Protein AF-A0A953US31-F1 (afdb_monomer_lite)

Foldseek 3Di:
DDCVLLVLCVVPDDPLQSVLLVLLVVLLVVLLVQLVVLLVVLQVVLLVPPDPDRPVVSLVVSLVSLLVSLVVSLVCLQVCVPVVSCVVPNPVNDPDDCSSVSNSLSSLLSSLLSSLSSLQSSVVSHDVDCSVVLVVVLVVVLSVQCVVFPPDSVRNSVSSSVSSNVSSCVSCVQVVCCVVLCVPPQPPDQDPDFFAFPFWDDPLVVLLLVCLQVCPDPLNVVPCVPCVCCNPPNDPPDPLSSLLSVLVCCLPCVLLVVLADPPWTKTWTDDDPSLQQLEFEFCDDLQVQQCVSPRRLLSSLVCLVVVVCVPSHDPVLNVLLVVLLVCLLVPDLNTEWEWEDAGRRHGIYGSDDSSNSSSQSVNDPCSSVSYTYMYTHHNCCCLRCRGPNDPNNVVVSVVVCVVCVPPNSVVVSVVSVVVVD

pLDDT: mean 83.08, std 13.4, range [34.81, 97.62]

Sequence (421 aa):
INNFDIVLVKHFFAPAEAGLYAAVALVGRVIYVLSWSVVSGMFPIAAGTRSQKRDHGVLATSLLLVLGIGSAITMGLWLAPAWIWTTLFGVRFGMAGDLPYLLTLYAATTSVYSLSIVFIAYEMSHKIANTAWVQLAFSGVLIGSIYRYHSSLEQVIRVQLAMMMVLLVVVAVPFVFNLLAGSEAMPGTLGSGELKTIRRVSEHEVMAEFLKTDFHKPEFSKYQQSLGGIVTTPNLGDVVENAVRRALLFVRHGALWRELPSGTQWFEVEIERADLERIRVFPRAQWRRLARGNFGLTEVAQRIASGECTGFADEAFLLKIQQLRTRLEQGWQAGAILLIGLDQRGSFTLLDGNHRMVAALLASPEALTRFRFFCALSPRMSECCWYETNVTTLARYGTNMVRYLVHDPKEELERLLQGFD

Structure (mmCIF, N/CA/C/O backbone):
data_AF-A0A953US31-F1
#
_entry.id   AF-A0A953US31-F1
#
loop_
_atom_site.group_PDB
_atom_site.id
_atom_site.type_symbol
_atom_site.label_atom_id
_atom_site.label_alt_id
_atom_site.label_comp_id
_atom_site.label_asym_id
_atom_site.label_entity_id
_atom_site.label_seq_id
_atom_site.pdbx_PDB_ins_code
_atom_site.Cartn_x
_atom_site.Cartn_y
_atom_site.Cartn_z
_atom_site.occupancy
_atom_site.B_iso_or_equiv
_atom_site.auth_seq_id
_atom_site.auth_comp_id
_atom_site.auth_asym_id
_atom_site.auth_atom_id
_atom_site.pdbx_PDB_model_num
ATOM 1 N N . ILE A 1 1 ? 6.824 -0.434 -26.147 1.00 49.28 1 ILE A N 1
ATOM 2 C CA . ILE A 1 1 ? 7.861 0.380 -26.827 1.00 49.28 1 ILE A CA 1
ATOM 3 C C . ILE A 1 1 ? 7.216 1.648 -27.332 1.00 49.28 1 ILE A C 1
ATOM 5 O O . ILE A 1 1 ? 6.158 1.569 -27.943 1.00 49.28 1 ILE A O 1
ATOM 9 N N . ASN A 1 2 ? 7.831 2.789 -27.055 1.00 61.81 2 ASN A N 1
ATOM 10 C CA . ASN A 1 2 ? 7.419 4.043 -27.650 1.00 61.81 2 ASN A CA 1
ATOM 11 C C . ASN A 1 2 ? 8.386 4.375 -28.790 1.00 61.81 2 ASN A C 1
ATOM 13 O O . ASN A 1 2 ? 9.584 4.325 -28.561 1.00 61.81 2 ASN A O 1
ATOM 17 N N . ASN A 1 3 ? 7.885 4.662 -29.994 1.00 80.75 3 ASN A N 1
ATOM 18 C CA . ASN A 1 3 ? 8.725 4.953 -31.168 1.00 80.75 3 ASN A CA 1
ATOM 19 C C . ASN A 1 3 ? 9.061 6.451 -31.296 1.00 80.75 3 ASN A C 1
ATOM 21 O O . ASN A 1 3 ? 9.572 6.885 -32.330 1.00 80.75 3 ASN A O 1
ATOM 25 N N . PHE A 1 4 ? 8.724 7.264 -30.288 1.00 83.44 4 PHE A N 1
ATOM 26 C CA . PHE A 1 4 ? 8.988 8.702 -30.330 1.00 83.44 4 PHE A CA 1
ATOM 27 C C . PHE A 1 4 ? 10.478 9.031 -30.385 1.00 83.44 4 PHE A C 1
ATOM 29 O O . PHE A 1 4 ? 10.834 10.037 -30.981 1.00 83.44 4 PHE A O 1
ATOM 36 N N . ASP A 1 5 ? 11.348 8.190 -29.833 1.00 84.75 5 ASP A N 1
ATOM 37 C CA . ASP A 1 5 ? 12.796 8.351 -29.953 1.00 84.75 5 ASP A CA 1
ATOM 38 C C . ASP A 1 5 ? 13.261 8.362 -31.417 1.00 84.75 5 ASP A C 1
ATOM 40 O O . ASP A 1 5 ? 13.952 9.285 -31.838 1.00 84.75 5 ASP A O 1
ATOM 44 N N . ILE A 1 6 ? 12.800 7.405 -32.224 1.00 88.00 6 ILE A N 1
ATOM 45 C CA . ILE A 1 6 ? 13.109 7.321 -33.657 1.00 88.00 6 ILE A CA 1
ATOM 46 C C . ILE A 1 6 ? 12.538 8.526 -34.412 1.00 88.00 6 ILE A C 1
ATOM 48 O O . ILE A 1 6 ? 13.194 9.065 -35.305 1.00 88.00 6 ILE A O 1
ATOM 52 N N . VAL A 1 7 ? 11.326 8.967 -34.060 1.00 89.62 7 VAL A N 1
ATOM 53 C CA . VAL A 1 7 ? 10.696 10.145 -34.679 1.00 89.62 7 VAL A CA 1
ATOM 54 C C . VAL A 1 7 ? 11.495 11.416 -34.379 1.00 89.62 7 VAL A C 1
ATOM 56 O O . VAL A 1 7 ? 11.753 12.195 -35.294 1.00 89.62 7 VAL A O 1
ATOM 59 N N . LEU A 1 8 ? 11.924 11.606 -33.129 1.00 89.25 8 LEU A N 1
ATOM 60 C CA . LEU A 1 8 ? 12.726 12.758 -32.713 1.00 89.25 8 LEU A CA 1
ATOM 61 C C . LEU A 1 8 ? 14.109 12.735 -33.367 1.00 89.25 8 LEU A C 1
ATOM 63 O O . LEU A 1 8 ? 14.547 13.754 -33.894 1.00 89.25 8 LEU A O 1
ATOM 67 N N . VAL A 1 9 ? 14.773 11.577 -33.419 1.00 91.25 9 VAL A N 1
ATOM 68 C CA . VAL A 1 9 ? 16.078 11.461 -34.083 1.00 91.25 9 VAL A CA 1
ATOM 69 C C . VAL A 1 9 ? 15.964 11.765 -35.578 1.00 91.25 9 VAL A C 1
ATOM 71 O O . VAL A 1 9 ? 16.776 12.512 -36.113 1.00 91.25 9 VAL A O 1
ATOM 74 N N . LYS A 1 10 ? 14.919 11.271 -36.253 1.00 92.50 10 LYS A N 1
ATOM 75 C CA . LYS A 1 10 ? 14.659 11.603 -37.663 1.00 92.50 10 LYS A CA 1
ATOM 76 C C . LYS A 1 10 ? 14.408 13.100 -37.886 1.00 92.50 10 LYS A C 1
ATOM 78 O O . LYS A 1 10 ? 14.677 13.596 -38.975 1.00 92.50 10 LYS A O 1
ATOM 83 N N . HIS A 1 11 ? 13.850 13.797 -36.898 1.00 92.12 11 HIS A N 1
ATOM 84 C CA . HIS A 1 11 ? 13.580 15.229 -36.989 1.00 92.12 11 HIS A CA 1
ATOM 85 C C . HIS A 1 11 ? 14.839 16.084 -36.779 1.00 92.12 11 HIS A C 1
ATOM 87 O O . HIS A 1 11 ? 15.011 17.072 -37.487 1.00 92.12 11 HIS A O 1
ATOM 93 N N . PHE A 1 12 ? 15.707 15.711 -35.832 1.00 91.25 12 PHE A N 1
ATOM 94 C CA . PHE A 1 12 ? 16.862 16.526 -35.433 1.00 91.25 12 PHE A CA 1
ATOM 95 C C . PHE A 1 12 ? 18.178 16.182 -36.144 1.00 91.25 12 PHE A C 1
ATOM 97 O O . PHE A 1 12 ? 19.046 17.047 -36.233 1.00 91.25 12 PHE A O 1
ATOM 104 N N . PHE A 1 13 ? 18.348 14.953 -36.639 1.00 92.62 13 PHE A N 1
ATOM 105 C CA . PHE A 1 13 ? 19.617 14.472 -37.196 1.00 92.62 13 PHE A CA 1
ATOM 106 C C . PHE A 1 13 ? 19.548 14.239 -38.707 1.00 92.62 13 PHE A C 1
ATOM 108 O O . PHE A 1 13 ? 18.475 14.083 -39.295 1.00 92.62 13 PHE A O 1
ATOM 115 N N . ALA A 1 14 ? 20.719 14.181 -39.348 1.00 92.19 14 ALA A N 1
ATOM 116 C CA . ALA A 1 14 ? 20.811 13.905 -40.776 1.00 92.19 14 ALA A CA 1
ATOM 117 C C . ALA A 1 14 ? 20.272 12.495 -41.112 1.00 92.19 14 ALA A C 1
ATOM 119 O O . ALA A 1 14 ? 20.397 11.573 -40.300 1.00 92.19 14 ALA A O 1
ATOM 120 N N . PRO A 1 15 ? 19.736 12.258 -42.329 1.00 89.12 15 PRO A N 1
ATOM 121 C CA . PRO A 1 15 ? 19.147 10.966 -42.698 1.00 89.12 15 PRO A CA 1
ATOM 122 C C . PRO A 1 15 ? 20.070 9.755 -42.496 1.00 89.12 15 PRO A C 1
ATOM 124 O O . PRO A 1 15 ? 19.601 8.682 -42.121 1.00 89.12 15 PRO A O 1
ATOM 127 N N . ALA A 1 16 ? 21.379 9.924 -42.710 1.00 86.19 16 ALA A N 1
ATOM 128 C CA . ALA A 1 16 ? 22.369 8.869 -42.498 1.00 86.19 16 ALA A CA 1
ATOM 129 C C . ALA A 1 16 ? 22.507 8.485 -41.010 1.00 86.19 16 ALA A C 1
ATOM 131 O O . ALA A 1 16 ? 22.512 7.302 -40.674 1.00 86.19 16 ALA A O 1
ATOM 132 N N . GLU A 1 17 ? 22.548 9.472 -40.112 1.00 87.56 17 GLU A N 1
ATOM 133 C CA . GLU A 1 17 ? 22.635 9.268 -38.660 1.00 87.56 17 GLU A CA 1
ATOM 134 C C . GLU A 1 17 ? 21.337 8.687 -38.095 1.00 87.56 17 GLU A C 1
ATOM 136 O O . GLU A 1 17 ? 21.364 7.773 -37.272 1.00 87.56 17 GLU A O 1
ATOM 141 N N . ALA A 1 18 ? 20.186 9.148 -38.592 1.00 88.81 18 ALA A N 1
ATOM 142 C CA . ALA A 1 18 ? 18.892 8.579 -38.235 1.00 88.81 18 ALA A CA 1
ATOM 143 C C . ALA A 1 18 ? 18.761 7.113 -38.688 1.00 88.81 18 ALA A C 1
ATOM 145 O O . ALA A 1 18 ? 18.204 6.288 -37.961 1.00 88.81 18 ALA A O 1
ATOM 146 N N . GLY A 1 19 ? 19.313 6.768 -39.858 1.00 87.88 19 GLY A N 1
ATOM 147 C CA . GLY A 1 19 ? 19.407 5.386 -40.336 1.00 87.88 19 GLY A CA 1
ATOM 148 C C . GLY A 1 19 ? 20.291 4.512 -39.442 1.00 87.88 19 GLY A C 1
ATOM 149 O O . GLY A 1 19 ? 19.899 3.399 -39.090 1.00 87.88 19 GLY A O 1
ATOM 150 N N . LEU A 1 20 ? 21.443 5.038 -39.012 1.00 87.56 20 LEU A N 1
ATOM 151 C CA . LEU A 1 20 ? 22.337 4.366 -38.065 1.00 87.56 20 LEU A CA 1
ATOM 152 C C . LEU A 1 20 ? 21.642 4.113 -36.721 1.00 87.56 20 LEU A C 1
ATOM 154 O O . LEU A 1 20 ? 21.658 2.994 -36.209 1.00 87.56 20 LEU A O 1
ATOM 158 N N . TYR A 1 21 ? 20.973 5.132 -36.180 1.00 90.06 21 TYR A N 1
ATOM 159 C CA . TYR A 1 21 ? 20.210 5.023 -34.942 1.00 90.06 21 TYR A CA 1
ATOM 160 C C . TYR A 1 21 ? 19.086 3.989 -35.047 1.00 90.06 21 TYR A C 1
ATOM 162 O O . TYR A 1 21 ? 18.906 3.184 -34.137 1.00 90.06 21 TYR A O 1
ATOM 170 N N . ALA A 1 22 ? 18.355 3.954 -36.165 1.00 88.81 22 ALA A N 1
ATOM 171 C CA . ALA A 1 22 ? 17.303 2.966 -36.387 1.00 88.81 22 ALA A CA 1
ATOM 172 C C . ALA A 1 22 ? 17.844 1.523 -36.391 1.00 88.81 22 ALA A C 1
ATOM 174 O O . ALA A 1 22 ? 17.194 0.624 -35.851 1.00 88.81 22 ALA A O 1
ATOM 175 N N . ALA A 1 23 ? 19.037 1.303 -36.952 1.00 87.31 23 ALA A N 1
ATOM 176 C CA . ALA A 1 23 ? 19.709 0.006 -36.921 1.00 87.31 23 ALA A CA 1
ATOM 177 C C . ALA A 1 23 ? 20.152 -0.380 -35.496 1.00 87.31 23 ALA A C 1
ATOM 179 O O . ALA A 1 23 ? 19.904 -1.504 -35.060 1.00 87.31 23 ALA A O 1
ATOM 180 N N . VAL A 1 24 ? 20.709 0.560 -34.724 1.00 89.38 24 VAL A N 1
ATOM 181 C CA . VAL A 1 24 ? 21.026 0.352 -33.297 1.00 89.38 24 VAL A CA 1
ATOM 182 C C . VAL A 1 24 ? 19.760 0.036 -32.487 1.00 89.38 24 VAL A C 1
ATOM 184 O O . VAL A 1 24 ? 19.739 -0.913 -31.700 1.00 89.38 24 VAL A O 1
ATOM 187 N N . ALA A 1 25 ? 18.668 0.764 -32.728 1.00 89.94 25 ALA A N 1
ATOM 188 C CA . ALA A 1 25 ? 17.393 0.558 -32.049 1.00 89.94 25 ALA A CA 1
ATOM 189 C C . ALA A 1 25 ? 16.783 -0.825 -32.334 1.00 89.94 25 ALA A C 1
ATOM 191 O O . ALA A 1 25 ? 16.137 -1.416 -31.464 1.00 89.94 25 ALA A O 1
ATOM 192 N N . LEU A 1 26 ? 17.017 -1.383 -33.528 1.00 88.50 26 LEU A N 1
ATOM 193 C CA . LEU A 1 26 ? 16.578 -2.734 -33.879 1.00 88.50 26 LEU A CA 1
ATOM 194 C C . LEU A 1 26 ? 17.194 -3.793 -32.954 1.00 88.50 26 LEU A C 1
ATOM 196 O O . LEU A 1 26 ? 16.495 -4.716 -32.540 1.00 88.50 26 LEU A O 1
ATOM 200 N N . VAL A 1 27 ? 18.465 -3.636 -32.575 1.00 85.62 27 VAL A N 1
ATOM 201 C CA . VAL A 1 27 ? 19.146 -4.555 -31.650 1.00 85.62 27 VAL A CA 1
ATOM 202 C C . VAL A 1 27 ? 18.494 -4.518 -30.267 1.00 85.62 27 VAL A C 1
ATOM 204 O O . VAL A 1 27 ? 18.201 -5.567 -29.692 1.00 85.62 27 VAL A O 1
ATOM 207 N N . GLY A 1 28 ? 18.166 -3.327 -29.758 1.00 88.06 28 GLY A N 1
ATOM 208 C CA . GLY A 1 28 ? 17.416 -3.202 -28.504 1.00 88.06 28 GLY A CA 1
ATOM 209 C C . GLY A 1 28 ? 16.042 -3.877 -28.569 1.00 88.06 28 GLY A C 1
ATOM 210 O O . GLY A 1 28 ? 15.637 -4.557 -27.625 1.00 88.06 28 GLY A O 1
ATOM 211 N N . ARG A 1 29 ? 15.339 -3.797 -29.708 1.00 89.75 29 ARG A N 1
ATOM 212 C CA . ARG A 1 29 ? 14.045 -4.483 -29.883 1.00 89.75 29 ARG A CA 1
ATOM 213 C C . ARG A 1 29 ? 14.150 -5.996 -29.711 1.00 89.75 29 ARG A C 1
ATOM 215 O O . ARG A 1 29 ? 13.217 -6.584 -29.175 1.00 89.75 29 ARG A O 1
ATOM 222 N N . VAL A 1 30 ? 15.264 -6.619 -30.100 1.00 89.75 30 VAL A N 1
ATOM 223 C CA . VAL A 1 30 ? 15.482 -8.058 -29.872 1.00 89.75 30 VAL A CA 1
ATOM 224 C C . VAL A 1 30 ? 15.493 -8.373 -28.373 1.00 89.75 30 VAL A C 1
ATOM 226 O O . VAL A 1 30 ? 14.763 -9.260 -27.933 1.00 89.75 30 VAL A O 1
ATOM 229 N N . ILE A 1 31 ? 16.236 -7.600 -27.572 1.00 91.94 31 ILE A N 1
ATOM 230 C CA . ILE A 1 31 ? 16.281 -7.750 -26.103 1.00 91.94 31 ILE A CA 1
ATOM 231 C C . ILE A 1 31 ? 14.882 -7.597 -25.506 1.00 91.94 31 ILE A C 1
ATOM 233 O O . ILE A 1 31 ? 14.462 -8.402 -24.672 1.00 91.94 31 ILE A O 1
ATOM 237 N N . TYR A 1 32 ? 14.144 -6.581 -25.955 1.00 91.12 32 TYR A N 1
ATOM 238 C CA . TYR A 1 32 ? 12.784 -6.333 -25.495 1.00 91.12 32 TYR A CA 1
ATOM 239 C C . TYR A 1 32 ? 11.840 -7.492 -25.829 1.00 91.12 32 TYR A C 1
ATOM 241 O O . TYR A 1 32 ? 11.087 -7.918 -24.962 1.00 91.12 32 TYR A O 1
ATOM 249 N N . VAL A 1 33 ? 11.867 -8.020 -27.057 1.00 91.12 33 VAL A N 1
ATOM 250 C CA . VAL A 1 33 ? 10.987 -9.123 -27.488 1.00 91.12 33 VAL A CA 1
ATOM 251 C C . VAL A 1 33 ? 11.261 -10.398 -26.687 1.00 91.12 33 VAL A C 1
ATOM 253 O O . VAL A 1 33 ? 10.325 -11.068 -26.240 1.00 91.12 33 VAL A O 1
ATOM 256 N N . LEU A 1 34 ? 12.535 -10.711 -26.440 1.00 90.69 34 LEU A N 1
ATOM 257 C CA . LEU A 1 34 ? 12.918 -11.848 -25.600 1.00 90.69 34 LEU A CA 1
ATOM 258 C C . LEU A 1 34 ? 12.448 -11.656 -24.154 1.00 90.69 34 LEU A C 1
ATOM 260 O O . LEU A 1 34 ? 11.856 -12.557 -23.562 1.00 90.69 34 LEU A O 1
ATOM 264 N N . SER A 1 35 ? 12.627 -10.454 -23.611 1.00 91.88 35 SER A N 1
ATOM 265 C CA . SER A 1 35 ? 12.178 -10.116 -22.258 1.00 91.88 35 SER A CA 1
ATOM 266 C C . SER A 1 35 ? 10.650 -10.130 -22.138 1.00 91.88 35 SER A C 1
ATOM 268 O O . SER A 1 35 ? 10.103 -10.603 -21.144 1.00 91.88 35 SER A O 1
ATOM 270 N N . TRP A 1 36 ? 9.939 -9.678 -23.174 1.00 89.25 36 TRP A N 1
ATOM 271 C CA . TRP A 1 36 ? 8.479 -9.711 -23.243 1.00 89.25 36 TRP A CA 1
ATOM 272 C C . TRP A 1 36 ? 7.932 -11.138 -23.214 1.00 89.25 36 TRP A C 1
ATOM 274 O O . TRP A 1 36 ? 6.890 -11.375 -22.612 1.00 89.25 36 TRP A O 1
ATOM 284 N N . SER A 1 37 ? 8.653 -12.103 -23.789 1.00 83.50 37 SER A N 1
ATOM 285 C CA . SER A 1 37 ? 8.272 -13.519 -23.719 1.00 83.50 37 SER A CA 1
ATOM 286 C C . SER A 1 37 ? 8.228 -14.005 -22.265 1.00 83.50 37 SER A C 1
ATOM 288 O O . SER A 1 37 ? 7.231 -14.595 -21.846 1.00 83.50 37 SER A O 1
ATOM 290 N N . VAL A 1 38 ? 9.239 -13.652 -21.459 1.00 87.50 38 VAL A N 1
ATOM 291 C CA . VAL A 1 38 ? 9.268 -13.939 -20.011 1.00 87.50 38 VAL A CA 1
ATOM 292 C C . VAL A 1 38 ? 8.100 -13.258 -19.297 1.00 87.50 38 VAL A C 1
ATOM 294 O O . VAL A 1 38 ? 7.370 -13.905 -18.551 1.00 87.50 38 VAL A O 1
ATOM 297 N N . VAL A 1 39 ? 7.874 -11.970 -19.567 1.00 87.88 39 VAL A N 1
ATOM 298 C CA . VAL A 1 39 ? 6.783 -11.190 -18.962 1.00 87.88 39 VAL A CA 1
ATOM 299 C C . VAL A 1 39 ? 5.410 -11.782 -19.293 1.00 87.88 39 VAL A C 1
ATOM 301 O O . VAL A 1 39 ? 4.565 -11.904 -18.409 1.00 87.88 39 VAL A O 1
ATOM 304 N N . SER A 1 40 ? 5.193 -12.185 -20.545 1.00 79.00 40 SER A N 1
ATOM 305 C CA . SER A 1 40 ? 3.930 -12.765 -21.008 1.00 79.00 40 SER A CA 1
ATOM 306 C C . SER A 1 40 ? 3.627 -14.121 -20.369 1.00 79.00 40 SER A C 1
ATOM 308 O O . SER A 1 40 ? 2.462 -14.419 -20.130 1.00 79.00 40 SER A O 1
ATOM 310 N N . GLY A 1 41 ? 4.657 -14.910 -20.038 1.00 75.88 41 GLY A N 1
ATOM 311 C CA . GLY A 1 41 ? 4.512 -16.156 -19.282 1.00 75.88 41 GLY A CA 1
ATOM 312 C C . GLY A 1 41 ? 4.316 -15.914 -17.784 1.00 75.88 41 GLY A C 1
ATOM 313 O O . GLY A 1 41 ? 3.454 -16.531 -17.162 1.00 75.88 41 GLY A O 1
ATOM 314 N N . MET A 1 42 ? 5.063 -14.966 -17.212 1.00 85.12 42 MET A N 1
ATOM 315 C CA . MET A 1 42 ? 4.934 -14.559 -15.811 1.00 85.12 42 MET A CA 1
ATOM 316 C C . MET A 1 42 ? 3.525 -14.044 -15.500 1.00 85.12 42 MET A C 1
ATOM 318 O O . MET A 1 42 ? 2.971 -14.370 -14.455 1.00 85.12 42 MET A O 1
ATOM 322 N N . PHE A 1 43 ? 2.944 -13.236 -16.389 1.00 79.31 43 PHE A N 1
ATOM 323 C CA . PHE A 1 43 ? 1.689 -12.528 -16.145 1.00 79.31 43 PHE A CA 1
ATOM 324 C C . PHE A 1 43 ? 0.511 -13.440 -15.735 1.00 79.31 43 PHE A C 1
ATOM 326 O O . PHE A 1 43 ? -0.033 -13.221 -14.651 1.00 79.31 43 PHE A O 1
ATOM 333 N N . PRO A 1 44 ? 0.109 -14.468 -16.514 1.00 73.69 44 PRO A N 1
ATOM 334 C CA . PRO A 1 44 ? -0.987 -15.362 -16.139 1.00 73.69 44 PRO A CA 1
ATOM 335 C C . PRO A 1 44 ? -0.663 -16.228 -14.916 1.00 73.69 44 PRO A C 1
ATOM 337 O O . PRO A 1 44 ? -1.565 -16.506 -14.131 1.00 73.69 44 PRO A O 1
ATOM 340 N N . ILE A 1 45 ? 0.601 -16.624 -14.718 1.00 73.31 45 ILE A N 1
ATOM 341 C CA . ILE A 1 45 ? 1.026 -17.391 -13.535 1.00 73.31 45 ILE A CA 1
ATOM 342 C C . ILE A 1 45 ? 0.841 -16.545 -12.274 1.00 73.31 45 ILE A C 1
ATOM 344 O O . ILE A 1 45 ? 0.182 -16.972 -11.331 1.00 73.31 45 ILE A O 1
ATOM 348 N N . ALA A 1 46 ? 1.357 -15.316 -12.299 1.00 74.94 46 ALA A N 1
ATOM 349 C CA . ALA A 1 46 ? 1.246 -14.363 -11.205 1.00 74.94 46 ALA A CA 1
ATOM 350 C C . ALA A 1 46 ? -0.214 -13.946 -10.932 1.00 74.94 46 ALA A C 1
ATOM 352 O O . ALA A 1 46 ? -0.583 -13.736 -9.781 1.00 74.94 46 ALA A O 1
ATOM 353 N N . ALA A 1 47 ? -1.060 -13.864 -11.967 1.00 72.81 47 ALA A N 1
ATOM 354 C CA . ALA A 1 47 ? -2.492 -13.587 -11.819 1.00 72.81 47 ALA A CA 1
ATOM 355 C C . ALA A 1 47 ? -3.305 -14.801 -11.316 1.00 72.81 47 ALA A C 1
ATOM 357 O O . ALA A 1 47 ? -4.354 -14.628 -10.696 1.00 72.81 47 ALA A O 1
ATOM 358 N N . GLY A 1 48 ? -2.853 -16.028 -11.602 1.00 61.41 48 GLY A N 1
ATOM 359 C CA . GLY A 1 48 ? -3.544 -17.281 -11.276 1.00 61.41 48 GLY A CA 1
ATOM 360 C C . GLY A 1 48 ? -3.269 -17.823 -9.869 1.00 61.41 48 GLY A C 1
ATOM 361 O O . GLY A 1 48 ? -4.034 -18.655 -9.371 1.00 61.41 48 GLY A O 1
ATOM 362 N N . THR A 1 49 ? -2.212 -17.360 -9.198 1.00 58.09 49 THR A N 1
ATOM 363 C CA . THR A 1 49 ? -1.914 -17.702 -7.800 1.00 58.09 49 THR A CA 1
ATOM 364 C C . THR A 1 49 ? -2.993 -17.155 -6.860 1.00 58.09 49 THR A C 1
ATOM 366 O O . THR A 1 49 ? -3.022 -15.982 -6.511 1.00 58.09 49 THR A O 1
ATOM 369 N N . ARG A 1 50 ? -3.905 -18.038 -6.433 1.00 44.16 50 ARG A N 1
ATOM 370 C CA . ARG A 1 50 ? -5.041 -17.756 -5.531 1.00 44.16 50 ARG A CA 1
ATOM 371 C C . ARG A 1 50 ? -4.643 -17.563 -4.058 1.00 44.16 50 ARG A C 1
ATOM 373 O O . ARG A 1 50 ? -5.519 -17.403 -3.210 1.00 44.16 50 ARG A O 1
ATOM 380 N N . SER A 1 51 ? -3.353 -17.649 -3.731 1.00 39.12 51 SER A N 1
ATOM 381 C CA . SER A 1 51 ? -2.848 -17.547 -2.364 1.00 39.12 51 SER A CA 1
ATOM 382 C C . SER A 1 51 ? -2.740 -16.083 -1.932 1.00 39.12 51 SER A C 1
ATOM 384 O O . SER A 1 51 ? -2.241 -15.222 -2.646 1.00 39.12 51 SER A O 1
ATOM 386 N N . GLN A 1 52 ? -3.172 -15.808 -0.702 1.00 44.41 52 GLN A N 1
ATOM 387 C CA . GLN A 1 52 ? -3.166 -14.501 -0.028 1.00 44.41 52 GLN A CA 1
ATOM 388 C C . GLN A 1 52 ? -1.756 -13.880 0.142 1.00 44.41 52 GLN A C 1
ATOM 390 O O . GLN A 1 52 ? -1.619 -12.802 0.710 1.00 44.41 52 GLN A O 1
ATOM 395 N N . LYS A 1 53 ? -0.697 -14.539 -0.350 1.00 52.16 53 LYS A N 1
ATOM 396 C CA . LYS A 1 53 ? 0.694 -14.080 -0.301 1.00 52.16 53 LYS A CA 1
ATOM 397 C C . LYS A 1 53 ? 1.207 -13.855 -1.718 1.00 52.16 53 LYS A C 1
ATOM 399 O O . LYS A 1 53 ? 1.185 -14.774 -2.529 1.00 52.16 53 LYS A O 1
ATOM 404 N N . ARG A 1 54 ? 1.712 -12.644 -1.977 1.00 60.22 54 ARG A N 1
ATOM 405 C CA . ARG A 1 54 ? 2.476 -12.311 -3.189 1.00 60.22 54 ARG A CA 1
ATOM 406 C C . ARG A 1 54 ? 3.587 -13.346 -3.372 1.00 60.22 54 ARG A C 1
ATOM 408 O O . ARG A 1 54 ? 4.451 -13.468 -2.504 1.00 60.22 54 ARG A O 1
ATOM 415 N N . ASP A 1 55 ? 3.567 -14.074 -4.484 1.00 65.19 55 ASP A N 1
ATOM 416 C CA . ASP A 1 55 ? 4.625 -15.028 -4.807 1.00 65.19 55 ASP A CA 1
ATOM 417 C C . ASP A 1 55 ? 5.854 -14.280 -5.340 1.00 65.19 55 ASP A C 1
ATOM 419 O O . ASP A 1 55 ? 6.065 -14.099 -6.543 1.00 65.19 55 ASP A O 1
ATOM 423 N N . HIS A 1 56 ? 6.681 -13.817 -4.403 1.00 71.56 56 HIS A N 1
ATOM 424 C CA . HIS A 1 56 ? 7.950 -13.165 -4.707 1.00 71.56 56 HIS A CA 1
ATOM 425 C C . HIS A 1 56 ? 8.918 -14.076 -5.480 1.00 71.56 56 HIS A C 1
ATOM 427 O O . HIS A 1 56 ? 9.822 -13.554 -6.133 1.00 71.56 56 HIS A O 1
ATOM 433 N N . GLY A 1 57 ? 8.718 -15.401 -5.461 1.00 74.88 57 GLY A N 1
ATOM 434 C CA . GLY A 1 57 ? 9.496 -16.356 -6.246 1.00 74.88 57 GLY A CA 1
ATOM 435 C C . GLY A 1 57 ? 9.288 -16.158 -7.745 1.00 74.88 57 GLY A C 1
ATOM 436 O O . GLY A 1 57 ? 10.261 -16.017 -8.481 1.00 74.88 57 GLY A O 1
ATOM 437 N N . VAL A 1 58 ? 8.036 -16.024 -8.194 1.00 79.94 58 VAL A N 1
ATOM 438 C CA . VAL A 1 58 ? 7.702 -15.788 -9.613 1.00 79.94 58 VAL A CA 1
ATOM 439 C C . VAL A 1 58 ? 8.301 -14.472 -10.126 1.00 79.94 58 VAL A C 1
ATOM 441 O O . VAL A 1 58 ? 8.858 -14.427 -11.229 1.00 79.94 58 VAL A O 1
ATOM 444 N N . LEU A 1 59 ? 8.246 -13.406 -9.317 1.00 86.12 59 LEU A N 1
ATOM 445 C CA . LEU A 1 59 ? 8.891 -12.128 -9.636 1.00 86.12 59 LEU A CA 1
ATOM 446 C C . LEU A 1 59 ? 10.417 -12.271 -9.716 1.00 86.12 59 LEU A C 1
ATOM 448 O O . LEU A 1 59 ? 11.023 -11.818 -10.686 1.00 86.12 59 LEU A O 1
ATOM 452 N N . ALA A 1 60 ? 11.038 -12.910 -8.720 1.00 86.00 60 ALA A N 1
ATOM 453 C CA . ALA A 1 60 ? 12.486 -13.085 -8.657 1.00 86.00 60 ALA A CA 1
ATOM 454 C C . ALA A 1 60 ? 13.017 -13.912 -9.836 1.00 86.00 60 ALA A C 1
ATOM 456 O O . ALA A 1 60 ? 13.989 -13.508 -10.473 1.00 86.00 60 ALA A O 1
ATOM 457 N N . THR A 1 61 ? 12.353 -15.020 -10.184 1.00 83.00 61 THR A N 1
ATOM 458 C CA . THR A 1 61 ? 12.709 -15.836 -11.352 1.00 83.00 61 THR A CA 1
ATOM 459 C C . THR A 1 61 ? 12.597 -15.030 -12.643 1.00 83.00 61 THR A C 1
ATOM 461 O O . THR A 1 61 ? 13.508 -15.064 -13.467 1.00 83.00 61 THR A O 1
ATOM 464 N N . SER A 1 62 ? 11.528 -14.249 -12.807 1.00 88.44 62 SER A N 1
ATOM 465 C CA . SER A 1 62 ? 11.330 -13.424 -14.006 1.00 88.44 62 SER A CA 1
ATOM 466 C C . SER A 1 62 ? 12.383 -12.320 -14.130 1.00 88.44 62 SER A C 1
ATOM 468 O O . SER A 1 62 ? 12.930 -12.109 -15.212 1.00 88.44 62 SER A O 1
ATOM 470 N N . LEU A 1 63 ? 12.722 -11.653 -13.020 1.00 94.06 63 LEU A N 1
ATOM 471 C CA . LEU A 1 63 ? 13.796 -10.658 -12.971 1.00 94.06 63 LEU A CA 1
ATOM 472 C C . LEU A 1 63 ? 15.157 -11.276 -13.296 1.00 94.06 63 LEU A C 1
ATOM 474 O O . LEU A 1 63 ? 15.905 -10.695 -14.075 1.00 94.06 63 LEU A O 1
ATOM 478 N N . LEU A 1 64 ? 15.467 -12.452 -12.746 1.00 91.81 64 LEU A N 1
ATOM 479 C CA . LEU A 1 64 ? 16.729 -13.148 -13.000 1.00 91.81 64 LEU A CA 1
ATOM 480 C C . LEU A 1 64 ? 16.854 -13.567 -14.468 1.00 91.81 64 LEU A C 1
ATOM 482 O O . LEU A 1 64 ? 17.911 -13.379 -15.067 1.00 91.81 64 LEU A O 1
ATOM 486 N N . LEU A 1 65 ? 15.776 -14.078 -15.068 1.00 89.75 65 LEU A N 1
ATOM 487 C CA . LEU A 1 65 ? 15.750 -14.442 -16.485 1.00 89.75 65 LEU A CA 1
ATOM 488 C C . LEU A 1 65 ? 15.951 -13.221 -17.388 1.00 89.75 65 LEU A C 1
ATOM 490 O O . LEU A 1 65 ? 16.796 -13.256 -18.281 1.00 89.75 65 LEU A O 1
ATOM 494 N N . VAL A 1 66 ? 15.227 -12.125 -17.142 1.00 95.31 66 VAL A N 1
ATOM 495 C CA . VAL A 1 66 ? 15.364 -10.888 -17.931 1.00 95.31 66 VAL A CA 1
ATOM 496 C C . VAL A 1 66 ? 16.742 -10.255 -17.746 1.00 95.31 66 VAL A C 1
ATOM 498 O O . VAL A 1 66 ? 17.357 -9.835 -18.728 1.00 95.31 66 VAL A O 1
ATOM 501 N N . LEU A 1 67 ? 17.268 -10.240 -16.519 1.00 95.75 67 LEU A N 1
ATOM 502 C CA . LEU A 1 67 ? 18.629 -9.789 -16.240 1.00 95.75 67 LEU A CA 1
ATOM 503 C C . LEU A 1 67 ? 19.656 -10.646 -16.988 1.00 95.75 67 LEU A C 1
ATOM 505 O O . LEU A 1 67 ? 20.568 -10.095 -17.599 1.00 95.75 67 LEU A O 1
ATOM 509 N N . GLY A 1 68 ? 19.494 -11.970 -16.987 1.00 93.69 68 GLY A N 1
ATOM 510 C CA . GLY A 1 68 ? 20.352 -12.902 -17.716 1.00 93.69 68 GLY A CA 1
ATOM 511 C C . GLY A 1 68 ? 20.336 -12.662 -19.227 1.00 93.69 68 GLY A C 1
ATOM 512 O O . GLY A 1 68 ? 21.399 -12.533 -19.830 1.00 93.69 68 GLY A O 1
ATOM 513 N N . ILE A 1 69 ? 19.148 -12.520 -19.828 1.00 93.50 69 ILE A N 1
ATOM 514 C CA . ILE A 1 69 ? 18.979 -12.216 -21.260 1.00 93.50 69 ILE A CA 1
ATOM 515 C C . ILE A 1 69 ? 19.667 -10.893 -21.615 1.00 93.50 69 ILE A C 1
ATOM 517 O O . ILE A 1 69 ? 20.492 -10.847 -22.530 1.00 93.50 69 ILE A O 1
ATOM 521 N N . GLY A 1 70 ? 19.355 -9.823 -20.878 1.00 93.69 70 GLY A N 1
ATOM 522 C CA . GLY A 1 70 ? 19.924 -8.498 -21.121 1.00 93.69 70 GLY A CA 1
ATOM 523 C C . GLY A 1 70 ? 21.444 -8.478 -20.965 1.00 93.69 70 GLY A C 1
ATOM 524 O O . GLY A 1 70 ? 22.153 -7.944 -21.820 1.00 93.69 70 GLY A O 1
ATOM 525 N N . SER A 1 71 ? 21.958 -9.127 -19.918 1.00 94.25 71 SER A N 1
ATOM 526 C CA . SER A 1 71 ? 23.396 -9.200 -19.635 1.00 94.25 71 SER A CA 1
ATOM 527 C C . SER A 1 71 ? 24.143 -10.013 -20.689 1.00 94.25 71 SER A C 1
ATOM 529 O O . SER A 1 71 ? 25.175 -9.562 -21.177 1.00 94.25 71 SER A O 1
ATOM 531 N N . ALA A 1 72 ? 23.613 -11.170 -21.098 1.00 94.31 72 ALA A N 1
ATOM 532 C CA . ALA A 1 72 ? 24.226 -12.016 -22.119 1.00 94.31 72 ALA A CA 1
ATOM 533 C C . ALA A 1 72 ? 24.316 -11.304 -23.476 1.00 94.31 72 ALA A C 1
ATOM 535 O O . ALA A 1 72 ? 25.371 -11.315 -24.110 1.00 94.31 72 ALA A O 1
ATOM 536 N N . ILE A 1 73 ? 23.239 -10.635 -23.903 1.00 92.00 73 ILE A N 1
ATOM 537 C CA . ILE A 1 73 ? 23.218 -9.907 -25.180 1.00 92.00 73 ILE A CA 1
ATOM 538 C C . ILE A 1 73 ? 24.139 -8.686 -25.124 1.00 92.00 73 ILE A C 1
ATOM 540 O O . ILE A 1 73 ? 24.925 -8.468 -26.045 1.00 92.00 73 ILE A O 1
ATOM 544 N N . THR A 1 74 ? 24.089 -7.915 -24.035 1.00 92.75 74 THR A N 1
ATOM 545 C CA . THR A 1 74 ? 24.956 -6.740 -23.852 1.00 92.75 74 THR A CA 1
ATOM 546 C C . THR A 1 74 ? 26.433 -7.149 -23.826 1.00 92.75 74 THR A C 1
ATOM 548 O O . THR A 1 74 ? 27.256 -6.518 -24.485 1.00 92.75 74 THR A O 1
ATOM 551 N N . MET A 1 75 ? 26.768 -8.247 -23.141 1.00 92.56 75 MET A N 1
ATOM 552 C CA . MET A 1 75 ? 28.125 -8.794 -23.096 1.00 92.56 75 MET A CA 1
ATOM 553 C C . MET A 1 75 ? 28.582 -9.329 -24.459 1.00 92.56 75 MET A C 1
ATOM 555 O O . MET A 1 75 ? 29.715 -9.076 -24.857 1.00 92.56 75 MET A O 1
ATOM 559 N N . GLY A 1 76 ? 27.713 -10.009 -25.211 1.00 91.31 76 GLY A N 1
ATOM 560 C CA . GLY A 1 76 ? 28.023 -10.462 -26.571 1.00 91.31 76 GLY A CA 1
ATOM 561 C C . GLY A 1 76 ? 28.322 -9.301 -27.524 1.00 91.31 76 GLY A C 1
ATOM 562 O O . GLY A 1 76 ? 29.310 -9.341 -28.258 1.00 91.31 76 GLY A O 1
ATOM 563 N N . LEU A 1 77 ? 27.520 -8.232 -27.457 1.00 90.12 77 LEU A N 1
ATOM 564 C CA . LEU A 1 77 ? 27.748 -6.996 -28.215 1.00 90.12 77 LEU A CA 1
ATOM 565 C C . LEU A 1 77 ? 29.037 -6.285 -27.808 1.00 90.12 77 LEU A C 1
ATOM 567 O O . LEU A 1 77 ? 29.658 -5.644 -28.647 1.00 90.12 77 LEU A O 1
ATOM 571 N N . TRP A 1 78 ? 29.449 -6.406 -26.548 1.00 89.50 78 TRP A N 1
ATOM 572 C CA . TRP A 1 78 ? 30.706 -5.842 -26.070 1.00 89.50 78 TRP A CA 1
ATOM 573 C C . TRP A 1 78 ? 31.927 -6.659 -26.517 1.00 89.50 78 TRP A C 1
ATOM 575 O O . TRP A 1 78 ? 32.924 -6.079 -26.939 1.00 89.50 78 TRP A O 1
ATOM 585 N N . LEU A 1 79 ? 31.842 -7.994 -26.490 1.00 90.44 79 LEU A N 1
ATOM 586 C CA . LEU A 1 79 ? 32.941 -8.891 -26.869 1.00 90.44 79 LEU A CA 1
ATOM 587 C C . LEU A 1 79 ? 33.187 -8.944 -28.381 1.00 90.44 79 LEU A C 1
ATOM 589 O O . LEU A 1 79 ? 34.335 -9.015 -28.815 1.00 90.44 79 LEU A O 1
ATOM 593 N N . ALA A 1 80 ? 32.124 -8.945 -29.189 1.00 87.44 80 ALA A N 1
ATOM 594 C CA . ALA A 1 80 ? 32.225 -9.151 -30.634 1.00 87.44 80 ALA A CA 1
ATOM 595 C C . ALA A 1 80 ? 31.300 -8.222 -31.456 1.00 87.44 80 ALA A C 1
ATOM 597 O O . ALA A 1 80 ? 30.535 -8.705 -32.299 1.00 87.44 80 ALA A O 1
ATOM 598 N N . PRO A 1 81 ? 31.374 -6.885 -31.281 1.00 85.00 81 PRO A N 1
ATOM 599 C CA . PRO A 1 81 ? 30.459 -5.941 -31.930 1.00 85.00 81 PRO A CA 1
ATOM 600 C C . PRO A 1 81 ? 30.526 -6.003 -33.460 1.00 85.00 81 PRO A C 1
ATOM 602 O O . PRO A 1 81 ? 29.493 -6.033 -34.124 1.00 85.00 81 PRO A O 1
ATOM 605 N N . ALA A 1 82 ? 31.736 -6.073 -34.026 1.00 83.75 82 ALA A N 1
ATOM 606 C CA . ALA A 1 82 ? 31.949 -6.089 -35.474 1.00 83.75 82 ALA A CA 1
ATOM 607 C C . ALA A 1 82 ? 31.342 -7.326 -36.144 1.00 83.75 82 ALA A C 1
ATOM 609 O O . ALA A 1 82 ? 30.706 -7.223 -37.194 1.00 83.75 82 ALA A O 1
ATOM 610 N N . TRP A 1 83 ? 31.516 -8.493 -35.522 1.00 84.31 83 TRP A N 1
ATOM 611 C CA . TRP A 1 83 ? 30.992 -9.754 -36.036 1.00 84.31 83 TRP A CA 1
ATOM 612 C C . TRP A 1 83 ? 29.461 -9.774 -35.991 1.00 84.31 83 TRP A C 1
ATOM 614 O O . TRP A 1 83 ? 28.824 -10.079 -36.998 1.00 84.31 83 TRP A O 1
ATOM 624 N N . ILE A 1 84 ? 28.862 -9.362 -34.868 1.00 83.31 84 ILE A N 1
ATOM 625 C CA . ILE A 1 84 ? 27.400 -9.295 -34.731 1.00 83.31 84 ILE A CA 1
ATOM 626 C C . ILE A 1 84 ? 26.814 -8.305 -35.744 1.00 83.31 84 ILE A C 1
ATOM 628 O O . ILE A 1 84 ? 25.863 -8.629 -36.452 1.00 83.31 84 ILE A O 1
ATOM 632 N N . TRP A 1 85 ? 27.408 -7.117 -35.863 1.00 82.56 85 TRP A N 1
ATOM 633 C CA . TRP A 1 85 ? 26.926 -6.072 -36.762 1.00 82.56 85 TRP A CA 1
ATOM 634 C C . TRP A 1 85 ? 26.973 -6.481 -38.235 1.00 82.56 85 TRP A C 1
ATOM 636 O O . TRP A 1 85 ? 25.975 -6.373 -38.948 1.00 82.56 85 TRP A O 1
ATOM 646 N N . THR A 1 86 ? 28.116 -6.997 -38.689 1.00 83.12 86 THR A N 1
ATOM 647 C CA . THR A 1 86 ? 28.292 -7.425 -40.086 1.00 83.12 86 THR A CA 1
ATOM 648 C C . THR A 1 86 ? 27.446 -8.646 -40.436 1.00 83.12 86 THR A C 1
ATOM 650 O O . THR A 1 86 ? 27.021 -8.765 -41.582 1.00 83.12 86 THR A O 1
ATOM 653 N N . THR A 1 87 ? 27.135 -9.508 -39.464 1.00 83.50 87 THR A N 1
ATOM 654 C CA . THR A 1 87 ? 26.220 -10.643 -39.657 1.00 83.50 87 THR A CA 1
ATOM 655 C C . THR A 1 87 ? 24.766 -10.184 -39.795 1.00 83.50 87 THR A C 1
ATOM 657 O O . THR A 1 87 ? 24.044 -10.695 -40.646 1.00 83.50 87 THR A O 1
ATOM 660 N N . LEU A 1 88 ? 24.330 -9.209 -38.989 1.00 81.38 88 LEU A N 1
ATOM 661 C CA . LEU A 1 88 ? 22.942 -8.730 -38.987 1.00 81.38 88 LEU A CA 1
ATOM 662 C C . LEU A 1 88 ? 22.619 -7.780 -40.150 1.00 81.38 88 LEU A C 1
ATOM 664 O O . LEU A 1 88 ? 21.538 -7.871 -40.726 1.00 81.38 88 LEU A O 1
ATOM 668 N N . PHE A 1 89 ? 23.535 -6.867 -40.485 1.00 81.19 89 PHE A N 1
ATOM 669 C CA . PHE A 1 89 ? 23.287 -5.784 -41.450 1.00 81.19 89 PHE A CA 1
ATOM 670 C C . PHE A 1 89 ? 24.154 -5.868 -42.715 1.00 81.19 89 PHE A C 1
ATOM 672 O O . PHE A 1 89 ? 23.927 -5.130 -43.676 1.00 81.19 89 PHE A O 1
ATOM 679 N N . GLY A 1 90 ? 25.119 -6.789 -42.752 1.00 79.38 90 GLY A N 1
ATOM 680 C CA . GLY A 1 90 ? 26.036 -6.972 -43.872 1.00 79.38 90 GLY A CA 1
ATOM 681 C C . GLY A 1 90 ? 27.244 -6.031 -43.838 1.00 79.38 90 GLY A C 1
ATOM 682 O O . GLY A 1 90 ? 27.220 -4.942 -43.271 1.00 79.38 90 GLY A O 1
ATOM 683 N N . VAL A 1 91 ? 28.320 -6.433 -44.521 1.00 73.75 91 VAL A N 1
ATOM 684 C CA . VAL A 1 91 ? 29.614 -5.712 -44.567 1.00 73.75 91 VAL A CA 1
ATOM 685 C C . VAL A 1 91 ? 29.504 -4.312 -45.197 1.00 73.75 91 VAL A C 1
ATOM 687 O O . VAL A 1 91 ? 30.322 -3.437 -44.932 1.00 73.75 91 VAL A O 1
ATOM 690 N N . ARG A 1 92 ? 28.471 -4.075 -46.018 1.00 68.75 92 ARG A N 1
ATOM 691 C CA . ARG A 1 92 ? 28.203 -2.774 -46.660 1.00 68.75 92 ARG A CA 1
ATOM 692 C C . ARG A 1 92 ? 27.614 -1.735 -45.703 1.00 68.75 92 ARG A C 1
ATOM 694 O O . ARG A 1 92 ? 27.653 -0.548 -46.013 1.00 68.75 92 ARG A O 1
ATOM 701 N N . PHE A 1 93 ? 27.085 -2.165 -44.559 1.00 68.38 93 PHE A N 1
ATOM 702 C CA . PHE A 1 93 ? 26.588 -1.283 -43.511 1.00 68.38 93 PHE A CA 1
ATOM 703 C C . PHE A 1 93 ? 27.782 -0.882 -42.632 1.00 68.38 93 PHE A C 1
ATOM 705 O O . PHE A 1 93 ? 28.041 -1.477 -41.588 1.00 68.38 93 PHE A O 1
ATOM 712 N N . GLY A 1 94 ? 28.597 0.048 -43.141 1.00 60.78 94 GLY A N 1
ATOM 713 C CA . GLY A 1 94 ? 29.917 0.368 -42.594 1.00 60.78 94 GLY A CA 1
ATOM 714 C C . GLY A 1 94 ? 29.917 0.602 -41.078 1.00 60.78 94 GLY A C 1
ATOM 715 O O . GLY A 1 94 ? 29.084 1.337 -40.551 1.00 60.78 94 GLY A O 1
ATOM 716 N N . MET A 1 95 ? 30.873 -0.014 -40.378 1.00 61.41 95 MET A N 1
ATOM 717 C CA . MET A 1 95 ? 31.172 0.315 -38.983 1.00 61.41 95 MET A CA 1
ATOM 718 C C . MET A 1 95 ? 31.998 1.598 -38.949 1.00 61.41 95 MET A C 1
ATOM 720 O O . MET A 1 95 ? 33.216 1.560 -39.104 1.00 61.41 95 MET A O 1
ATOM 724 N N . ALA A 1 96 ? 31.328 2.736 -38.798 1.00 56.78 96 ALA A N 1
ATOM 725 C CA . ALA A 1 96 ? 31.975 4.035 -38.655 1.00 56.78 96 ALA A CA 1
ATOM 726 C C . ALA A 1 96 ? 31.955 4.496 -37.188 1.00 56.78 96 ALA A C 1
ATOM 728 O O . ALA A 1 96 ? 30.923 4.396 -36.522 1.00 56.78 96 ALA A O 1
ATOM 729 N N . GLY A 1 97 ? 33.085 5.031 -36.710 1.00 67.62 97 GLY A N 1
ATOM 730 C CA . GLY A 1 97 ? 33.197 5.733 -35.424 1.00 67.62 97 GLY A CA 1
ATOM 731 C C . GLY A 1 97 ? 32.766 4.914 -34.200 1.00 67.62 97 GLY A C 1
ATOM 732 O O . GLY A 1 97 ? 33.097 3.736 -34.073 1.00 67.62 97 GLY A O 1
ATOM 733 N N . ASP A 1 98 ? 31.994 5.546 -33.312 1.00 74.88 98 ASP A N 1
ATOM 734 C CA . ASP A 1 98 ? 31.586 5.029 -31.994 1.00 74.88 98 ASP A CA 1
ATOM 735 C C . ASP A 1 98 ? 30.418 4.021 -32.033 1.00 74.88 98 ASP A C 1
ATOM 737 O O . ASP A 1 98 ? 29.769 3.750 -31.021 1.00 74.88 98 ASP A O 1
ATOM 741 N N . LEU A 1 99 ? 30.116 3.432 -33.192 1.00 80.25 99 LEU A N 1
ATOM 742 C CA . LEU A 1 99 ? 28.983 2.517 -33.366 1.00 80.25 99 LEU A CA 1
ATOM 743 C C . LEU A 1 99 ? 28.982 1.303 -32.407 1.00 80.25 99 LEU A C 1
ATOM 745 O O . LEU A 1 99 ? 27.924 1.015 -31.841 1.00 80.25 99 LEU A O 1
ATOM 749 N N . PRO A 1 100 ? 30.112 0.609 -32.147 1.00 83.50 100 PRO A N 1
ATOM 750 C CA . PRO A 1 100 ? 30.168 -0.454 -31.135 1.00 83.50 100 PRO A CA 1
ATOM 751 C C . PRO A 1 100 ? 29.754 0.019 -29.735 1.00 83.50 100 PRO A C 1
ATOM 753 O O . PRO A 1 100 ? 29.078 -0.694 -28.987 1.00 83.50 100 PRO A O 1
ATOM 756 N N . TYR A 1 101 ? 30.133 1.248 -29.389 1.00 86.75 101 TYR A N 1
ATOM 757 C CA . TYR A 1 101 ? 29.773 1.859 -28.119 1.00 86.75 101 TYR A CA 1
ATOM 758 C C . TYR A 1 101 ? 28.278 2.208 -28.074 1.00 86.75 101 TYR A C 1
ATOM 760 O O . TYR A 1 101 ? 27.596 1.878 -27.107 1.00 86.75 101 TYR A O 1
ATOM 768 N N . LEU A 1 102 ? 27.719 2.770 -29.150 1.00 89.44 102 LEU A N 1
ATOM 769 C CA . LEU A 1 102 ? 26.279 3.048 -29.243 1.00 89.44 102 LEU A CA 1
ATOM 770 C C . LEU A 1 102 ? 25.430 1.770 -29.157 1.00 89.44 102 LEU A C 1
ATOM 772 O O . LEU A 1 102 ? 24.392 1.768 -28.494 1.00 89.44 102 LEU A O 1
ATOM 776 N N . LEU A 1 103 ? 25.884 0.676 -29.776 1.00 90.06 103 LEU A N 1
ATOM 777 C CA . LEU A 1 103 ? 25.237 -0.638 -29.716 1.00 90.06 103 LEU A CA 1
ATOM 778 C C . LEU A 1 103 ? 25.148 -1.173 -28.289 1.00 90.06 103 LEU A C 1
ATOM 780 O O . LEU A 1 103 ? 24.068 -1.537 -27.822 1.00 90.06 103 LEU A O 1
ATOM 784 N N . THR A 1 104 ? 26.284 -1.207 -27.595 1.00 91.31 104 THR A N 1
ATOM 785 C CA . THR A 1 104 ? 26.357 -1.696 -26.213 1.00 91.31 104 THR A CA 1
ATOM 786 C C . THR A 1 104 ? 25.563 -0.803 -25.260 1.00 91.31 104 THR A C 1
ATOM 788 O O . THR A 1 104 ? 24.827 -1.310 -24.413 1.00 91.31 104 THR A O 1
ATOM 791 N N . LEU A 1 105 ? 25.616 0.519 -25.445 1.00 92.62 105 LEU A N 1
ATOM 792 C CA . LEU A 1 105 ? 24.866 1.476 -24.635 1.00 92.62 105 LEU A CA 1
ATOM 793 C C . LEU A 1 105 ? 23.345 1.360 -24.837 1.00 92.62 105 LEU A C 1
ATOM 795 O O . LEU A 1 105 ? 22.584 1.399 -23.864 1.00 92.62 105 LEU A O 1
ATOM 799 N N . TYR A 1 106 ? 22.878 1.173 -26.075 1.00 93.12 106 TYR A N 1
ATOM 800 C CA . TYR A 1 106 ? 21.450 0.983 -26.355 1.00 93.12 106 TYR A CA 1
ATOM 801 C C . TYR A 1 106 ? 20.946 -0.376 -25.848 1.00 93.12 106 TYR A C 1
ATOM 803 O O . TYR A 1 106 ? 19.838 -0.478 -25.307 1.00 93.12 106 TYR A O 1
ATOM 811 N N . ALA A 1 107 ? 21.773 -1.421 -25.956 1.00 93.75 107 ALA A N 1
ATOM 812 C CA . ALA A 1 107 ? 21.485 -2.735 -25.387 1.00 93.75 107 ALA A CA 1
ATOM 813 C C . ALA A 1 107 ? 21.343 -2.681 -23.857 1.00 93.75 107 ALA A C 1
ATOM 815 O O . ALA A 1 107 ? 20.367 -3.201 -23.307 1.00 93.75 107 ALA A O 1
ATOM 816 N N . ALA A 1 108 ? 22.248 -1.972 -23.177 1.00 94.75 108 ALA A N 1
ATOM 817 C CA . ALA A 1 108 ? 22.164 -1.736 -21.739 1.00 94.75 108 ALA A CA 1
ATOM 818 C C . ALA A 1 108 ? 20.893 -0.953 -21.368 1.00 94.75 108 ALA A C 1
ATOM 820 O O . ALA A 1 108 ? 20.141 -1.371 -20.487 1.00 94.75 108 ALA A O 1
ATOM 821 N N . THR A 1 109 ? 20.593 0.124 -22.101 1.00 94.94 109 THR A N 1
ATOM 822 C CA . THR A 1 109 ? 19.365 0.923 -21.927 1.00 94.94 109 THR A CA 1
ATOM 823 C C . THR A 1 109 ? 18.109 0.060 -22.013 1.00 94.94 109 THR A C 1
ATOM 825 O O . THR A 1 109 ? 17.227 0.138 -21.153 1.00 94.94 109 THR A O 1
ATOM 828 N N . THR A 1 110 ? 18.037 -0.812 -23.020 1.00 94.38 110 THR A N 1
ATOM 829 C CA . THR A 1 110 ? 16.871 -1.681 -23.217 1.00 94.38 110 THR A CA 1
ATOM 830 C C . THR A 1 110 ? 16.785 -2.786 -22.165 1.00 94.38 110 THR A C 1
ATOM 832 O O . THR A 1 110 ? 15.685 -3.152 -21.748 1.00 94.38 110 THR A O 1
ATOM 835 N N . SER A 1 111 ? 17.924 -3.288 -21.686 1.00 95.19 111 SER A N 1
ATOM 836 C CA . SER A 1 111 ? 17.979 -4.262 -20.591 1.00 95.19 111 SER A CA 1
ATOM 837 C C . SER A 1 111 ? 17.426 -3.671 -19.291 1.00 95.19 111 SER A C 1
ATOM 839 O O . SER A 1 111 ? 16.558 -4.273 -18.661 1.00 95.19 111 SER A O 1
ATOM 841 N N . VAL A 1 112 ? 17.838 -2.448 -18.936 1.00 95.88 112 VAL A N 1
ATOM 842 C CA . VAL A 1 112 ? 17.309 -1.713 -17.772 1.00 95.88 112 VAL A CA 1
ATOM 843 C C . VAL A 1 112 ? 15.802 -1.492 -17.903 1.00 95.88 112 VAL A C 1
ATOM 845 O O . VAL A 1 112 ? 15.047 -1.783 -16.978 1.00 95.88 112 VAL A O 1
ATOM 848 N N . TYR A 1 113 ? 15.339 -1.029 -19.068 1.00 94.62 113 TYR A N 1
ATOM 849 C CA . TYR A 1 113 ? 13.910 -0.843 -19.322 1.00 94.62 113 TYR A CA 1
ATOM 850 C C . TYR A 1 113 ? 13.114 -2.151 -19.198 1.00 94.62 113 TYR A C 1
ATOM 852 O O . TYR A 1 113 ? 12.013 -2.160 -18.646 1.00 94.62 113 TYR A O 1
ATOM 860 N N . SER A 1 114 ? 13.677 -3.265 -19.668 1.00 95.00 114 SER A N 1
ATOM 861 C CA . SER A 1 114 ? 13.032 -4.578 -19.600 1.00 95.00 114 SER A CA 1
ATOM 862 C C . SER A 1 114 ? 12.825 -5.043 -18.156 1.00 95.00 114 SER A C 1
ATOM 864 O O . SER A 1 114 ? 11.772 -5.600 -17.851 1.00 95.00 114 SER A O 1
ATOM 866 N N . LEU A 1 115 ? 13.753 -4.737 -17.240 1.00 95.75 115 LEU A N 1
ATOM 867 C CA . LEU A 1 115 ? 13.564 -4.983 -15.804 1.00 95.75 115 LEU A CA 1
ATOM 868 C C . LEU A 1 115 ? 12.386 -4.178 -15.240 1.00 95.75 115 LEU A C 1
ATOM 870 O O . LEU A 1 115 ? 11.557 -4.725 -14.512 1.00 95.75 115 LEU A O 1
ATOM 874 N N . SER A 1 116 ? 12.256 -2.905 -15.624 1.00 93.50 116 SER A N 1
ATOM 875 C CA . SER A 1 116 ? 11.123 -2.065 -15.211 1.00 93.50 116 SER A CA 1
ATOM 876 C C . SER A 1 116 ? 9.784 -2.652 -15.659 1.00 93.50 116 SER A C 1
ATOM 878 O O . SER A 1 116 ? 8.809 -2.614 -14.910 1.00 93.50 116 SER A O 1
ATOM 880 N N . ILE A 1 117 ? 9.728 -3.240 -16.857 1.00 91.62 117 ILE A N 1
ATOM 881 C CA . ILE A 1 117 ? 8.512 -3.886 -17.369 1.00 91.62 117 ILE A CA 1
ATOM 882 C C . ILE A 1 117 ? 8.129 -5.103 -16.540 1.00 91.62 117 ILE A C 1
ATOM 884 O O . ILE A 1 117 ? 6.940 -5.294 -16.306 1.00 91.62 117 ILE A O 1
ATOM 888 N N . VAL A 1 118 ? 9.092 -5.901 -16.074 1.00 92.62 118 VAL A N 1
ATOM 889 C CA . VAL A 1 118 ? 8.800 -7.043 -15.194 1.00 92.62 118 VAL A CA 1
ATOM 890 C C . VAL A 1 118 ? 8.083 -6.564 -13.932 1.00 92.62 118 VAL A C 1
ATOM 892 O O . VAL A 1 118 ? 7.020 -7.086 -13.606 1.00 92.62 118 VAL A O 1
ATOM 895 N N . PHE A 1 119 ? 8.593 -5.516 -13.274 1.00 89.69 119 PHE A N 1
ATOM 896 C CA . PHE A 1 119 ? 7.932 -4.926 -12.104 1.00 89.69 119 PHE A CA 1
ATOM 897 C C . PHE A 1 119 ? 6.528 -4.404 -12.426 1.00 89.69 119 PHE A C 1
ATOM 899 O O . PHE A 1 119 ? 5.578 -4.699 -11.701 1.00 89.69 119 PHE A O 1
ATOM 906 N N . ILE A 1 120 ? 6.376 -3.655 -13.522 1.00 88.69 120 ILE A N 1
ATOM 907 C CA . ILE A 1 120 ? 5.085 -3.080 -13.929 1.00 88.69 120 ILE A CA 1
ATOM 908 C C . ILE A 1 120 ? 4.066 -4.183 -14.240 1.00 88.69 120 ILE A C 1
ATOM 910 O O . ILE A 1 120 ? 2.925 -4.109 -13.783 1.00 88.69 120 ILE A O 1
ATOM 914 N N . ALA A 1 121 ? 4.468 -5.208 -14.990 1.00 86.44 121 ALA A N 1
ATOM 915 C CA . ALA A 1 121 ? 3.608 -6.317 -15.379 1.00 86.44 121 ALA A CA 1
ATOM 916 C C . ALA A 1 121 ? 3.245 -7.213 -14.188 1.00 86.44 121 ALA A C 1
ATOM 918 O O . ALA A 1 121 ? 2.116 -7.686 -14.111 1.00 86.44 121 ALA A O 1
ATOM 919 N N . TYR A 1 122 ? 4.165 -7.408 -13.240 1.00 86.38 122 TYR A N 1
ATOM 920 C CA . TYR A 1 122 ? 3.898 -8.143 -12.005 1.00 86.38 122 TYR A CA 1
ATOM 921 C C . TYR A 1 122 ? 2.938 -7.386 -11.074 1.00 86.38 122 TYR A C 1
ATOM 923 O O . TYR A 1 122 ? 2.048 -7.984 -10.471 1.00 86.38 122 TYR A O 1
ATOM 931 N N . GLU A 1 123 ? 3.068 -6.058 -10.971 1.00 81.31 123 GLU A N 1
ATOM 932 C CA . GLU A 1 123 ? 2.058 -5.233 -10.293 1.00 81.31 123 GLU A CA 1
ATOM 933 C C . GLU A 1 123 ? 0.695 -5.356 -10.979 1.00 81.31 123 GLU A C 1
ATOM 935 O O . GLU A 1 123 ? -0.325 -5.479 -10.303 1.00 81.31 123 GLU A O 1
ATOM 940 N N . MET A 1 124 ? 0.679 -5.322 -12.313 1.00 77.25 124 MET A N 1
ATOM 941 C CA . MET A 1 124 ? -0.541 -5.388 -13.113 1.00 77.25 124 MET A CA 1
ATOM 942 C C . MET A 1 124 ? -1.218 -6.764 -13.037 1.00 77.25 124 MET A C 1
ATOM 944 O O . MET A 1 124 ? -2.439 -6.829 -13.073 1.00 77.25 124 MET A O 1
ATOM 948 N N . SER A 1 125 ? -0.474 -7.864 -12.887 1.00 74.00 125 SER A N 1
ATOM 949 C CA . SER A 1 125 ? -1.073 -9.202 -12.768 1.00 74.00 125 SER A CA 1
ATOM 950 C C . SER A 1 125 ? -1.853 -9.397 -11.462 1.00 74.00 125 SER A C 1
ATOM 952 O O . SER A 1 125 ? -2.819 -10.152 -11.434 1.00 74.00 125 SER A O 1
ATOM 954 N N . HIS A 1 126 ? -1.482 -8.682 -10.394 1.00 66.88 126 HIS A N 1
ATOM 955 C CA . HIS A 1 126 ? -2.129 -8.764 -9.079 1.00 66.88 126 HIS A CA 1
ATOM 956 C C . HIS A 1 126 ? -3.177 -7.662 -8.828 1.00 66.88 126 HIS A C 1
ATOM 958 O O . HIS A 1 126 ? -3.853 -7.676 -7.796 1.00 66.88 126 HIS A O 1
ATOM 964 N N . LYS A 1 127 ? -3.304 -6.669 -9.718 1.00 57.84 127 LYS A N 1
ATOM 965 C CA . LYS A 1 127 ? -4.174 -5.494 -9.545 1.00 57.84 127 LYS A CA 1
ATOM 966 C C . LYS A 1 127 ? -5.078 -5.310 -10.758 1.00 57.84 127 LYS A C 1
ATOM 968 O O . LYS A 1 127 ? -4.606 -5.313 -11.882 1.00 57.84 127 LYS A O 1
ATOM 973 N N . ILE A 1 128 ? -6.350 -4.967 -10.552 1.00 43.44 128 ILE A N 1
ATOM 974 C CA . ILE A 1 128 ? -7.251 -4.529 -11.643 1.00 43.44 128 ILE A CA 1
ATOM 975 C C . ILE A 1 128 ? -6.986 -3.039 -12.005 1.00 43.44 128 ILE A C 1
ATOM 977 O O . ILE A 1 128 ? -7.889 -2.297 -12.370 1.00 43.44 128 ILE A O 1
ATOM 981 N N . ALA A 1 129 ? -5.748 -2.541 -11.861 1.00 46.69 129 ALA A N 1
ATOM 982 C CA . ALA A 1 129 ? -5.415 -1.116 -11.992 1.00 46.69 129 ALA A CA 1
ATOM 983 C C . ALA A 1 129 ? -4.134 -0.840 -12.800 1.00 46.69 129 ALA A C 1
ATOM 985 O O . ALA A 1 129 ? -3.201 -1.636 -12.852 1.00 46.69 129 ALA A O 1
ATOM 986 N N . ASN A 1 130 ? -4.112 0.348 -13.406 1.00 57.66 130 ASN A N 1
ATOM 987 C CA . ASN A 1 130 ? -3.320 0.726 -14.573 1.00 57.66 130 ASN A CA 1
ATOM 988 C C . ASN A 1 130 ? -1.957 1.368 -14.198 1.00 57.66 130 ASN A C 1
ATOM 990 O O . ASN A 1 130 ? -1.740 2.557 -14.430 1.00 57.66 130 ASN A O 1
ATOM 994 N N . THR A 1 131 ? -1.012 0.608 -13.621 1.00 64.25 131 THR A N 1
ATOM 995 C CA . THR A 1 131 ? 0.390 1.064 -13.396 1.00 64.25 131 THR A CA 1
ATOM 996 C C . THR A 1 131 ? 1.088 1.523 -14.685 1.00 64.25 131 THR A C 1
ATOM 998 O O . THR A 1 131 ? 2.085 2.244 -14.626 1.00 64.25 131 THR A O 1
ATOM 1001 N N . ALA A 1 132 ? 0.525 1.202 -15.854 1.00 66.38 132 ALA A N 1
ATOM 1002 C CA . ALA A 1 132 ? 0.963 1.694 -17.156 1.00 66.38 132 ALA A CA 1
ATOM 1003 C C . ALA A 1 132 ? 0.957 3.233 -17.285 1.00 66.38 132 ALA A C 1
ATOM 1005 O O . ALA A 1 132 ? 1.724 3.771 -18.086 1.00 66.38 132 ALA A O 1
ATOM 1006 N N . TRP A 1 133 ? 0.177 3.970 -16.478 1.00 77.62 133 TRP A N 1
ATOM 1007 C CA . TRP A 1 133 ? 0.219 5.442 -16.478 1.00 77.62 133 TRP A CA 1
ATOM 1008 C C . TRP A 1 133 ? 1.594 6.002 -16.094 1.00 77.62 133 TRP A C 1
ATOM 1010 O O . TRP A 1 133 ? 1.994 7.035 -16.627 1.00 77.62 133 TRP A O 1
ATOM 1020 N N . VAL A 1 134 ? 2.354 5.307 -15.237 1.00 82.25 134 VAL A N 1
ATOM 1021 C CA . VAL A 1 134 ? 3.731 5.701 -14.885 1.00 82.25 134 VAL A CA 1
ATOM 1022 C C . VAL A 1 134 ? 4.620 5.659 -16.126 1.00 82.25 134 VAL A C 1
ATOM 1024 O O . VAL A 1 134 ? 5.367 6.596 -16.392 1.00 82.25 134 VAL A O 1
ATOM 1027 N N . GLN A 1 135 ? 4.489 4.614 -16.943 1.00 83.19 135 GLN A N 1
ATOM 1028 C CA . GLN A 1 135 ? 5.236 4.484 -18.191 1.00 83.19 135 GLN A CA 1
ATOM 1029 C C . GLN A 1 135 ? 4.831 5.550 -19.222 1.00 83.19 135 GLN A C 1
ATOM 1031 O O . GLN A 1 135 ? 5.687 6.054 -19.958 1.00 83.19 135 GLN A O 1
ATOM 1036 N N . LEU A 1 136 ? 3.547 5.919 -19.277 1.00 85.44 136 LEU A N 1
ATOM 1037 C CA . LEU A 1 136 ? 3.079 7.000 -20.146 1.00 85.44 136 LEU A CA 1
ATOM 1038 C C . LEU A 1 136 ? 3.646 8.358 -19.705 1.00 85.44 136 LEU A C 1
ATOM 1040 O O . LEU A 1 136 ? 4.162 9.101 -20.537 1.00 85.44 136 LEU A O 1
ATOM 1044 N N . ALA A 1 137 ? 3.626 8.653 -18.403 1.00 86.75 137 ALA A N 1
ATOM 1045 C CA . ALA A 1 137 ? 4.216 9.870 -17.852 1.00 86.75 137 ALA A CA 1
ATOM 1046 C C . ALA A 1 137 ? 5.725 9.946 -18.144 1.00 86.75 137 ALA A C 1
ATOM 1048 O O . ALA A 1 137 ? 6.202 10.953 -18.667 1.00 86.75 137 ALA A O 1
ATOM 1049 N N . PHE A 1 138 ? 6.463 8.855 -17.910 1.00 88.56 138 PHE A N 1
ATOM 1050 C CA . PHE A 1 138 ? 7.889 8.771 -18.243 1.00 88.56 138 PHE A CA 1
ATOM 1051 C C . PHE A 1 138 ? 8.159 8.916 -19.740 1.00 88.56 138 PHE A C 1
ATOM 1053 O O . PHE A 1 138 ? 9.170 9.501 -20.116 1.00 88.56 138 PHE A O 1
ATOM 1060 N N . SER A 1 139 ? 7.253 8.448 -20.604 1.00 87.94 139 SER A N 1
ATOM 1061 C CA . SER A 1 139 ? 7.367 8.684 -22.046 1.00 87.94 139 SER A CA 1
ATOM 1062 C C . SER A 1 139 ? 7.295 10.176 -22.382 1.00 87.94 139 SER A C 1
ATOM 1064 O O . SER A 1 139 ? 8.094 10.652 -23.182 1.00 87.94 139 SER A O 1
ATOM 1066 N N . GLY A 1 140 ? 6.386 10.929 -21.752 1.00 90.25 140 GLY A N 1
ATOM 1067 C CA . GLY A 1 140 ? 6.300 12.384 -21.923 1.00 90.25 140 GLY A CA 1
ATOM 1068 C C . GLY A 1 140 ? 7.556 13.114 -21.434 1.00 90.25 140 GLY A C 1
ATOM 1069 O O . GLY A 1 140 ? 8.106 13.953 -22.146 1.00 90.25 140 GLY A O 1
ATOM 1070 N N . VAL A 1 141 ? 8.062 12.739 -20.254 1.00 91.75 141 VAL A N 1
ATOM 1071 C CA . VAL A 1 141 ? 9.313 13.289 -19.698 1.00 91.75 141 VAL A CA 1
ATOM 1072 C C . VAL A 1 141 ? 10.508 12.971 -20.595 1.00 91.75 141 VAL A C 1
ATOM 1074 O O . VAL A 1 141 ? 11.363 13.833 -20.805 1.00 91.75 141 VAL A O 1
ATOM 1077 N N . LEU A 1 142 ? 10.560 11.766 -21.166 1.00 91.81 142 LEU A N 1
ATOM 1078 C CA . LEU A 1 142 ? 11.620 11.366 -22.084 1.00 91.81 142 LEU A CA 1
ATOM 1079 C C . LEU A 1 142 ? 11.616 12.220 -23.357 1.00 91.81 142 LEU A C 1
ATOM 1081 O O . LEU A 1 142 ? 12.673 12.697 -23.760 1.00 91.81 142 LEU A O 1
ATOM 1085 N N . ILE A 1 143 ? 10.443 12.460 -23.954 1.00 92.81 143 ILE A N 1
ATOM 1086 C CA . ILE A 1 143 ? 10.303 13.351 -25.118 1.00 92.81 143 ILE A CA 1
ATOM 1087 C C . ILE A 1 143 ? 10.829 14.749 -24.779 1.00 92.81 143 ILE A C 1
ATOM 1089 O O . ILE A 1 143 ? 11.657 15.281 -25.515 1.00 92.81 143 ILE A O 1
ATOM 1093 N N . GLY A 1 144 ? 10.403 15.320 -23.646 1.00 92.75 144 GLY A N 1
ATOM 1094 C CA . GLY A 1 144 ? 10.869 16.636 -23.196 1.00 92.75 144 GLY A CA 1
ATOM 1095 C C . GLY A 1 144 ? 12.380 16.680 -22.945 1.00 92.75 144 GLY A C 1
ATOM 1096 O O . GLY A 1 144 ? 13.044 17.662 -23.277 1.00 92.75 144 GLY A O 1
ATOM 1097 N N . SER A 1 145 ? 12.938 15.591 -22.415 1.00 91.81 145 SER A N 1
ATOM 1098 C CA . SER A 1 145 ? 14.369 15.465 -22.133 1.00 91.81 145 SER A CA 1
ATOM 1099 C C . SER A 1 145 ? 15.194 15.376 -23.419 1.00 91.81 145 SER A C 1
ATOM 1101 O O . SER A 1 145 ? 16.176 16.097 -23.545 1.00 91.81 145 SER A O 1
ATOM 1103 N N . ILE A 1 146 ? 14.777 14.580 -24.410 1.00 92.81 146 ILE A N 1
ATOM 1104 C CA . ILE A 1 146 ? 15.441 14.518 -25.725 1.00 92.81 146 ILE A CA 1
ATOM 1105 C C . ILE A 1 146 ? 15.308 15.862 -26.454 1.00 92.81 146 ILE A C 1
ATOM 1107 O O . ILE A 1 146 ? 16.281 16.359 -27.014 1.00 92.81 146 ILE A O 1
ATOM 1111 N N . TYR A 1 147 ? 14.144 16.515 -26.384 1.00 92.81 147 TYR A N 1
ATOM 1112 C CA . TYR A 1 147 ? 13.963 17.852 -26.957 1.00 92.81 147 TYR A CA 1
ATOM 1113 C C . TYR A 1 147 ? 14.967 18.866 -26.384 1.00 92.81 147 TYR A C 1
ATOM 1115 O O . TYR A 1 147 ? 15.488 19.707 -27.111 1.00 92.81 147 TYR A O 1
ATOM 1123 N N . ARG A 1 148 ? 15.296 18.767 -25.089 1.00 93.94 148 ARG A N 1
ATOM 1124 C CA . ARG 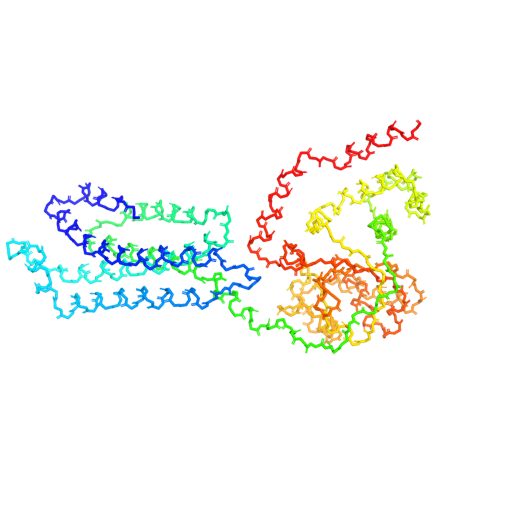A 1 148 ? 16.285 19.633 -24.430 1.00 93.94 148 ARG A CA 1
ATOM 1125 C C . ARG A 1 148 ? 17.740 19.205 -24.682 1.00 93.94 148 ARG A C 1
ATOM 1127 O O . ARG A 1 148 ? 18.608 20.076 -24.708 1.00 93.94 148 ARG A O 1
ATOM 1134 N N . TYR A 1 149 ? 17.993 17.905 -24.844 1.00 92.75 149 TYR A N 1
ATOM 1135 C CA . TYR A 1 149 ? 19.321 17.283 -24.904 1.00 92.75 149 TYR A CA 1
ATOM 1136 C C . TYR A 1 149 ? 19.428 16.307 -26.097 1.00 92.75 149 TYR A C 1
ATOM 1138 O O . TYR A 1 149 ? 19.112 15.123 -25.967 1.00 92.75 149 TYR A O 1
ATOM 1146 N N . HIS A 1 150 ? 19.880 16.798 -27.257 1.00 94.06 150 HIS A N 1
ATOM 1147 C CA . HIS A 1 150 ? 20.043 16.008 -28.492 1.00 94.06 150 HIS A CA 1
ATOM 1148 C C . HIS A 1 150 ? 21.246 16.440 -29.355 1.00 94.06 150 HIS A C 1
ATOM 1150 O O . HIS A 1 150 ? 21.200 16.359 -30.576 1.00 94.06 150 HIS A O 1
ATOM 1156 N N . SER A 1 151 ? 22.344 16.906 -28.758 1.00 91.69 151 SER A N 1
ATOM 1157 C CA . SER A 1 151 ? 23.526 17.357 -29.508 1.00 91.69 151 SER A CA 1
ATOM 1158 C C . SER A 1 151 ? 24.268 16.232 -30.245 1.00 91.69 151 SER A C 1
ATOM 1160 O O . SER A 1 151 ? 25.041 16.512 -31.153 1.00 91.69 151 SER A O 1
ATOM 1162 N N . SER A 1 152 ? 24.083 14.970 -29.844 1.00 93.12 152 SER A N 1
ATOM 1163 C CA . SER A 1 152 ? 24.648 13.785 -30.506 1.00 93.12 152 SER A CA 1
ATOM 1164 C C . SER A 1 152 ? 23.772 12.548 -30.272 1.00 93.12 152 SER A C 1
ATOM 1166 O O . SER A 1 152 ? 23.013 12.501 -29.299 1.00 93.12 152 SER A O 1
ATOM 1168 N N . LEU A 1 153 ? 23.903 11.517 -31.121 1.00 91.06 153 LEU A N 1
ATOM 1169 C CA . LEU A 1 153 ? 23.211 10.231 -30.924 1.00 91.06 153 LEU A CA 1
ATOM 1170 C C . LEU A 1 153 ? 23.553 9.610 -29.567 1.00 91.06 153 LEU A C 1
ATOM 1172 O O . LEU A 1 153 ? 22.681 9.101 -28.869 1.00 91.06 153 LEU A O 1
ATOM 1176 N N . GLU A 1 154 ? 24.817 9.705 -29.163 1.00 92.56 154 GLU A N 1
ATOM 1177 C CA . GLU A 1 154 ? 25.267 9.261 -27.852 1.00 92.56 154 GLU A CA 1
ATOM 1178 C C . GLU A 1 154 ? 24.520 9.975 -26.718 1.00 92.56 154 GLU A C 1
ATOM 1180 O O . GLU A 1 154 ? 24.047 9.320 -25.787 1.00 92.56 154 GLU A O 1
ATOM 1185 N N . GLN A 1 155 ? 24.368 11.304 -26.797 1.00 94.19 155 GLN A N 1
ATOM 1186 C CA . GLN A 1 155 ? 23.642 12.066 -25.781 1.00 94.19 155 GLN A CA 1
ATOM 1187 C C . GLN A 1 155 ? 22.183 11.608 -25.686 1.00 94.19 155 GLN A C 1
ATOM 1189 O O . GLN A 1 155 ? 21.685 11.417 -24.577 1.00 94.19 155 GLN A O 1
ATOM 1194 N N . VAL A 1 156 ? 21.524 11.359 -26.821 1.00 94.19 156 VAL A N 1
ATOM 1195 C CA . VAL A 1 156 ? 20.144 10.850 -26.851 1.00 94.19 156 VAL A CA 1
ATOM 1196 C C . VAL A 1 156 ? 20.035 9.513 -26.111 1.00 94.19 156 VAL A C 1
ATOM 1198 O O . VAL A 1 156 ? 19.151 9.346 -25.269 1.00 94.19 156 VAL A O 1
ATOM 1201 N N . ILE A 1 157 ? 20.952 8.572 -26.359 1.00 94.25 157 ILE A N 1
ATOM 1202 C CA . ILE A 1 157 ? 20.929 7.254 -25.702 1.00 94.25 157 ILE A CA 1
ATOM 1203 C C . ILE A 1 157 ? 21.274 7.373 -24.210 1.00 94.25 157 ILE A C 1
ATOM 1205 O O . ILE A 1 157 ? 20.632 6.729 -23.385 1.00 94.25 157 ILE A O 1
ATOM 1209 N N . ARG A 1 158 ? 22.223 8.235 -23.817 1.00 95.00 158 ARG A N 1
ATOM 1210 C CA . ARG A 1 158 ? 22.536 8.480 -22.394 1.00 95.00 158 ARG A CA 1
ATOM 1211 C C . ARG A 1 158 ? 21.345 9.072 -21.635 1.00 95.00 158 ARG A C 1
ATOM 1213 O O . ARG A 1 158 ? 21.084 8.668 -20.502 1.00 95.00 158 ARG A O 1
ATOM 1220 N N . VAL A 1 159 ? 20.599 9.989 -22.255 1.00 94.94 159 VAL A N 1
ATOM 1221 C CA . VAL A 1 159 ? 19.352 10.538 -21.692 1.00 94.94 159 VAL A CA 1
ATOM 1222 C C . VAL A 1 159 ? 18.314 9.431 -21.521 1.00 94.94 159 VAL A C 1
ATOM 1224 O O . VAL A 1 159 ? 17.701 9.328 -20.460 1.00 94.94 159 VAL A O 1
ATOM 1227 N N . GLN A 1 160 ? 18.154 8.560 -22.521 1.00 94.12 160 GLN A N 1
ATOM 1228 C CA . GLN A 1 160 ? 17.274 7.397 -22.411 1.00 94.12 160 GLN A CA 1
ATOM 1229 C C . GLN A 1 160 ? 17.696 6.474 -21.269 1.00 94.12 160 GLN A C 1
ATOM 1231 O O . GLN A 1 160 ? 16.859 6.144 -20.434 1.00 94.12 160 GLN A O 1
ATOM 1236 N N . LEU A 1 161 ? 18.977 6.113 -21.175 1.00 95.31 161 LEU A N 1
ATOM 1237 C CA . LEU A 1 161 ? 19.505 5.285 -20.093 1.00 95.31 161 LEU A CA 1
ATOM 1238 C C . LEU A 1 161 ? 19.185 5.885 -18.723 1.00 95.31 161 LEU A C 1
ATOM 1240 O O . LEU A 1 161 ? 18.639 5.191 -17.867 1.00 95.31 161 LEU A O 1
ATOM 1244 N N . ALA A 1 162 ? 19.467 7.177 -18.530 1.00 95.75 162 ALA A N 1
ATOM 1245 C CA . ALA A 1 162 ? 19.168 7.873 -17.284 1.00 95.75 162 ALA A CA 1
ATOM 1246 C C . ALA A 1 162 ? 17.671 7.799 -16.942 1.00 95.75 162 ALA A C 1
ATOM 1248 O O . ALA A 1 162 ? 17.314 7.465 -15.814 1.00 95.75 162 ALA A O 1
ATOM 1249 N N . MET A 1 163 ? 16.787 8.027 -17.918 1.00 93.88 163 MET A N 1
ATOM 1250 C CA . MET A 1 163 ? 15.340 7.924 -17.707 1.00 93.88 163 MET A CA 1
ATOM 1251 C C . MET A 1 163 ? 14.890 6.498 -17.376 1.00 93.88 163 MET A C 1
ATOM 1253 O O . MET A 1 163 ? 14.055 6.318 -16.491 1.00 93.88 163 MET A O 1
ATOM 1257 N N . MET A 1 164 ? 15.452 5.478 -18.032 1.00 93.94 164 MET A N 1
ATOM 1258 C CA . MET A 1 164 ? 15.121 4.077 -17.750 1.00 93.94 164 MET A CA 1
ATOM 1259 C C . MET A 1 164 ? 15.626 3.633 -16.374 1.00 93.94 164 MET A C 1
ATOM 1261 O O . MET A 1 164 ? 14.926 2.889 -15.691 1.00 93.94 164 MET A O 1
ATOM 1265 N N . MET A 1 165 ? 16.784 4.131 -15.932 1.00 95.81 165 MET A N 1
ATOM 1266 C CA . MET A 1 165 ? 17.303 3.906 -14.579 1.00 95.81 165 MET A CA 1
ATOM 1267 C C . MET A 1 165 ? 16.407 4.549 -13.519 1.00 95.81 165 MET A C 1
ATOM 1269 O O . MET A 1 165 ? 16.058 3.901 -12.535 1.00 95.81 165 MET A O 1
ATOM 1273 N N . VAL A 1 166 ? 15.983 5.801 -13.726 1.00 94.88 166 VAL A N 1
ATOM 1274 C CA . VAL A 1 166 ? 15.047 6.473 -12.811 1.00 94.88 166 VAL A CA 1
ATOM 1275 C C . VAL A 1 166 ? 13.711 5.730 -12.774 1.00 94.88 166 VAL A C 1
ATOM 1277 O O . VAL A 1 166 ? 13.189 5.488 -11.688 1.00 94.88 166 VAL A O 1
ATOM 1280 N N . LEU A 1 167 ? 13.182 5.308 -13.928 1.00 92.56 167 LEU A N 1
ATOM 1281 C CA . LEU A 1 167 ? 11.971 4.490 -13.989 1.00 92.56 167 LEU A CA 1
ATOM 1282 C C . LEU A 1 167 ? 12.142 3.197 -13.183 1.00 92.56 167 LEU A C 1
ATOM 1284 O O . LEU A 1 167 ? 11.268 2.885 -12.378 1.00 92.56 167 LEU A O 1
ATOM 1288 N N . LEU A 1 168 ? 13.260 2.484 -13.363 1.00 94.19 168 LEU A N 1
ATOM 1289 C CA . LEU A 1 168 ? 13.560 1.247 -12.639 1.00 94.19 168 LEU A CA 1
ATOM 1290 C C . LEU A 1 168 ? 13.559 1.474 -11.127 1.00 94.19 168 LEU A C 1
ATOM 1292 O O . LEU A 1 168 ? 12.912 0.725 -10.401 1.00 94.19 168 LEU A O 1
ATOM 1296 N N . VAL A 1 169 ? 14.225 2.528 -10.652 1.00 92.06 169 VAL A N 1
ATOM 1297 C CA . VAL A 1 169 ? 14.232 2.887 -9.228 1.00 92.06 169 VAL A CA 1
ATOM 1298 C C . VAL A 1 169 ? 12.813 3.178 -8.746 1.00 92.06 169 VAL A C 1
ATOM 1300 O O . VAL A 1 169 ? 12.378 2.595 -7.757 1.00 92.06 169 VAL A O 1
ATOM 1303 N N . VAL A 1 170 ? 12.056 4.016 -9.457 1.00 89.38 170 VAL A N 1
ATOM 1304 C CA . VAL A 1 170 ? 10.683 4.383 -9.075 1.00 89.38 170 VAL A CA 1
ATOM 1305 C C . VAL A 1 170 ? 9.780 3.156 -8.954 1.00 89.38 170 VAL A C 1
ATOM 1307 O O . VAL A 1 170 ? 9.000 3.072 -8.006 1.00 89.38 170 VAL A O 1
ATOM 1310 N N . VAL A 1 171 ? 9.889 2.192 -9.873 1.00 88.44 171 VAL A N 1
ATOM 1311 C CA . VAL A 1 171 ? 9.056 0.981 -9.828 1.00 88.44 171 VAL A CA 1
ATOM 1312 C C . VAL A 1 171 ? 9.580 -0.072 -8.854 1.00 88.44 171 VAL A C 1
ATOM 1314 O O . VAL A 1 171 ? 8.768 -0.800 -8.297 1.00 88.44 171 VAL A O 1
ATOM 1317 N N . ALA A 1 172 ? 10.890 -0.146 -8.598 1.00 86.62 172 ALA A N 1
ATOM 1318 C CA . ALA A 1 172 ? 11.490 -1.127 -7.689 1.00 86.62 172 ALA A CA 1
ATOM 1319 C C . ALA A 1 172 ? 11.420 -0.705 -6.212 1.00 86.62 172 ALA A C 1
ATOM 1321 O O . ALA A 1 172 ? 11.278 -1.551 -5.331 1.00 86.62 172 ALA A O 1
ATOM 1322 N N . VAL A 1 173 ? 11.487 0.595 -5.918 1.00 82.56 173 VAL A N 1
ATOM 1323 C CA . VAL A 1 173 ? 11.510 1.141 -4.552 1.00 82.56 173 VAL A CA 1
ATOM 1324 C C . VAL A 1 173 ? 10.339 0.650 -3.687 1.00 82.56 173 VAL A C 1
ATOM 1326 O O . VAL A 1 173 ? 10.599 0.168 -2.584 1.00 82.56 173 VAL A O 1
ATOM 1329 N N . PRO A 1 174 ? 9.069 0.668 -4.144 1.00 75.88 174 PRO A N 1
ATOM 1330 C CA . PRO A 1 174 ? 7.960 0.117 -3.367 1.00 75.88 174 PRO A CA 1
ATOM 1331 C C . PRO A 1 174 ? 8.142 -1.367 -3.032 1.00 75.88 174 PRO A C 1
ATOM 1333 O O . PRO A 1 174 ? 7.736 -1.810 -1.962 1.00 75.88 174 PRO A O 1
ATOM 1336 N N . PHE A 1 175 ? 8.757 -2.150 -3.920 1.00 74.69 175 PHE A N 1
ATOM 1337 C CA . PHE A 1 175 ? 9.028 -3.565 -3.675 1.00 74.69 175 PHE A CA 1
ATOM 1338 C C . PHE A 1 175 ? 10.123 -3.762 -2.641 1.00 74.69 175 PHE A C 1
ATOM 1340 O O . PHE A 1 175 ? 9.937 -4.553 -1.724 1.00 74.69 175 PHE A O 1
ATOM 1347 N N . VAL A 1 176 ? 11.224 -3.018 -2.752 1.00 72.62 176 VAL A N 1
ATOM 1348 C CA . VAL A 1 176 ? 12.332 -3.073 -1.791 1.00 72.62 176 VAL A CA 1
ATOM 1349 C C . VAL A 1 176 ? 11.869 -2.612 -0.412 1.00 72.62 176 VAL A C 1
ATOM 1351 O O . VAL A 1 176 ? 12.152 -3.285 0.570 1.00 72.62 176 VAL A O 1
ATOM 1354 N N . PHE A 1 177 ? 11.081 -1.535 -0.324 1.00 65.75 177 PHE A N 1
ATOM 1355 C CA . PHE A 1 177 ? 10.490 -1.108 0.945 1.00 65.75 177 PHE A CA 1
ATOM 1356 C C . PHE A 1 177 ? 9.557 -2.160 1.534 1.00 65.75 177 PHE A C 1
ATOM 1358 O O . PHE A 1 177 ? 9.630 -2.398 2.729 1.00 65.75 177 PHE A O 1
ATOM 1365 N N . ASN A 1 178 ? 8.722 -2.821 0.728 1.00 62.19 178 ASN A N 1
ATOM 1366 C CA . ASN A 1 178 ? 7.882 -3.914 1.225 1.00 62.19 178 ASN A CA 1
ATOM 1367 C C . ASN A 1 178 ? 8.705 -5.146 1.638 1.00 62.19 178 ASN A C 1
ATOM 1369 O O . ASN A 1 178 ? 8.311 -5.838 2.568 1.00 62.19 178 ASN A O 1
ATOM 1373 N N . LEU A 1 179 ? 9.840 -5.416 0.987 1.00 63.53 179 LEU A N 1
ATOM 1374 C CA . LEU A 1 179 ? 10.733 -6.524 1.335 1.00 63.53 179 LEU A CA 1
ATOM 1375 C C . LEU A 1 179 ? 11.490 -6.248 2.645 1.00 63.53 179 LEU A C 1
ATOM 1377 O O . LEU A 1 179 ? 11.591 -7.123 3.496 1.00 63.53 179 LEU A O 1
ATOM 1381 N N . LEU A 1 180 ? 11.977 -5.015 2.818 1.00 58.06 180 LEU A N 1
ATOM 1382 C CA . LEU A 1 180 ? 12.668 -4.557 4.026 1.00 58.06 180 LEU A CA 1
ATOM 1383 C C . LEU A 1 180 ? 11.698 -4.385 5.201 1.00 58.06 180 LEU A C 1
ATOM 1385 O O . LEU A 1 180 ? 11.993 -4.825 6.307 1.00 58.06 180 LEU A O 1
ATOM 1389 N N . ALA A 1 181 ? 10.519 -3.802 4.964 1.00 51.50 181 ALA A N 1
ATOM 1390 C CA . ALA A 1 181 ? 9.457 -3.698 5.966 1.00 51.50 181 ALA A CA 1
ATOM 1391 C C . ALA A 1 181 ? 8.841 -5.067 6.295 1.00 51.50 181 ALA A C 1
ATOM 1393 O O . ALA A 1 181 ? 8.405 -5.286 7.417 1.00 51.50 181 ALA A O 1
ATOM 1394 N N . GLY A 1 182 ? 8.860 -6.008 5.345 1.00 42.94 182 GLY A N 1
ATOM 1395 C CA . GLY A 1 182 ? 8.446 -7.399 5.534 1.00 42.94 182 GLY A CA 1
ATOM 1396 C C . GLY A 1 182 ? 9.413 -8.243 6.370 1.00 42.94 182 GLY A C 1
ATOM 1397 O O . GLY A 1 182 ? 9.101 -9.400 6.646 1.00 42.94 182 GLY A O 1
ATOM 1398 N N . SER A 1 183 ? 10.558 -7.682 6.790 1.00 34.81 183 SER A N 1
ATO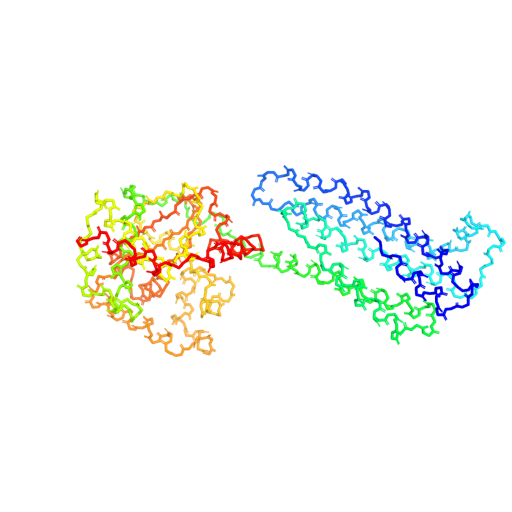M 1399 C CA . SER A 1 183 ? 11.458 -8.303 7.770 1.00 34.81 183 SER A CA 1
ATOM 1400 C C . SER A 1 183 ? 11.071 -8.007 9.224 1.00 34.81 183 SER A C 1
ATOM 1402 O O . SER A 1 183 ? 11.643 -8.622 10.123 1.00 34.81 183 SER A O 1
ATOM 1404 N N . GLU A 1 184 ? 10.068 -7.158 9.477 1.00 40.75 184 GLU A N 1
ATOM 1405 C CA . GLU A 1 184 ? 9.191 -7.398 10.622 1.00 40.75 184 GLU A CA 1
ATOM 1406 C C . GLU A 1 184 ? 8.184 -8.444 10.174 1.00 40.75 184 GLU A C 1
ATOM 1408 O O . GLU A 1 184 ? 7.095 -8.147 9.676 1.00 40.75 184 GLU A O 1
ATOM 1413 N N . ALA A 1 185 ? 8.597 -9.706 10.292 1.00 34.84 185 ALA A N 1
ATOM 1414 C CA . ALA A 1 185 ? 7.657 -10.800 10.258 1.00 34.84 185 ALA A CA 1
ATOM 1415 C C . ALA A 1 185 ? 6.470 -10.406 11.147 1.00 34.84 185 ALA A C 1
ATOM 1417 O 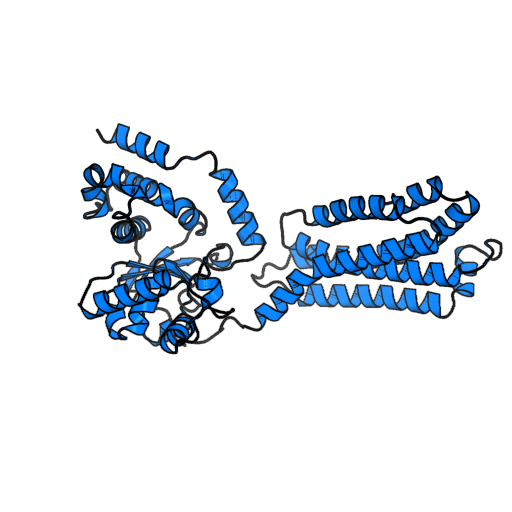O . ALA A 1 185 ? 6.645 -10.103 12.329 1.00 34.84 185 ALA A O 1
ATOM 1418 N N . MET A 1 186 ? 5.256 -10.433 10.579 1.00 41.88 186 MET A N 1
ATOM 1419 C CA . MET A 1 186 ? 4.071 -10.772 11.365 1.00 41.88 186 MET A CA 1
ATOM 1420 C C . MET A 1 186 ? 4.534 -11.864 12.329 1.00 41.88 186 MET A C 1
ATOM 1422 O O . MET A 1 186 ? 5.062 -12.858 11.813 1.00 41.88 186 MET A O 1
ATOM 1426 N N . PRO A 1 187 ? 4.417 -11.711 13.658 1.00 37.34 187 PRO A N 1
ATOM 1427 C CA . PRO A 1 187 ? 4.676 -12.820 14.549 1.00 37.34 187 PRO A CA 1
ATOM 1428 C C . PRO A 1 187 ? 3.618 -13.883 14.246 1.00 37.34 187 PRO A C 1
ATOM 1430 O O . PRO A 1 187 ? 2.535 -13.931 14.820 1.00 37.34 187 PRO A O 1
ATOM 1433 N N . GLY A 1 188 ? 3.900 -14.696 13.232 1.00 41.91 188 GLY A N 1
ATOM 1434 C CA . GLY A 1 188 ? 3.295 -15.984 13.036 1.00 41.91 188 GLY A CA 1
ATOM 1435 C C . GLY A 1 188 ? 3.718 -16.774 14.253 1.00 41.91 188 GLY A C 1
ATOM 1436 O O . GLY A 1 188 ? 4.912 -16.943 14.495 1.00 41.91 188 GLY A O 1
ATOM 1437 N N . THR A 1 189 ? 2.720 -17.190 15.026 1.00 43.44 189 THR A N 1
ATOM 1438 C CA . THR A 1 189 ? 2.842 -17.964 16.265 1.00 43.44 189 THR A CA 1
ATOM 1439 C C . THR A 1 189 ? 3.545 -17.249 17.425 1.00 43.44 189 THR A C 1
ATOM 1441 O O . THR A 1 189 ? 4.575 -17.703 17.904 1.00 43.44 189 THR A O 1
ATOM 1444 N N . LEU A 1 190 ? 2.939 -16.181 17.953 1.00 44.12 190 LEU A N 1
ATOM 1445 C CA . LEU A 1 190 ? 3.110 -15.818 19.367 1.00 44.12 190 LEU A CA 1
ATOM 1446 C C . LEU A 1 190 ? 1.740 -15.887 20.048 1.00 44.12 190 LEU A C 1
ATOM 1448 O O . LEU A 1 190 ? 0.842 -15.115 19.727 1.00 44.12 190 LEU A O 1
ATOM 1452 N N . GLY A 1 191 ? 1.575 -16.897 20.906 1.00 47.97 191 GLY A N 1
ATOM 1453 C CA . GLY A 1 191 ? 0.321 -17.290 21.553 1.00 47.97 191 GLY A CA 1
ATOM 1454 C C . GLY A 1 191 ? -0.223 -18.609 20.995 1.00 47.97 191 GLY A C 1
ATOM 1455 O O . GLY A 1 191 ? -0.776 -18.653 19.902 1.00 47.97 191 GLY A O 1
ATOM 1456 N N . SER A 1 192 ? -0.083 -19.704 21.745 1.00 51.09 192 SER A N 1
ATOM 1457 C CA . SER A 1 192 ? -0.633 -21.029 21.403 1.00 51.09 192 SER A CA 1
ATOM 1458 C C . SER A 1 192 ? -2.155 -21.146 21.613 1.00 51.09 192 SER A C 1
ATOM 1460 O O . SER A 1 192 ? -2.704 -22.239 21.480 1.00 51.09 192 SER A O 1
ATOM 1462 N N . GLY A 1 193 ? -2.836 -20.042 21.945 1.00 70.38 193 GLY A N 1
ATOM 1463 C CA . GLY A 1 193 ? -4.251 -20.003 22.313 1.00 70.38 193 GLY A CA 1
ATOM 1464 C C . GLY A 1 193 ? -5.139 -19.285 21.296 1.00 70.38 193 GLY A C 1
ATOM 1465 O O . GLY A 1 193 ? -4.736 -18.325 20.637 1.00 70.38 193 GLY A O 1
ATOM 1466 N N . GLU A 1 194 ? -6.381 -19.748 21.183 1.00 85.19 194 GLU A N 1
ATOM 1467 C CA . GLU A 1 194 ? -7.455 -19.014 20.514 1.00 85.19 194 GLU A CA 1
ATOM 1468 C C . GLU A 1 194 ? -7.964 -17.892 21.415 1.00 85.19 194 GLU A C 1
ATOM 1470 O O . GLU A 1 194 ? -8.074 -18.060 22.627 1.00 85.19 194 GLU A O 1
ATOM 1475 N N . LEU A 1 195 ? -8.298 -16.749 20.816 1.00 89.19 195 LEU A N 1
ATOM 1476 C CA . LEU A 1 195 ? -8.947 -15.659 21.530 1.00 89.19 195 LEU A CA 1
ATOM 1477 C C . LEU A 1 195 ? -10.282 -16.142 22.110 1.00 89.19 195 LEU A C 1
ATOM 1479 O O . LEU A 1 195 ? -11.184 -16.562 21.373 1.00 89.19 195 LEU A O 1
ATOM 1483 N N . LYS A 1 196 ? -10.414 -16.054 23.433 1.00 92.94 196 LYS A N 1
ATOM 1484 C CA . LYS A 1 196 ? -11.578 -16.564 24.150 1.00 92.94 196 LYS A CA 1
ATOM 1485 C C . LYS A 1 196 ? -12.820 -15.752 23.795 1.00 92.94 196 LYS A C 1
ATOM 1487 O O . LYS A 1 196 ? -12.950 -14.571 24.114 1.00 92.94 196 LYS A O 1
ATOM 1492 N N . THR A 1 197 ? -13.758 -16.409 23.125 1.00 94.06 197 THR A N 1
ATOM 1493 C CA . THR A 1 197 ? -15.039 -15.813 22.745 1.00 94.06 197 THR A CA 1
ATOM 1494 C C . THR A 1 197 ? -16.056 -16.014 23.860 1.00 94.06 197 THR A C 1
ATOM 1496 O O . THR A 1 197 ? -16.302 -17.142 24.275 1.00 94.06 197 THR A O 1
ATOM 1499 N N . ILE A 1 198 ? -16.677 -14.926 24.316 1.00 95.06 198 ILE A N 1
ATOM 1500 C CA . ILE A 1 198 ? -17.761 -14.961 25.304 1.00 95.06 198 ILE A CA 1
ATOM 1501 C C . ILE A 1 198 ? -19.072 -15.302 24.595 1.00 95.06 198 ILE A C 1
ATOM 1503 O O . ILE A 1 198 ? -19.762 -16.251 24.959 1.00 95.06 198 ILE A O 1
ATOM 1507 N N . ARG A 1 199 ? -19.416 -14.533 23.553 1.00 96.31 199 ARG A N 1
ATOM 1508 C CA . ARG A 1 199 ? -20.612 -14.762 22.731 1.00 96.31 199 ARG A CA 1
ATOM 1509 C C . ARG A 1 199 ? -20.514 -14.065 21.381 1.00 96.31 199 ARG A C 1
ATOM 1511 O O . ARG A 1 199 ? -19.765 -13.108 21.200 1.00 96.31 199 ARG A O 1
ATOM 1518 N N . ARG A 1 200 ? -21.342 -14.508 20.438 1.00 96.25 200 ARG A N 1
ATOM 1519 C CA . ARG A 1 200 ? -21.587 -13.779 19.190 1.00 96.25 200 ARG A CA 1
ATOM 1520 C C . ARG A 1 200 ? -22.502 -12.583 19.458 1.00 96.25 200 ARG A C 1
ATOM 1522 O O . ARG A 1 200 ? -23.465 -12.710 20.211 1.00 96.25 200 ARG A O 1
ATOM 1529 N N . VAL A 1 201 ? -22.223 -11.451 18.816 1.00 96.75 201 VAL A N 1
ATOM 1530 C CA . VAL A 1 201 ? -23.020 -10.220 18.937 1.00 96.75 201 VAL A CA 1
ATOM 1531 C C . VAL A 1 201 ? -23.423 -9.687 17.567 1.00 96.75 201 VAL A C 1
ATOM 1533 O O . VAL A 1 201 ? -22.838 -10.047 16.541 1.00 96.75 201 VAL A O 1
ATOM 1536 N N . SER A 1 202 ? -24.462 -8.854 17.531 1.00 95.38 202 SER A N 1
ATOM 1537 C CA . SER A 1 202 ? -24.894 -8.204 16.294 1.00 95.38 202 SER A CA 1
ATOM 1538 C C . SER A 1 202 ? -24.021 -6.986 15.986 1.00 95.38 202 SER A C 1
ATOM 1540 O O . SER A 1 202 ? -23.479 -6.345 16.885 1.00 95.38 202 SER A O 1
ATOM 1542 N N . GLU A 1 203 ? -23.919 -6.620 14.705 1.00 94.38 203 GLU A N 1
ATOM 1543 C CA . GLU A 1 203 ? -23.250 -5.374 14.305 1.00 94.38 203 GLU A CA 1
ATOM 1544 C C . GLU A 1 203 ? -23.904 -4.152 14.978 1.00 94.38 203 GLU A C 1
ATOM 1546 O O . GLU A 1 203 ? -23.213 -3.236 15.415 1.00 94.38 203 GLU A O 1
ATOM 1551 N N . HIS A 1 204 ? -25.231 -4.167 15.125 1.00 94.56 204 HIS A N 1
ATOM 1552 C CA . HIS A 1 204 ? -25.992 -3.094 15.762 1.00 94.56 204 HIS A CA 1
ATOM 1553 C C . HIS A 1 204 ? -25.648 -2.901 17.244 1.00 94.56 204 HIS A C 1
ATOM 1555 O O . HIS A 1 204 ? -25.617 -1.762 17.712 1.00 94.56 204 HIS A O 1
ATOM 1561 N N . GLU A 1 205 ? -25.361 -3.986 17.971 1.00 95.06 205 GLU A N 1
ATOM 1562 C CA . GLU A 1 205 ? -24.888 -3.912 19.357 1.00 95.06 205 GLU A CA 1
ATOM 1563 C C . GLU A 1 205 ? -23.520 -3.223 19.424 1.00 95.06 205 GLU A C 1
ATOM 1565 O O . GLU A 1 205 ? -23.336 -2.276 20.188 1.00 95.06 205 GLU A O 1
ATOM 1570 N N . VAL A 1 206 ? -22.583 -3.631 18.562 1.00 94.81 206 VAL A N 1
ATOM 1571 C CA . VAL A 1 206 ? -21.234 -3.046 18.506 1.00 94.81 206 VAL A CA 1
ATOM 1572 C C . VAL A 1 206 ? -21.286 -1.559 18.147 1.00 94.81 206 VAL A C 1
ATOM 1574 O O . VAL A 1 206 ? -20.600 -0.748 18.770 1.00 94.81 206 VAL A O 1
ATOM 1577 N N . MET A 1 207 ? -22.124 -1.178 17.177 1.00 94.06 207 MET A N 1
ATOM 1578 C CA . MET A 1 207 ? -22.339 0.226 16.809 1.00 94.06 207 MET A CA 1
ATOM 1579 C C . MET A 1 207 ? -22.889 1.048 17.982 1.00 94.06 207 MET A C 1
ATOM 1581 O O . MET A 1 207 ? -22.450 2.179 18.192 1.00 94.06 207 MET A O 1
ATOM 1585 N N . ALA A 1 208 ? -23.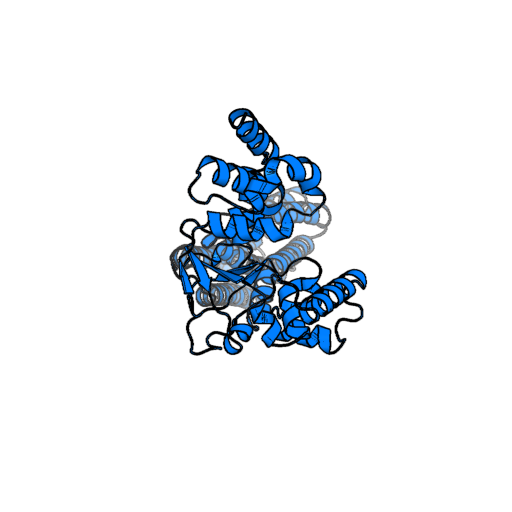821 0.491 18.761 1.00 93.75 208 ALA A N 1
ATOM 1586 C CA . ALA A 1 208 ? -24.381 1.172 19.926 1.00 93.75 208 ALA A CA 1
ATOM 1587 C C . ALA A 1 208 ? -23.320 1.405 21.010 1.00 93.75 208 ALA A C 1
ATOM 1589 O O . ALA A 1 208 ? -23.170 2.520 21.507 1.00 93.75 208 ALA A O 1
ATOM 1590 N N . GLU A 1 209 ? -22.540 0.373 21.335 1.00 93.38 209 GLU A N 1
ATOM 1591 C CA . GLU A 1 209 ? -21.467 0.465 22.327 1.00 93.38 209 GLU A CA 1
ATOM 1592 C C . GLU A 1 209 ? -20.359 1.435 21.903 1.00 93.38 209 GLU A C 1
ATOM 1594 O O . GLU A 1 209 ? -19.835 2.183 22.730 1.00 93.38 209 GLU A O 1
ATOM 1599 N N . PHE A 1 210 ? -20.042 1.489 20.608 1.00 92.06 210 PHE A N 1
ATOM 1600 C CA . PHE A 1 210 ? -19.121 2.485 20.074 1.00 92.06 210 PHE A CA 1
ATOM 1601 C C . PHE A 1 210 ? -19.669 3.906 20.260 1.00 92.06 210 PHE A C 1
ATOM 1603 O O . PHE A 1 210 ? -18.977 4.778 20.797 1.00 92.06 210 PHE A O 1
ATOM 1610 N N . LEU A 1 211 ? -20.922 4.147 19.857 1.00 91.88 211 LEU A N 1
ATOM 1611 C CA . LEU A 1 211 ? -21.549 5.467 19.939 1.00 91.88 211 LEU A CA 1
ATOM 1612 C C . LEU A 1 211 ? -21.608 5.999 21.369 1.00 91.88 211 LEU A C 1
ATOM 1614 O O . LEU A 1 211 ? -21.349 7.184 21.560 1.00 91.88 211 LEU A O 1
ATOM 1618 N N . LYS A 1 212 ? -21.841 5.150 22.379 1.00 91.00 212 LYS A N 1
ATOM 1619 C CA . LYS A 1 212 ? -21.814 5.564 23.796 1.00 91.00 212 LYS A CA 1
ATOM 1620 C C . LYS A 1 212 ? -20.524 6.291 24.182 1.00 91.00 212 LYS A C 1
ATOM 1622 O O . LYS A 1 212 ? -20.550 7.188 25.017 1.00 91.00 212 LYS A O 1
ATOM 1627 N N . THR A 1 213 ? -19.397 5.934 23.568 1.00 84.12 213 THR A N 1
ATOM 1628 C CA . THR A 1 213 ? -18.106 6.582 23.846 1.00 84.12 213 THR A CA 1
ATOM 1629 C C . THR A 1 213 ? -17.873 7.853 23.028 1.00 84.12 213 THR A C 1
ATOM 1631 O O . THR A 1 213 ? -17.163 8.754 23.478 1.00 84.12 213 THR A O 1
ATOM 1634 N N . ASP A 1 214 ? -18.471 7.952 21.838 1.00 87.12 214 ASP A N 1
ATOM 1635 C CA . ASP A 1 214 ? -18.186 9.016 20.871 1.00 87.12 214 ASP A CA 1
ATOM 1636 C C . ASP A 1 214 ? -19.223 10.147 20.878 1.00 87.12 214 ASP A C 1
ATOM 1638 O O . ASP A 1 214 ? -18.909 11.278 20.507 1.00 87.12 214 ASP A O 1
ATOM 1642 N N . PHE A 1 215 ? -20.446 9.867 21.331 1.00 89.00 215 PHE A N 1
ATOM 1643 C CA . PHE A 1 215 ? -21.602 10.754 21.187 1.00 89.00 215 PHE A CA 1
ATOM 1644 C C . PHE A 1 215 ? -21.479 12.079 21.946 1.00 89.00 215 PHE A C 1
ATOM 1646 O O . PHE A 1 215 ? -22.102 13.069 21.574 1.00 89.00 215 PHE A O 1
ATOM 1653 N N . HIS A 1 216 ? -20.621 12.147 22.964 1.00 86.69 216 HIS A N 1
ATOM 1654 C CA . HIS A 1 216 ? -20.353 13.378 23.714 1.00 86.69 216 HIS A CA 1
ATOM 1655 C C . HIS A 1 216 ? -19.509 14.404 22.945 1.00 86.69 216 HIS A C 1
ATOM 1657 O O . HIS A 1 216 ? -19.314 15.523 23.420 1.00 86.69 216 HIS A O 1
ATOM 1663 N N . LYS A 1 217 ? -18.965 14.044 21.779 1.00 86.00 217 LYS A N 1
ATOM 1664 C CA . LYS A 1 217 ? -18.090 14.938 21.025 1.00 86.00 217 LYS A CA 1
ATOM 1665 C C . LYS A 1 217 ? -18.872 16.065 20.323 1.00 86.00 217 LYS A C 1
ATOM 1667 O O . LYS A 1 217 ? -20.045 15.877 19.990 1.00 86.00 217 LYS A O 1
ATOM 1672 N N . PRO A 1 218 ? -18.237 17.228 20.066 1.00 84.25 218 PRO A N 1
ATOM 1673 C CA . PRO A 1 218 ? -18.920 18.419 19.547 1.00 84.25 218 PRO A CA 1
ATOM 1674 C C . PRO A 1 218 ? -19.670 18.198 18.230 1.00 84.25 218 PRO A C 1
ATOM 1676 O O . PRO A 1 218 ? -20.678 18.856 17.976 1.00 84.25 218 PRO A O 1
ATOM 1679 N N . GLU A 1 219 ? -19.212 17.257 17.403 1.00 83.56 219 GLU A N 1
ATOM 1680 C CA . GLU A 1 219 ? -19.813 16.944 16.106 1.00 83.56 219 GLU A CA 1
ATOM 1681 C C . GLU A 1 219 ? -21.246 16.394 16.222 1.00 83.56 219 GLU A C 1
ATOM 1683 O O . GLU A 1 219 ? -22.017 16.518 15.272 1.00 83.56 219 GLU A O 1
ATOM 1688 N N . PHE A 1 220 ? -21.620 15.843 17.382 1.00 87.62 220 PHE A N 1
ATOM 1689 C CA . PHE A 1 220 ? -22.961 15.319 17.653 1.00 87.62 220 PHE A CA 1
ATOM 1690 C C . PHE A 1 220 ? -23.842 16.263 18.475 1.00 87.62 220 PHE A C 1
ATOM 1692 O O . PHE A 1 220 ? -24.985 15.917 18.757 1.00 87.62 220 PHE A O 1
ATOM 1699 N N . SER A 1 221 ? -23.353 17.455 18.835 1.00 87.81 221 SER A N 1
ATOM 1700 C CA . SER A 1 221 ? -24.060 18.420 19.699 1.00 87.81 221 SER A CA 1
ATOM 1701 C C . SER A 1 221 ? -25.516 18.675 19.288 1.00 87.81 221 SER A C 1
ATOM 1703 O O . SER A 1 221 ? -26.395 18.702 20.143 1.00 87.81 221 SER A O 1
ATOM 1705 N N . LYS A 1 222 ? -25.793 18.771 17.980 1.00 88.00 222 LYS A N 1
ATOM 1706 C CA . LYS A 1 222 ? -27.150 18.961 17.435 1.00 88.00 222 LYS A CA 1
ATOM 1707 C C . LYS A 1 222 ? -28.112 17.802 17.720 1.00 88.00 222 LYS A C 1
ATOM 1709 O O . LYS A 1 222 ? -29.314 18.020 17.782 1.00 88.00 222 LYS A O 1
ATOM 1714 N N . TYR A 1 223 ? -27.592 16.587 17.870 1.00 87.81 223 TYR A N 1
ATOM 1715 C CA . TYR A 1 223 ? -28.377 15.361 18.024 1.00 87.81 223 TYR A CA 1
ATOM 1716 C C . TYR A 1 223 ? -28.416 14.860 19.472 1.00 87.81 223 TYR A C 1
ATOM 1718 O O . TYR A 1 223 ? -29.192 13.965 19.787 1.00 87.81 223 TYR A O 1
ATOM 1726 N N . GLN A 1 224 ? -27.586 15.416 20.363 1.00 89.00 224 GLN A N 1
ATOM 1727 C CA . GLN A 1 224 ? -27.443 14.945 21.745 1.00 89.00 224 GLN A CA 1
ATOM 1728 C C . GLN A 1 224 ? -28.749 14.971 22.537 1.00 89.00 224 GLN A C 1
ATOM 1730 O O . GLN A 1 224 ? -29.028 14.032 23.281 1.00 89.00 224 GLN A O 1
ATOM 1735 N N . GLN A 1 225 ? -29.554 16.017 22.351 1.00 87.00 225 GLN A N 1
ATOM 1736 C CA . GLN A 1 225 ? -30.822 16.166 23.056 1.00 87.00 225 GLN A CA 1
ATOM 1737 C C . GLN A 1 225 ? -31.899 15.210 22.526 1.00 87.00 225 GLN A C 1
ATOM 1739 O O . GLN A 1 225 ? -32.593 14.588 23.323 1.00 87.00 225 GLN A O 1
ATOM 1744 N N . SER A 1 226 ? -32.030 15.073 21.203 1.00 87.12 226 SER A N 1
ATOM 1745 C CA . SER A 1 226 ? -33.095 14.276 20.579 1.00 87.12 226 SER A CA 1
ATOM 1746 C C . SER A 1 226 ? -32.782 12.779 20.526 1.00 87.12 226 SER A C 1
ATOM 1748 O O . SER A 1 226 ? -33.669 11.961 20.743 1.00 87.12 226 SER A O 1
ATOM 1750 N N . LEU A 1 227 ? -31.523 12.397 20.284 1.00 89.38 227 LEU A N 1
ATOM 1751 C CA . LEU A 1 227 ? -31.112 10.999 20.069 1.00 89.38 227 LEU A CA 1
ATOM 1752 C C . LEU A 1 227 ? -30.354 10.386 21.251 1.00 89.38 227 LEU A C 1
ATOM 1754 O O . LEU A 1 227 ? -29.851 9.265 21.155 1.00 89.38 227 LEU A O 1
ATOM 1758 N N . GLY A 1 228 ? -30.282 11.086 22.387 1.00 88.25 228 GLY A N 1
ATOM 1759 C CA . GLY A 1 228 ? -29.592 10.604 23.584 1.00 88.25 228 GLY A CA 1
ATOM 1760 C C . GLY A 1 228 ? -30.129 9.271 24.107 1.00 88.25 228 GLY A C 1
ATOM 1761 O O . GLY A 1 228 ? -29.335 8.397 24.461 1.00 88.25 228 GLY A O 1
ATOM 1762 N N . GLY A 1 229 ? -31.452 9.070 24.097 1.00 89.25 229 GLY A N 1
ATOM 1763 C CA . GLY A 1 229 ? -32.075 7.813 24.540 1.00 89.25 229 GLY A CA 1
ATOM 1764 C C . GLY A 1 229 ? -31.679 6.620 23.667 1.00 89.25 229 GLY A C 1
ATOM 1765 O O . GLY A 1 229 ? -31.281 5.579 24.181 1.00 89.25 229 GLY A O 1
ATOM 1766 N N . ILE A 1 230 ? -31.662 6.823 22.349 1.00 90.12 230 ILE A N 1
ATOM 1767 C CA . ILE A 1 230 ? -31.288 5.814 21.351 1.00 90.12 230 ILE A CA 1
ATOM 1768 C C . ILE A 1 230 ? -29.822 5.369 21.503 1.00 90.12 230 ILE A C 1
ATOM 1770 O O . ILE A 1 230 ? -29.482 4.214 21.260 1.00 90.12 230 ILE A O 1
ATOM 1774 N N . VAL A 1 231 ? -28.927 6.271 21.915 1.00 89.81 231 VAL A N 1
ATOM 1775 C CA . VAL A 1 231 ? -27.507 5.940 22.127 1.00 89.81 231 VAL A CA 1
ATOM 1776 C C . VAL A 1 231 ? -27.262 5.316 23.504 1.00 89.81 231 VAL A C 1
ATOM 1778 O O . VAL A 1 231 ? -26.508 4.349 23.626 1.00 89.81 231 VAL A O 1
ATOM 1781 N N . THR A 1 232 ? -27.866 5.869 24.556 1.00 88.25 232 THR A N 1
ATOM 1782 C CA . THR A 1 232 ? -27.586 5.458 25.942 1.00 88.25 232 THR A CA 1
ATOM 1783 C C . THR A 1 232 ? -28.300 4.163 26.330 1.00 88.25 232 THR A C 1
ATOM 1785 O O . THR A 1 232 ? -27.678 3.291 26.942 1.00 88.25 232 THR A O 1
ATOM 1788 N N . THR A 1 233 ? -29.553 3.994 25.907 1.00 90.75 233 THR A N 1
ATOM 1789 C CA . THR A 1 233 ? -30.408 2.829 26.182 1.00 90.75 233 THR A CA 1
ATOM 1790 C C . THR A 1 233 ? -30.992 2.273 24.876 1.00 90.75 233 THR A C 1
ATOM 1792 O O . THR A 1 233 ? -32.180 2.450 24.615 1.00 90.75 233 THR A O 1
ATOM 1795 N N . PRO A 1 234 ? -30.166 1.625 24.034 1.00 91.56 234 PRO A N 1
ATOM 1796 C CA . PRO A 1 234 ? -30.569 1.220 22.689 1.00 91.56 234 PRO A CA 1
ATOM 1797 C C . PRO A 1 234 ? -31.565 0.051 22.694 1.00 91.56 234 PRO A C 1
ATOM 1799 O O . PRO A 1 234 ? -31.298 -0.982 23.316 1.00 91.56 234 PRO A O 1
ATOM 1802 N N . ASN A 1 235 ? -32.648 0.143 21.916 1.00 91.81 235 ASN A N 1
ATOM 1803 C CA . ASN A 1 235 ? -33.468 -1.015 21.569 1.00 91.81 235 ASN A CA 1
ATOM 1804 C C . ASN A 1 235 ? -32.884 -1.719 20.336 1.00 91.81 235 ASN A C 1
ATOM 1806 O O . ASN A 1 235 ? -33.115 -1.342 19.188 1.00 91.81 235 ASN A O 1
ATOM 1810 N N . LEU A 1 236 ? -32.119 -2.788 20.565 1.00 92.44 236 LEU A N 1
ATOM 1811 C CA . LEU A 1 236 ? -31.483 -3.554 19.486 1.00 92.44 236 LEU A CA 1
ATOM 1812 C C . LEU A 1 236 ? -32.482 -4.311 18.594 1.00 92.44 236 LEU A C 1
ATOM 1814 O O . LEU A 1 236 ? -32.099 -4.725 17.500 1.00 92.44 236 LEU A O 1
ATOM 1818 N N . GLY A 1 237 ? -33.728 -4.497 19.039 1.00 92.25 237 GLY A N 1
ATOM 1819 C CA . GLY A 1 237 ? -34.792 -5.121 18.249 1.00 92.25 237 GLY A CA 1
ATOM 1820 C C . GLY A 1 237 ? -35.501 -4.157 17.295 1.00 92.25 237 GLY A C 1
ATOM 1821 O O . GLY A 1 237 ? -36.176 -4.611 16.373 1.00 92.25 237 GLY A O 1
ATOM 1822 N N . ASP A 1 238 ? -35.336 -2.847 17.483 1.00 92.44 238 ASP A N 1
ATOM 1823 C CA . ASP A 1 238 ? -35.975 -1.831 16.651 1.00 92.44 238 ASP A CA 1
ATOM 1824 C C . ASP A 1 238 ? -35.128 -1.533 15.406 1.00 92.44 238 ASP A C 1
ATOM 1826 O O . ASP A 1 238 ? -33.998 -1.040 15.474 1.00 92.44 238 ASP A O 1
ATOM 1830 N N . VAL A 1 239 ? -35.678 -1.859 14.236 1.00 91.06 239 VAL A N 1
ATOM 1831 C CA . VAL A 1 239 ? -35.007 -1.684 12.941 1.00 91.06 239 VAL A CA 1
ATOM 1832 C C . VAL A 1 239 ? -34.769 -0.207 12.623 1.00 91.06 239 VAL A C 1
ATOM 1834 O O . VAL A 1 239 ? -33.714 0.130 12.080 1.00 91.06 239 VAL A O 1
ATOM 1837 N N . VAL A 1 240 ? -35.711 0.670 12.974 1.00 90.25 240 VAL A N 1
ATOM 1838 C CA . VAL A 1 240 ? -35.617 2.110 12.707 1.00 90.25 240 VAL A CA 1
ATOM 1839 C C . VAL A 1 240 ? -34.572 2.725 13.629 1.00 90.25 240 VAL A C 1
ATOM 1841 O O . VAL A 1 240 ? -33.679 3.434 13.166 1.00 90.25 240 VAL A O 1
ATOM 1844 N N . GLU A 1 241 ? -34.601 2.374 14.913 1.00 92.38 241 GLU A N 1
ATOM 1845 C CA . GLU A 1 241 ? -33.618 2.854 15.883 1.00 92.38 241 GLU A CA 1
ATOM 1846 C C . GLU A 1 241 ? -32.185 2.435 15.500 1.00 92.38 241 GLU A C 1
ATOM 1848 O O . GLU A 1 241 ? -31.240 3.230 15.527 1.00 92.38 241 GLU A O 1
ATOM 1853 N N . ASN A 1 242 ? -32.027 1.184 15.063 1.00 93.06 242 ASN A N 1
ATOM 1854 C CA . ASN A 1 242 ? -30.765 0.660 14.552 1.00 93.06 242 ASN A CA 1
ATOM 1855 C C . ASN A 1 242 ? -30.286 1.405 13.290 1.00 93.06 242 ASN A C 1
ATOM 1857 O O . ASN A 1 242 ? -29.081 1.635 13.140 1.00 93.06 242 ASN A O 1
ATOM 1861 N N . ALA A 1 243 ? -31.200 1.785 12.389 1.00 91.31 243 ALA A N 1
ATOM 1862 C CA . ALA A 1 243 ? -30.879 2.563 11.194 1.00 91.31 243 ALA A CA 1
ATOM 1863 C C . ALA A 1 243 ? -30.415 3.983 11.554 1.00 91.31 243 ALA A C 1
ATOM 1865 O O . ALA A 1 243 ? -29.373 4.423 11.064 1.00 91.31 243 ALA A O 1
ATOM 1866 N N . VAL A 1 244 ? -31.111 4.653 12.479 1.00 91.62 244 VAL A N 1
ATOM 1867 C CA . VAL A 1 244 ? -30.730 5.975 13.002 1.00 91.62 244 VAL A CA 1
ATOM 1868 C C . VAL A 1 244 ? -29.346 5.923 13.651 1.00 91.62 244 VAL A C 1
ATOM 1870 O O . VAL A 1 244 ? -28.489 6.748 13.334 1.00 91.62 244 VAL A O 1
ATOM 1873 N N . ARG A 1 245 ? -29.064 4.917 14.494 1.00 93.25 245 ARG A N 1
ATOM 1874 C CA . ARG A 1 245 ? -27.726 4.730 15.087 1.00 93.25 245 ARG A CA 1
ATOM 1875 C C . ARG A 1 245 ? -26.648 4.524 14.030 1.00 93.25 245 ARG A C 1
ATOM 1877 O O . ARG A 1 245 ? -25.580 5.125 14.122 1.00 93.25 245 ARG A O 1
ATOM 1884 N N . ARG A 1 246 ? -26.909 3.702 13.011 1.00 92.38 246 ARG A N 1
ATOM 1885 C CA . ARG A 1 246 ? -25.958 3.492 11.912 1.00 92.38 246 ARG A CA 1
ATOM 1886 C C . ARG A 1 246 ? -25.675 4.800 11.167 1.00 92.38 246 ARG A C 1
ATOM 1888 O O . ARG A 1 246 ? -24.506 5.124 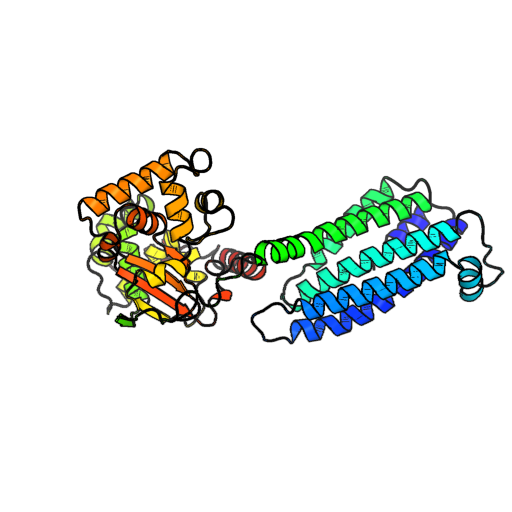10.968 1.00 92.38 246 ARG A O 1
ATOM 1895 N N . ALA A 1 247 ? -26.710 5.555 10.802 1.00 90.62 247 ALA A N 1
ATOM 1896 C CA . ALA A 1 247 ? -26.561 6.840 10.121 1.00 90.62 247 ALA A CA 1
ATOM 1897 C C . ALA A 1 247 ? -25.765 7.836 10.982 1.00 90.62 247 ALA A C 1
ATOM 1899 O O . ALA A 1 247 ? -24.784 8.417 10.515 1.00 90.62 247 ALA A O 1
ATOM 1900 N N . LEU A 1 248 ? -26.097 7.936 12.274 1.00 91.25 248 LEU A N 1
ATOM 1901 C CA . LEU A 1 248 ? -25.392 8.772 13.246 1.00 91.25 248 LEU A CA 1
ATOM 1902 C C . LEU A 1 248 ? -23.903 8.409 13.345 1.00 91.25 248 LEU A C 1
ATOM 1904 O O . LEU A 1 248 ? -23.042 9.283 13.277 1.00 91.25 248 LEU A O 1
ATOM 1908 N N . LEU A 1 249 ? -23.576 7.119 13.440 1.00 91.12 249 LEU A N 1
ATOM 1909 C CA . LEU A 1 249 ? -22.192 6.644 13.426 1.00 91.12 249 LEU A CA 1
ATOM 1910 C C . LEU A 1 249 ? -21.478 7.031 12.123 1.00 91.12 249 LEU A C 1
ATOM 1912 O O . LEU A 1 249 ? -20.306 7.424 12.137 1.00 91.12 249 LEU A O 1
ATOM 1916 N N . PHE A 1 250 ? -22.180 6.943 10.993 1.00 90.19 250 PHE A N 1
ATOM 1917 C CA . PHE A 1 250 ? -21.613 7.163 9.667 1.00 90.19 250 PHE A CA 1
ATOM 1918 C C . PHE A 1 250 ? -21.281 8.626 9.379 1.00 90.19 250 PHE A C 1
ATOM 1920 O O . PHE A 1 250 ? -20.352 8.860 8.601 1.00 90.19 250 PHE A O 1
ATOM 1927 N N . VAL A 1 251 ? -21.917 9.581 10.073 1.00 86.56 251 VAL A N 1
ATOM 1928 C CA . VAL A 1 251 ? -21.571 11.017 10.030 1.00 86.56 251 VAL A CA 1
ATOM 1929 C C . VAL A 1 251 ? -20.070 11.245 10.229 1.00 86.56 251 VAL A C 1
ATOM 1931 O O . VAL A 1 251 ? -19.491 12.134 9.607 1.00 86.56 251 VAL A O 1
ATOM 1934 N N . ARG A 1 252 ? -19.418 10.428 11.065 1.00 84.00 252 ARG A N 1
ATOM 1935 C CA . ARG A 1 252 ? -17.980 10.545 11.346 1.00 84.00 252 ARG A CA 1
ATOM 1936 C C . ARG A 1 252 ? -17.173 9.313 10.966 1.00 84.00 252 ARG A C 1
ATOM 1938 O O . ARG A 1 252 ? -16.059 9.438 10.457 1.00 84.00 252 ARG A O 1
ATOM 1945 N N . HIS A 1 253 ? -17.706 8.128 11.236 1.00 88.00 253 HIS A N 1
ATOM 1946 C CA . HIS A 1 253 ? -16.961 6.869 11.161 1.00 88.00 253 HIS A CA 1
ATOM 1947 C C . HIS A 1 253 ? -17.395 5.989 9.994 1.00 88.00 253 HIS A C 1
ATOM 1949 O O . HIS A 1 253 ? -16.960 4.845 9.894 1.00 88.00 253 HIS A O 1
ATOM 1955 N N . GLY A 1 254 ? -18.196 6.513 9.061 1.00 85.00 254 GLY A N 1
ATOM 1956 C CA . GLY A 1 254 ? -18.680 5.739 7.917 1.00 85.00 254 GLY A CA 1
ATOM 1957 C C . GLY A 1 254 ? -17.542 5.179 7.062 1.00 85.00 254 GLY A C 1
ATOM 1958 O O . GLY A 1 254 ? -17.595 4.034 6.628 1.00 85.00 254 GLY A O 1
ATOM 1959 N N . ALA A 1 255 ? -16.461 5.942 6.874 1.00 82.06 255 ALA A N 1
ATOM 1960 C CA . ALA A 1 255 ? -15.267 5.461 6.173 1.00 82.06 255 ALA A CA 1
ATOM 1961 C C . ALA A 1 255 ? -14.597 4.269 6.881 1.00 82.06 255 ALA A C 1
ATOM 1963 O O . ALA A 1 255 ? -14.027 3.405 6.225 1.00 82.06 255 ALA A O 1
ATOM 1964 N N . LEU A 1 256 ? -14.683 4.208 8.211 1.00 85.12 256 LEU A N 1
ATOM 1965 C CA . LEU A 1 256 ? -14.102 3.125 8.991 1.00 85.12 256 LEU A CA 1
ATOM 1966 C C . LEU A 1 256 ? -14.928 1.838 8.841 1.00 85.12 256 LEU A C 1
ATOM 1968 O O . LEU A 1 256 ? -14.366 0.793 8.521 1.00 85.12 256 LEU A O 1
ATOM 1972 N N . TRP A 1 257 ? -16.255 1.934 8.960 1.00 88.81 257 TRP A N 1
ATOM 1973 C CA . TRP A 1 257 ? -17.159 0.785 8.819 1.00 88.81 257 TRP A CA 1
ATOM 1974 C C . TRP A 1 257 ? -17.255 0.238 7.393 1.00 88.81 257 TRP A C 1
ATOM 1976 O O . TRP A 1 257 ? -17.285 -0.975 7.209 1.00 88.81 257 TRP A O 1
ATOM 1986 N N . ARG A 1 258 ? -17.267 1.103 6.371 1.00 85.25 258 ARG A N 1
ATOM 1987 C CA . ARG A 1 258 ? -17.446 0.689 4.964 1.00 85.25 258 ARG A CA 1
ATOM 1988 C C . ARG A 1 258 ? -16.299 -0.148 4.395 1.00 85.25 258 ARG A C 1
ATOM 1990 O O . ARG A 1 258 ? -16.474 -0.800 3.370 1.00 85.25 258 ARG A O 1
ATOM 1997 N N . GLU A 1 259 ? -15.141 -0.140 5.045 1.00 85.62 259 GLU A N 1
ATOM 1998 C CA . GLU A 1 259 ? -13.999 -0.969 4.649 1.00 85.62 259 GLU A CA 1
ATOM 1999 C C . GLU A 1 259 ? -14.027 -2.374 5.256 1.00 85.62 259 GLU A C 1
ATOM 2001 O O . GLU A 1 259 ? -13.263 -3.243 4.822 1.00 85.62 259 GLU A O 1
ATOM 2006 N N . LEU A 1 260 ? -14.897 -2.633 6.235 1.00 88.88 260 LEU A N 1
ATOM 2007 C CA . LEU A 1 260 ? -15.046 -3.978 6.775 1.00 88.88 260 LEU A CA 1
ATOM 2008 C C . LEU A 1 260 ? -15.619 -4.908 5.690 1.00 88.88 260 LEU A C 1
ATOM 2010 O O . LEU A 1 260 ? -16.595 -4.547 5.027 1.00 88.88 260 LEU A O 1
ATOM 2014 N N . PRO A 1 261 ? -15.034 -6.101 5.467 1.00 87.31 261 PRO A N 1
ATOM 2015 C CA . PRO A 1 261 ? -15.511 -7.007 4.430 1.00 87.31 261 PRO A CA 1
ATOM 2016 C C . PRO A 1 261 ? -16.961 -7.444 4.656 1.00 87.31 261 PRO A C 1
ATOM 2018 O O . PRO A 1 261 ? -17.401 -7.666 5.788 1.00 87.31 261 PRO A O 1
ATOM 2021 N N . SER A 1 262 ? -17.688 -7.676 3.562 1.00 86.06 262 SER A N 1
ATOM 2022 C CA . SER A 1 262 ? -19.002 -8.322 3.614 1.00 86.06 262 SER A CA 1
ATOM 2023 C C . SER A 1 262 ? -18.897 -9.693 4.292 1.00 86.06 262 SER A C 1
ATOM 2025 O O . SER A 1 262 ? -18.018 -10.482 3.939 1.00 86.06 262 SER A O 1
ATOM 2027 N N . GLY A 1 263 ? -19.802 -9.990 5.225 1.00 87.44 263 GLY A N 1
ATOM 2028 C CA . GLY A 1 263 ? -19.792 -11.248 5.981 1.00 87.44 263 GLY A CA 1
ATOM 2029 C C . GLY A 1 263 ? -18.897 -11.240 7.225 1.00 87.44 263 GLY A C 1
ATOM 2030 O O . GLY A 1 263 ? -18.691 -12.298 7.814 1.00 87.44 263 GLY A O 1
ATOM 2031 N N . THR A 1 264 ? -18.379 -10.076 7.636 1.00 94.56 264 THR A N 1
ATOM 2032 C CA . THR A 1 264 ? -17.697 -9.914 8.931 1.00 94.56 264 THR A CA 1
ATOM 2033 C C . THR A 1 264 ? -18.614 -10.341 10.079 1.00 94.56 264 THR A C 1
ATOM 2035 O O . THR A 1 264 ? -19.777 -9.939 10.145 1.00 94.56 264 THR A O 1
ATOM 2038 N N . GLN A 1 265 ? -18.086 -11.163 10.983 1.00 96.56 265 GLN A N 1
ATOM 2039 C CA . GLN A 1 265 ? -18.790 -11.640 12.169 1.00 96.56 265 GLN A CA 1
ATOM 2040 C C . GLN A 1 265 ? -18.254 -10.934 13.412 1.00 96.56 265 GLN A C 1
ATOM 2042 O O . GLN A 1 265 ? -17.047 -10.749 13.542 1.00 96.56 265 GLN A O 1
ATOM 2047 N N . TRP A 1 266 ? -19.149 -10.559 14.324 1.00 97.31 266 TRP A N 1
ATOM 2048 C CA . TRP A 1 266 ? -18.799 -9.851 15.550 1.00 97.31 266 TRP A CA 1
ATOM 2049 C C . TRP A 1 266 ? -18.947 -10.746 16.776 1.00 97.31 266 TRP A C 1
ATOM 2051 O O . TRP A 1 266 ? -19.937 -11.469 16.928 1.00 97.31 266 TRP A O 1
ATOM 2061 N N . PHE A 1 267 ? -17.968 -10.653 17.667 1.00 97.62 267 PHE A N 1
ATOM 2062 C CA . PHE A 1 267 ? -17.902 -11.419 18.903 1.00 97.62 267 PHE A CA 1
ATOM 2063 C C . PHE A 1 267 ? -17.544 -10.506 20.069 1.00 97.62 267 PHE A C 1
ATOM 2065 O O . PHE A 1 267 ? -16.696 -9.627 19.929 1.00 97.62 267 PHE A O 1
ATOM 2072 N N . GLU A 1 268 ? -18.176 -10.729 21.214 1.00 97.38 268 GLU A N 1
ATOM 2073 C CA . GLU A 1 268 ? -17.683 -10.236 22.496 1.00 97.38 268 GLU A CA 1
ATOM 2074 C C . GLU A 1 268 ? -16.620 -11.222 22.986 1.00 97.38 268 GLU A C 1
ATOM 2076 O O . GLU A 1 268 ? -16.848 -12.437 22.992 1.00 97.38 268 GLU A O 1
ATOM 2081 N N . VAL A 1 269 ? -15.442 -10.707 23.325 1.00 96.00 269 VAL A N 1
ATOM 2082 C CA . VAL A 1 269 ? -14.244 -11.505 23.613 1.00 96.00 269 VAL A CA 1
ATOM 2083 C C . VAL A 1 269 ? -13.645 -11.112 24.955 1.00 96.00 269 VAL A C 1
ATOM 2085 O O . VAL A 1 269 ? -13.809 -9.985 25.420 1.00 96.00 269 VAL A O 1
ATOM 2088 N N . GLU A 1 270 ? -12.940 -12.049 25.572 1.00 93.81 270 GLU A N 1
ATOM 2089 C CA . GLU A 1 270 ? -12.102 -11.794 26.738 1.00 93.81 270 GLU A CA 1
ATOM 2090 C C . GLU A 1 270 ? -10.651 -11.638 26.271 1.00 93.81 270 GLU A C 1
ATOM 2092 O O . GLU A 1 270 ? -10.201 -12.387 25.406 1.00 93.81 270 GLU A O 1
ATOM 2097 N N . ILE A 1 271 ? -9.947 -10.635 26.800 1.00 92.25 271 ILE A N 1
ATOM 2098 C CA . ILE A 1 271 ? -8.544 -10.364 26.465 1.00 92.25 271 ILE A CA 1
ATOM 2099 C C . ILE A 1 271 ? -7.690 -10.729 27.669 1.00 92.25 271 ILE A C 1
ATOM 2101 O O . ILE A 1 271 ? -7.753 -10.069 28.709 1.00 92.25 271 ILE A O 1
ATOM 2105 N N . GLU A 1 272 ? -6.875 -11.763 27.514 1.00 88.69 272 GLU A N 1
ATOM 2106 C CA . GLU A 1 272 ? -5.907 -12.186 28.516 1.00 88.69 272 GLU A CA 1
ATOM 2107 C C . GLU A 1 272 ? -4.540 -11.532 28.273 1.00 88.69 272 GLU A C 1
ATOM 2109 O O . GLU A 1 272 ? -4.261 -10.954 27.220 1.00 88.69 272 GLU A O 1
ATOM 2114 N N . ARG A 1 273 ? -3.631 -11.637 29.252 1.00 85.31 273 ARG A N 1
ATOM 2115 C CA . ARG A 1 273 ? -2.276 -11.066 29.125 1.00 85.31 273 ARG A CA 1
ATOM 2116 C C . ARG A 1 273 ? -1.514 -11.635 27.924 1.00 85.31 273 ARG A C 1
ATOM 2118 O O . ARG A 1 273 ? -0.803 -10.883 27.266 1.00 85.31 273 ARG A O 1
ATOM 2125 N N . ALA A 1 274 ? -1.692 -12.923 27.627 1.00 85.75 274 ALA A N 1
ATOM 2126 C CA . ALA A 1 274 ? -1.061 -13.582 26.484 1.00 85.75 274 ALA A CA 1
ATOM 2127 C C . ALA A 1 274 ? -1.567 -13.047 25.131 1.00 85.75 274 ALA A C 1
ATOM 2129 O O . ALA A 1 274 ? -0.850 -13.099 24.135 1.00 85.75 274 ALA A O 1
ATOM 2130 N N . ASP A 1 275 ? -2.778 -12.486 25.084 1.00 89.75 275 ASP A N 1
ATOM 2131 C CA . ASP A 1 275 ? -3.350 -11.940 23.852 1.00 89.75 275 ASP A CA 1
ATOM 2132 C C . ASP A 1 275 ? -2.763 -10.575 23.494 1.00 89.75 275 ASP A C 1
ATOM 2134 O O . ASP A 1 275 ? -2.772 -10.191 22.325 1.00 89.75 275 ASP A O 1
ATOM 2138 N N . LEU A 1 276 ? -2.221 -9.844 24.475 1.00 90.56 276 LEU A N 1
ATOM 2139 C CA . LEU A 1 276 ? -1.693 -8.491 24.283 1.00 90.56 276 LEU A CA 1
ATOM 2140 C C . LEU A 1 276 ? -0.547 -8.441 23.266 1.00 90.56 276 LEU A C 1
ATOM 2142 O O . LEU A 1 276 ? -0.422 -7.451 22.548 1.00 90.56 276 LEU A O 1
ATOM 2146 N N . GLU A 1 277 ? 0.242 -9.512 23.161 1.00 88.31 277 GLU A N 1
ATOM 2147 C CA . GLU A 1 277 ? 1.327 -9.644 22.178 1.00 88.31 277 GLU A CA 1
ATOM 2148 C C . GLU A 1 277 ? 0.805 -9.734 20.736 1.00 88.31 277 GLU A C 1
ATOM 2150 O O . GLU A 1 277 ? 1.495 -9.358 19.789 1.00 88.31 277 GLU A O 1
ATOM 2155 N N . ARG A 1 278 ? -0.443 -10.186 20.558 1.00 88.38 278 ARG A N 1
ATOM 2156 C CA . ARG A 1 278 ? -1.103 -10.310 19.252 1.00 88.38 278 ARG A CA 1
ATOM 2157 C C . ARG A 1 278 ? -1.842 -9.039 18.840 1.00 88.38 278 ARG A C 1
ATOM 2159 O O . ARG A 1 278 ? -2.269 -8.937 17.688 1.00 88.38 278 ARG A O 1
ATOM 2166 N N . ILE A 1 279 ? -2.017 -8.078 19.748 1.00 92.12 279 ILE A N 1
ATOM 2167 C CA . ILE A 1 279 ? -2.776 -6.848 19.504 1.00 92.12 279 ILE A CA 1
ATOM 2168 C C . ILE A 1 279 ? -1.846 -5.738 19.017 1.00 92.12 279 ILE A C 1
ATOM 2170 O O . ILE A 1 279 ? -0.791 -5.466 19.589 1.00 92.12 279 ILE A O 1
ATOM 2174 N N . ARG A 1 280 ? -2.280 -5.040 17.968 1.00 90.31 280 ARG A N 1
ATOM 2175 C CA . ARG A 1 280 ? -1.559 -3.926 17.356 1.00 90.31 280 ARG A CA 1
ATOM 2176 C C . ARG A 1 280 ? -2.350 -2.633 17.442 1.00 90.31 280 ARG A C 1
ATOM 2178 O O . ARG A 1 280 ? -3.566 -2.603 17.246 1.00 90.31 280 ARG A O 1
ATOM 2185 N N . VAL A 1 281 ? -1.633 -1.543 17.679 1.00 87.00 281 VAL A N 1
ATOM 2186 C CA . VAL A 1 281 ? -2.156 -0.182 17.602 1.00 87.00 281 VAL A CA 1
ATOM 2187 C C . VAL A 1 281 ? -2.423 0.169 16.146 1.00 87.00 281 VAL A C 1
ATOM 2189 O O . VAL A 1 281 ? -1.562 0.003 15.284 1.00 87.00 281 VAL A O 1
ATOM 2192 N N . PHE A 1 282 ? -3.602 0.716 15.861 1.00 83.50 282 PHE A N 1
ATOM 2193 C CA . PHE A 1 282 ? -3.920 1.129 14.502 1.00 83.50 282 PHE A CA 1
ATOM 2194 C C . PHE A 1 282 ? -3.034 2.305 14.029 1.00 83.50 282 PHE A C 1
ATOM 2196 O O . PHE A 1 282 ? -3.003 3.352 14.695 1.00 83.50 282 PHE A O 1
ATOM 2203 N N . PRO A 1 283 ? -2.318 2.168 12.890 1.00 71.69 283 PRO A N 1
ATOM 2204 C CA . PRO A 1 283 ? -1.242 3.066 12.461 1.00 71.69 283 PRO A CA 1
ATOM 2205 C C . PRO A 1 283 ? -1.754 4.397 11.876 1.00 71.69 283 PRO A C 1
ATOM 2207 O O . PRO A 1 283 ? -1.556 4.703 10.699 1.00 71.69 283 PRO A O 1
ATOM 2210 N N . ARG A 1 284 ? -2.387 5.248 12.694 1.00 70.06 284 ARG A N 1
ATOM 2211 C CA . ARG A 1 284 ? -2.921 6.556 12.265 1.00 70.06 284 ARG A CA 1
ATOM 2212 C C . ARG A 1 284 ? -2.282 7.734 12.993 1.00 70.06 284 ARG A C 1
ATOM 2214 O O . ARG A 1 284 ? -2.027 7.683 14.191 1.00 70.06 284 ARG A O 1
ATOM 2221 N N . ALA A 1 285 ? -2.101 8.835 12.257 1.00 73.50 285 ALA A N 1
ATOM 2222 C CA . ALA A 1 285 ? -1.664 10.127 12.791 1.00 73.50 285 ALA A CA 1
ATOM 2223 C C . ALA A 1 285 ? -0.398 10.004 13.666 1.00 73.50 285 ALA A C 1
ATOM 2225 O O . ALA A 1 285 ? 0.624 9.542 13.154 1.00 73.50 285 ALA A O 1
ATOM 2226 N N . GLN A 1 286 ? -0.463 10.397 14.942 1.00 76.94 286 GLN A N 1
ATOM 2227 C CA . GLN A 1 286 ? 0.659 10.388 15.886 1.00 76.94 286 GLN A CA 1
ATOM 2228 C C . GLN A 1 286 ? 1.215 8.975 16.133 1.00 76.94 286 GLN A C 1
ATOM 2230 O O . GLN A 1 286 ? 2.427 8.817 16.275 1.00 76.94 286 GLN A O 1
ATOM 2235 N N . TRP A 1 287 ? 0.370 7.935 16.082 1.00 78.00 287 TRP A N 1
ATOM 2236 C CA . TRP A 1 287 ? 0.791 6.546 16.310 1.00 78.00 287 TRP A CA 1
ATOM 2237 C C . TRP A 1 287 ? 1.836 6.066 15.300 1.00 78.00 287 TRP A C 1
ATOM 2239 O O . TRP A 1 287 ? 2.698 5.274 15.656 1.00 78.00 287 TRP A O 1
ATOM 2249 N N . ARG A 1 288 ? 1.827 6.589 14.063 1.00 72.62 288 ARG A N 1
ATOM 2250 C CA . ARG A 1 288 ? 2.833 6.238 13.040 1.00 72.62 288 ARG A CA 1
ATOM 2251 C C . ARG A 1 288 ? 4.247 6.662 13.424 1.00 72.62 288 ARG A C 1
ATOM 2253 O O . ARG A 1 288 ? 5.195 5.957 13.107 1.00 72.62 288 ARG A O 1
ATOM 2260 N N . ARG A 1 289 ? 4.385 7.808 14.096 1.00 71.06 289 ARG A N 1
ATOM 2261 C CA . ARG A 1 289 ? 5.686 8.309 14.564 1.00 71.06 289 ARG A CA 1
ATOM 2262 C C . ARG A 1 289 ? 6.129 7.575 15.826 1.00 71.06 289 ARG A C 1
ATOM 2264 O O . ARG A 1 289 ? 7.291 7.207 15.941 1.00 71.06 289 ARG A O 1
ATOM 2271 N N . LEU A 1 290 ? 5.181 7.321 16.726 1.00 72.44 290 LEU A N 1
ATOM 2272 C CA . LEU A 1 290 ? 5.414 6.664 18.012 1.00 72.44 290 LEU A CA 1
ATOM 2273 C C . LEU A 1 290 ? 5.828 5.191 17.870 1.00 72.44 290 LEU A C 1
ATOM 2275 O O . LEU A 1 290 ? 6.695 4.705 18.589 1.00 72.44 290 LEU A O 1
ATOM 2279 N N . ALA A 1 291 ? 5.217 4.483 16.921 1.00 66.69 291 ALA A N 1
ATOM 2280 C CA . ALA A 1 291 ? 5.438 3.058 16.712 1.00 66.69 291 ALA A CA 1
ATOM 2281 C C . ALA A 1 291 ? 6.768 2.727 16.013 1.00 66.69 291 ALA A C 1
ATOM 2283 O O . ALA A 1 291 ? 7.214 1.592 16.091 1.00 66.69 291 ALA A O 1
ATOM 2284 N N . ARG A 1 292 ? 7.422 3.679 15.328 1.00 69.19 292 ARG A N 1
ATOM 2285 C CA . ARG A 1 292 ? 8.713 3.462 14.631 1.00 69.19 292 ARG A CA 1
ATOM 2286 C C . ARG A 1 292 ? 8.771 2.185 13.764 1.00 69.19 292 ARG A C 1
ATOM 2288 O O . ARG A 1 292 ? 9.808 1.545 13.676 1.00 69.19 292 ARG A O 1
ATOM 2295 N N . GLY A 1 293 ? 7.658 1.820 13.127 1.00 65.12 293 GLY A N 1
ATOM 2296 C CA . GLY A 1 293 ? 7.539 0.598 12.318 1.00 65.12 293 GLY A CA 1
ATOM 2297 C C . GLY A 1 293 ? 6.912 -0.585 13.059 1.00 65.12 293 GLY A C 1
ATOM 2298 O O . GLY A 1 293 ? 6.123 -1.299 12.450 1.00 65.12 293 GLY A O 1
ATOM 2299 N N . ASN A 1 294 ? 7.122 -0.696 14.372 1.00 75.00 294 ASN A N 1
ATOM 2300 C CA . ASN A 1 294 ? 6.540 -1.744 15.206 1.00 75.00 294 ASN A CA 1
ATOM 2301 C C . ASN A 1 294 ? 5.310 -1.233 15.973 1.00 75.00 294 ASN A C 1
ATOM 2303 O O . ASN A 1 294 ? 5.411 -0.483 16.951 1.00 75.00 294 ASN A O 1
ATOM 2307 N N . PHE A 1 295 ? 4.140 -1.678 15.519 1.00 81.38 295 PHE A N 1
ATOM 2308 C CA . PHE A 1 295 ? 2.829 -1.292 16.042 1.00 81.38 295 PHE A CA 1
ATOM 2309 C C . PHE A 1 295 ? 2.291 -2.221 17.140 1.00 81.38 295 PHE A C 1
ATOM 2311 O O . PHE A 1 295 ? 1.115 -2.107 17.490 1.00 81.38 295 PHE A O 1
ATOM 2318 N N . GLY A 1 296 ? 3.102 -3.135 17.682 1.00 86.62 296 GLY A N 1
ATOM 2319 C CA . GLY A 1 296 ? 2.713 -3.982 18.811 1.00 86.62 296 GLY A CA 1
ATOM 2320 C C . GLY A 1 296 ? 2.240 -3.144 20.000 1.00 86.62 296 GLY A C 1
ATOM 2321 O O . GLY A 1 296 ? 2.860 -2.143 20.357 1.00 86.62 296 GLY A O 1
ATOM 2322 N N . LEU A 1 297 ? 1.110 -3.515 20.601 1.00 89.56 297 LEU A N 1
ATOM 2323 C CA . LEU A 1 297 ? 0.502 -2.740 21.682 1.00 89.56 297 LEU A CA 1
ATOM 2324 C C . LEU A 1 297 ? 1.427 -2.618 22.902 1.00 89.56 297 LEU A C 1
ATOM 2326 O O . LEU A 1 297 ? 1.577 -1.523 23.447 1.00 89.56 297 LEU A O 1
ATOM 2330 N N . THR A 1 298 ? 2.050 -3.725 23.307 1.00 89.56 298 THR A N 1
ATOM 2331 C CA . THR A 1 298 ? 2.985 -3.789 24.440 1.00 89.56 298 THR A CA 1
ATOM 2332 C C . THR A 1 298 ? 4.232 -2.944 24.190 1.00 89.56 298 THR A C 1
ATOM 2334 O O . THR A 1 298 ? 4.586 -2.111 25.019 1.00 89.56 298 THR A O 1
ATOM 2337 N N . GLU A 1 299 ? 4.823 -3.078 23.005 1.00 86.06 299 GLU A N 1
ATOM 2338 C CA . GLU A 1 299 ? 5.978 -2.306 22.534 1.00 86.06 299 GLU A CA 1
ATOM 2339 C C . GLU A 1 299 ? 5.714 -0.798 22.540 1.00 86.06 299 GLU A C 1
ATOM 2341 O O . GLU A 1 299 ? 6.495 -0.003 23.066 1.00 86.06 299 GLU A O 1
ATOM 2346 N N . VAL A 1 300 ? 4.572 -0.382 21.988 1.00 86.81 300 VAL A N 1
ATOM 2347 C CA . VAL A 1 300 ? 4.180 1.029 21.966 1.00 86.81 300 VAL A CA 1
ATOM 2348 C C . VAL A 1 300 ? 3.971 1.561 23.385 1.00 86.81 300 VAL A C 1
ATOM 2350 O O . VAL A 1 300 ? 4.425 2.664 23.688 1.00 86.81 300 VAL A O 1
ATOM 2353 N N . ALA A 1 301 ? 3.316 0.799 24.267 1.00 90.69 301 ALA A N 1
ATOM 2354 C CA . ALA A 1 301 ? 3.133 1.201 25.659 1.00 90.69 301 ALA A CA 1
ATOM 2355 C C . ALA A 1 301 ? 4.478 1.323 26.397 1.00 90.69 301 ALA A C 1
ATOM 2357 O O . ALA A 1 301 ? 4.713 2.320 27.080 1.00 90.69 301 ALA A O 1
ATOM 2358 N N . GLN A 1 302 ? 5.392 0.370 26.201 1.00 88.44 302 GLN A N 1
ATOM 2359 C CA . GLN A 1 302 ? 6.717 0.380 26.817 1.00 88.44 302 GLN A CA 1
ATOM 2360 C C . GLN A 1 302 ? 7.537 1.610 26.411 1.00 88.44 302 GLN A C 1
ATOM 2362 O O . GLN A 1 302 ? 8.119 2.256 27.278 1.00 88.44 302 GLN A O 1
ATOM 2367 N N . ARG A 1 303 ? 7.518 2.003 25.130 1.00 85.44 303 ARG A N 1
ATOM 2368 C CA . ARG A 1 303 ? 8.216 3.215 24.655 1.00 85.44 303 ARG A CA 1
ATOM 2369 C C . ARG A 1 303 ? 7.680 4.502 25.272 1.00 85.44 303 ARG A C 1
ATOM 2371 O O . ARG A 1 303 ? 8.431 5.454 25.484 1.00 85.44 303 ARG A O 1
ATOM 2378 N N . ILE A 1 304 ? 6.372 4.566 25.531 1.00 87.62 304 ILE A N 1
ATOM 2379 C CA . ILE A 1 304 ? 5.784 5.710 26.238 1.00 87.62 304 ILE A CA 1
ATOM 2380 C C . ILE A 1 304 ? 6.249 5.706 27.694 1.00 87.62 304 ILE A C 1
ATOM 2382 O O . ILE A 1 304 ? 6.631 6.757 28.204 1.00 87.62 304 ILE A O 1
ATOM 2386 N N . ALA A 1 305 ? 6.254 4.539 28.346 1.00 87.06 305 ALA A N 1
ATOM 2387 C CA . ALA A 1 305 ? 6.695 4.397 29.730 1.00 87.06 305 ALA A CA 1
ATOM 2388 C C . ALA A 1 305 ? 8.181 4.749 29.923 1.00 87.06 305 ALA A C 1
ATOM 2390 O O . ALA A 1 305 ? 8.526 5.369 30.925 1.00 87.06 305 ALA A O 1
ATOM 2391 N N . SER A 1 306 ? 9.048 4.399 28.966 1.00 85.38 306 SER A N 1
ATOM 2392 C CA . SER A 1 306 ? 10.490 4.675 29.024 1.00 85.38 306 SER A CA 1
ATOM 2393 C C . SER A 1 306 ? 10.869 6.118 28.670 1.00 85.38 306 SER A C 1
ATOM 2395 O O . SER A 1 306 ? 12.024 6.505 28.827 1.00 85.38 306 SER A O 1
ATOM 2397 N N . GLY A 1 307 ? 9.923 6.937 28.195 1.00 79.25 307 GLY A N 1
ATOM 2398 C CA . GLY A 1 307 ? 10.184 8.329 27.815 1.00 79.25 307 GLY A CA 1
ATOM 2399 C C . GLY A 1 307 ? 10.903 8.505 26.470 1.00 79.25 307 GLY A C 1
ATOM 2400 O O . GLY A 1 307 ? 11.160 9.638 26.058 1.00 79.25 307 GLY A O 1
ATOM 2401 N N . GLU A 1 308 ? 11.142 7.422 25.722 1.00 71.06 308 GLU A N 1
ATOM 2402 C CA . GLU A 1 308 ? 11.766 7.423 24.381 1.00 71.06 308 GLU A CA 1
ATOM 2403 C C . GLU A 1 308 ? 10.959 8.184 23.311 1.00 71.06 308 GLU A C 1
ATOM 2405 O O . GLU A 1 308 ? 11.409 8.390 22.179 1.00 71.06 308 GLU A O 1
ATOM 2410 N N . CYS A 1 309 ? 9.746 8.597 23.670 1.00 66.75 309 CYS A N 1
ATOM 2411 C CA . CYS A 1 309 ? 8.802 9.312 22.822 1.00 66.75 309 CYS A CA 1
ATOM 2412 C C . CYS A 1 309 ? 8.926 10.843 22.912 1.00 66.75 309 CYS A C 1
ATOM 2414 O O . CYS A 1 309 ? 8.263 11.546 22.142 1.00 66.75 309 CYS A O 1
ATOM 2416 N N . THR A 1 310 ? 9.746 11.360 23.834 1.00 59.75 310 THR A N 1
ATOM 2417 C CA . THR A 1 310 ? 9.981 12.800 24.021 1.00 59.75 310 THR A CA 1
ATOM 2418 C C . THR A 1 310 ? 10.565 13.403 22.733 1.00 59.75 310 THR A C 1
ATOM 2420 O O . THR A 1 310 ? 11.655 13.055 22.295 1.00 59.75 310 THR A O 1
ATOM 2423 N N . GLY A 1 311 ? 9.773 14.239 22.046 1.00 60.44 311 GLY A N 1
ATOM 2424 C CA . GLY A 1 311 ? 10.110 14.841 20.743 1.00 60.44 311 GLY A CA 1
ATOM 2425 C C . GLY A 1 311 ? 9.419 14.226 19.512 1.00 60.44 311 GLY A C 1
ATOM 2426 O O . GLY A 1 311 ? 9.414 14.848 18.451 1.00 60.44 311 GLY A O 1
ATOM 2427 N N . PHE A 1 312 ? 8.783 13.053 19.625 1.00 59.72 312 PHE A N 1
ATOM 2428 C CA . PHE A 1 312 ? 8.101 12.383 18.497 1.00 59.72 312 PHE A CA 1
ATOM 2429 C C . PHE A 1 312 ? 6.570 12.504 18.535 1.00 59.72 312 PHE A C 1
ATOM 2431 O O . PHE A 1 312 ? 5.914 12.397 17.490 1.00 59.72 312 PHE A O 1
ATOM 2438 N N . ALA A 1 313 ? 6.007 12.729 19.723 1.00 62.41 313 ALA A N 1
ATOM 2439 C CA . ALA A 1 313 ? 4.590 12.978 19.953 1.00 62.41 313 ALA A CA 1
ATOM 2440 C C . ALA A 1 313 ? 4.378 14.365 20.567 1.00 62.41 313 ALA A C 1
ATOM 2442 O O . ALA A 1 313 ? 5.204 14.843 21.338 1.00 62.41 313 ALA A O 1
ATOM 2443 N N . ASP A 1 314 ? 3.258 14.988 20.204 1.00 71.62 314 ASP A N 1
ATOM 2444 C CA . ASP A 1 314 ? 2.812 16.260 20.772 1.00 71.62 314 ASP A CA 1
ATOM 2445 C C . ASP A 1 314 ? 2.542 16.106 22.280 1.00 71.62 314 ASP A C 1
ATOM 2447 O O . ASP A 1 314 ? 2.012 15.081 22.723 1.00 71.62 314 ASP A O 1
ATOM 2451 N N . GLU A 1 315 ? 2.880 17.119 23.071 1.00 81.44 315 GLU A N 1
ATOM 2452 C CA . GLU A 1 315 ? 2.700 17.124 24.524 1.00 81.44 315 GLU A CA 1
ATOM 2453 C C . GLU A 1 315 ? 1.223 16.928 24.893 1.00 81.44 315 GLU A C 1
ATOM 2455 O O . GLU A 1 315 ? 0.893 16.119 25.763 1.00 81.44 315 GLU A O 1
ATOM 2460 N N . ALA A 1 316 ? 0.312 17.545 24.133 1.00 84.94 316 ALA A N 1
ATOM 2461 C CA . ALA A 1 316 ? -1.130 17.375 24.308 1.00 84.94 316 ALA A CA 1
ATOM 2462 C C . ALA A 1 316 ? -1.593 15.916 24.114 1.00 84.94 316 ALA A C 1
ATOM 2464 O O . ALA A 1 316 ? -2.539 15.456 24.761 1.00 84.94 316 ALA A O 1
ATOM 2465 N N . PHE A 1 317 ? -0.928 15.164 23.231 1.00 85.38 317 PHE A N 1
ATOM 2466 C CA . PHE A 1 317 ? -1.244 13.759 22.975 1.00 85.38 317 PHE A CA 1
ATOM 2467 C C . PHE A 1 317 ? -0.832 12.869 24.153 1.00 85.38 317 PHE A C 1
ATOM 2469 O O . PHE A 1 317 ? -1.620 12.028 24.592 1.00 85.38 317 PHE A O 1
ATOM 2476 N N . LEU A 1 318 ? 0.374 13.072 24.690 1.00 87.19 318 LEU A N 1
ATOM 2477 C CA . LEU A 1 318 ? 0.859 12.330 25.856 1.00 87.19 318 LEU A CA 1
ATOM 2478 C C . LEU A 1 318 ? 0.061 12.687 27.115 1.00 87.19 318 LEU A C 1
ATOM 2480 O O . LEU A 1 318 ? -0.343 11.786 27.851 1.00 87.19 318 LEU A O 1
ATOM 2484 N N . LEU A 1 319 ? -0.267 13.969 27.299 1.00 89.00 319 LEU A N 1
ATOM 2485 C CA . LEU A 1 319 ? -1.122 14.439 28.389 1.00 89.00 319 LEU A CA 1
ATOM 2486 C C . LEU A 1 319 ? -2.488 13.745 28.365 1.00 89.00 319 LEU A C 1
ATOM 2488 O O . LEU A 1 319 ? -2.989 13.310 29.398 1.00 89.00 319 LEU A O 1
ATOM 2492 N N . LYS A 1 320 ? -3.081 13.564 27.179 1.00 90.75 320 LYS A N 1
ATOM 2493 C CA . LYS A 1 320 ? -4.347 12.836 27.035 1.00 90.75 320 LYS A CA 1
ATOM 2494 C C . LYS A 1 320 ? -4.237 11.375 27.481 1.00 90.75 320 LYS A C 1
ATOM 2496 O O . LYS A 1 320 ? -5.158 10.868 28.120 1.00 90.75 320 LYS A O 1
ATOM 2501 N N . ILE A 1 321 ? -3.144 10.685 27.147 1.00 92.06 321 I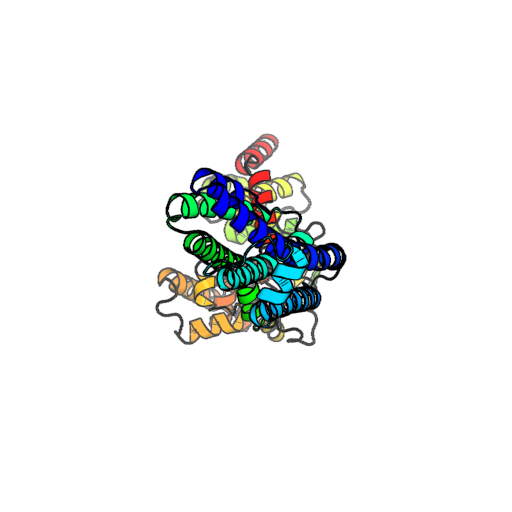LE A N 1
ATOM 2502 C CA . ILE A 1 321 ? -2.913 9.301 27.595 1.00 92.06 321 ILE A CA 1
ATOM 2503 C C . ILE A 1 321 ? -2.767 9.259 29.121 1.00 92.06 321 ILE A C 1
ATOM 2505 O O . ILE A 1 321 ? -3.384 8.409 29.762 1.00 92.06 321 ILE A O 1
ATOM 2509 N N . GLN A 1 322 ? -2.036 10.207 29.712 1.00 91.62 322 GLN A N 1
ATOM 2510 C CA . GLN A 1 322 ? -1.904 10.323 31.167 1.00 91.62 322 GLN A CA 1
ATOM 2511 C C . GLN A 1 322 ? -3.250 10.597 31.854 1.00 91.62 322 GLN A C 1
ATOM 2513 O O . GLN A 1 322 ? -3.586 9.927 32.823 1.00 91.62 322 GLN A O 1
ATOM 2518 N N . GLN A 1 323 ? -4.073 11.503 31.320 1.00 93.44 323 GLN A N 1
ATOM 2519 C CA . GLN A 1 323 ? -5.415 11.767 31.852 1.00 93.44 323 GLN A CA 1
ATOM 2520 C C . GLN A 1 323 ? -6.304 10.518 31.817 1.00 93.44 323 GLN A C 1
ATOM 2522 O O . GLN A 1 323 ? -7.025 10.239 32.774 1.00 93.44 323 GLN A O 1
ATOM 2527 N N . LEU A 1 324 ? -6.257 9.746 30.727 1.00 92.94 324 LEU A N 1
ATOM 2528 C CA . LEU A 1 324 ? -6.995 8.485 30.630 1.00 92.94 324 LEU A CA 1
ATOM 2529 C C . LEU A 1 324 ? -6.492 7.455 31.644 1.00 92.94 324 LEU A C 1
ATOM 2531 O O . LEU A 1 324 ? -7.312 6.791 32.274 1.00 92.94 324 LEU A O 1
ATOM 2535 N N . ARG A 1 325 ? -5.172 7.364 31.837 1.00 93.31 325 ARG A N 1
ATOM 2536 C CA . ARG A 1 325 ? -4.547 6.501 32.844 1.00 93.31 325 ARG A CA 1
ATOM 2537 C C . ARG A 1 325 ? -5.063 6.843 34.245 1.00 93.31 325 ARG A C 1
ATOM 2539 O O . ARG A 1 325 ? -5.586 5.965 34.920 1.00 93.31 325 ARG A O 1
ATOM 2546 N N . THR A 1 326 ? -5.027 8.117 34.637 1.00 93.06 326 THR A N 1
ATOM 2547 C CA . THR A 1 326 ? -5.527 8.566 35.948 1.00 93.06 326 THR A CA 1
ATOM 2548 C C . THR A 1 326 ? -7.013 8.255 36.136 1.00 93.06 326 THR A C 1
ATOM 2550 O O . THR A 1 326 ? -7.424 7.813 37.205 1.00 93.06 326 THR A O 1
ATOM 2553 N N . ARG A 1 327 ? -7.844 8.426 35.098 1.00 92.25 327 ARG A N 1
ATOM 2554 C CA . ARG A 1 327 ? -9.274 8.074 35.177 1.00 92.25 327 ARG A CA 1
ATOM 2555 C C . ARG A 1 327 ? -9.495 6.571 35.360 1.00 92.25 327 ARG A C 1
ATOM 2557 O O . ARG A 1 327 ? -10.387 6.183 36.110 1.00 92.25 327 ARG A O 1
ATOM 2564 N N . LEU A 1 328 ? -8.701 5.736 34.690 1.00 91.69 328 LEU A N 1
ATOM 2565 C CA . LEU A 1 328 ? -8.750 4.278 34.845 1.00 91.69 328 LEU A CA 1
ATOM 2566 C C . LEU A 1 328 ? -8.348 3.850 36.262 1.00 91.69 328 LEU A C 1
ATOM 2568 O O . LEU A 1 328 ? -9.040 3.031 36.863 1.00 91.69 328 LEU A O 1
ATOM 2572 N N . GLU A 1 329 ? -7.297 4.455 36.821 1.00 89.25 329 GLU A N 1
ATOM 2573 C CA . GLU A 1 329 ? -6.862 4.236 38.211 1.00 89.25 329 GLU A CA 1
ATOM 2574 C C . GLU A 1 329 ? -7.954 4.643 39.222 1.00 89.25 329 GLU A C 1
ATOM 2576 O O . GLU A 1 329 ? -8.144 3.980 40.238 1.00 89.25 329 GLU A O 1
ATOM 2581 N N . GLN A 1 330 ? -8.750 5.669 38.903 1.00 89.25 330 GLN A N 1
ATOM 2582 C CA . GLN A 1 330 ? -9.917 6.105 39.686 1.00 89.25 330 GLN A CA 1
ATOM 2583 C C . GLN A 1 330 ? -11.180 5.248 39.464 1.00 89.25 330 GLN A C 1
ATOM 2585 O O . GLN A 1 330 ? -12.250 5.565 39.982 1.00 89.25 330 GLN A O 1
ATOM 2590 N N . GLY A 1 331 ? -11.087 4.159 38.698 1.00 84.00 331 GLY A N 1
ATOM 2591 C CA . GLY A 1 331 ? -12.174 3.201 38.517 1.00 84.00 331 GLY A CA 1
ATOM 2592 C C . GLY A 1 331 ? -13.206 3.570 37.448 1.00 84.00 331 GLY A C 1
ATOM 2593 O O . GLY A 1 331 ? -14.309 3.018 37.455 1.00 84.00 331 GLY A O 1
ATOM 2594 N N . TRP A 1 332 ? -12.869 4.465 36.517 1.00 85.31 332 TRP A N 1
ATOM 2595 C CA . TRP A 1 332 ? -13.728 4.793 35.380 1.00 85.31 332 TRP A CA 1
ATOM 2596 C C . TRP A 1 332 ? -14.021 3.559 34.508 1.00 85.31 332 TRP A C 1
ATOM 2598 O O . TRP A 1 332 ? -13.110 2.838 34.102 1.00 85.31 332 TRP A O 1
ATOM 2608 N N . GLN A 1 333 ? -15.302 3.334 34.194 1.00 82.94 333 GLN A N 1
ATOM 2609 C CA . GLN A 1 333 ? -15.724 2.341 33.203 1.00 82.94 333 GLN A CA 1
ATOM 2610 C C . GLN A 1 333 ? -15.453 2.889 31.808 1.00 82.94 333 GLN A C 1
ATOM 2612 O O . GLN A 1 333 ? -16.089 3.845 31.361 1.00 82.94 333 GLN A O 1
ATOM 2617 N N . ALA A 1 334 ? -14.474 2.300 31.133 1.00 79.06 334 ALA A N 1
ATOM 2618 C CA . ALA A 1 334 ? -13.863 2.914 29.968 1.00 79.06 334 ALA A CA 1
ATOM 2619 C C . ALA A 1 334 ? -14.552 2.547 28.649 1.00 79.06 334 ALA A C 1
ATOM 2621 O O . ALA A 1 334 ? -14.135 3.035 27.599 1.00 79.06 334 ALA A O 1
ATOM 2622 N N . GLY A 1 335 ? -15.631 1.760 28.703 1.00 88.50 335 GLY A N 1
ATOM 2623 C CA . GLY A 1 335 ? -16.502 1.443 27.573 1.00 88.50 335 GLY A CA 1
ATOM 2624 C C . GLY A 1 335 ? -15.940 0.358 26.656 1.00 88.50 335 GLY A C 1
ATOM 2625 O O . GLY A 1 335 ? -15.124 -0.468 27.061 1.00 88.50 335 GLY A O 1
ATOM 2626 N N . ALA A 1 336 ? -16.395 0.356 25.405 1.00 92.94 336 ALA A N 1
ATOM 2627 C CA . ALA A 1 336 ? -16.044 -0.675 24.436 1.00 92.94 336 ALA A CA 1
ATOM 2628 C C . ALA A 1 336 ? -14.726 -0.398 23.698 1.00 92.94 336 ALA A C 1
ATOM 2630 O O . ALA A 1 336 ? -14.417 0.758 23.395 1.00 92.94 336 ALA A O 1
ATOM 2631 N N . ILE A 1 337 ? -13.985 -1.459 23.378 1.00 95.25 337 ILE A N 1
ATOM 2632 C CA . ILE A 1 337 ? -12.792 -1.473 22.518 1.00 95.25 337 ILE A CA 1
ATOM 2633 C C . ILE A 1 337 ? -13.078 -2.378 21.323 1.00 95.25 337 ILE A C 1
ATOM 2635 O O . ILE A 1 337 ? -13.623 -3.470 21.491 1.00 95.25 337 ILE A O 1
ATOM 2639 N N . LEU A 1 338 ? -12.716 -1.925 20.121 1.00 95.44 338 LEU A N 1
ATOM 2640 C CA . LEU A 1 338 ? -12.984 -2.657 18.887 1.00 95.44 338 LEU A CA 1
ATOM 2641 C C . LEU A 1 338 ? -11.682 -3.172 18.280 1.00 95.44 338 LEU A C 1
ATOM 2643 O O . LEU A 1 338 ? -10.742 -2.414 18.043 1.00 95.44 338 LEU A O 1
ATOM 2647 N N . LEU A 1 339 ? -11.669 -4.463 17.979 1.00 96.19 339 LEU A N 1
ATOM 2648 C CA . LEU A 1 339 ? -10.580 -5.197 17.354 1.00 96.19 339 LEU A CA 1
ATOM 2649 C C . LEU A 1 339 ? -11.045 -5.746 16.004 1.00 96.19 339 LEU A C 1
ATOM 2651 O O . LEU A 1 339 ? -12.213 -6.095 15.839 1.00 96.19 339 LEU A O 1
ATOM 2655 N N . ILE A 1 340 ? -10.125 -5.867 15.052 1.00 94.81 340 ILE A N 1
ATOM 2656 C CA . ILE A 1 340 ? -10.351 -6.575 13.787 1.00 94.81 340 ILE A CA 1
ATOM 2657 C C . ILE A 1 340 ? -9.263 -7.616 13.545 1.00 94.81 340 ILE A C 1
ATOM 2659 O O . ILE A 1 340 ? -8.090 -7.361 13.826 1.00 94.81 340 ILE A O 1
ATOM 2663 N N . GLY A 1 341 ? -9.650 -8.772 13.006 1.00 92.75 341 GLY A N 1
ATOM 2664 C CA . GLY A 1 341 ? -8.754 -9.896 12.739 1.00 92.75 341 GLY A CA 1
ATOM 2665 C C . GLY A 1 341 ? -9.244 -10.811 11.616 1.00 92.75 341 GLY A C 1
ATOM 2666 O O . GLY A 1 341 ? -10.390 -10.724 11.168 1.00 92.75 341 GLY A O 1
ATOM 2667 N N . LEU A 1 342 ? -8.354 -11.690 11.148 1.00 89.38 342 LEU A N 1
ATOM 2668 C CA . LEU A 1 342 ? -8.693 -12.733 10.172 1.00 89.38 342 LEU A CA 1
ATOM 2669 C C . LEU A 1 342 ? -9.484 -13.876 10.824 1.00 89.38 342 LEU A C 1
ATOM 2671 O O . LEU A 1 342 ? -10.518 -14.300 10.310 1.00 89.38 342 LEU A O 1
ATOM 2675 N N . ASP A 1 343 ? -8.993 -14.338 11.971 1.00 90.12 343 ASP A N 1
ATOM 2676 C CA . ASP A 1 343 ? -9.524 -15.439 12.770 1.00 90.12 343 ASP A CA 1
ATOM 2677 C C . ASP A 1 343 ? -9.185 -15.225 14.262 1.00 90.12 343 ASP A C 1
ATOM 2679 O O . ASP A 1 343 ? -8.658 -14.180 14.643 1.00 90.12 343 ASP A O 1
ATOM 2683 N N . GLN A 1 344 ? -9.498 -16.201 15.117 1.00 88.88 344 GLN A N 1
ATOM 2684 C CA . GLN A 1 344 ? -9.266 -16.127 16.568 1.00 88.88 344 GLN A CA 1
ATOM 2685 C C . GLN A 1 344 ? -7.804 -16.378 16.989 1.00 88.88 344 GLN A C 1
ATOM 2687 O O . GLN A 1 344 ? -7.456 -16.179 18.155 1.00 88.88 344 GLN A O 1
ATOM 2692 N N . ARG A 1 345 ? -6.934 -16.832 16.083 1.00 87.00 345 ARG A N 1
ATOM 2693 C CA . ARG A 1 345 ? -5.542 -17.218 16.382 1.00 87.00 345 ARG A CA 1
ATOM 2694 C C . ARG A 1 345 ? -4.538 -16.161 15.938 1.00 87.00 345 ARG A C 1
ATOM 2696 O O . ARG A 1 345 ? -3.493 -16.015 16.565 1.00 87.00 345 ARG A O 1
ATOM 2703 N N . GLY A 1 346 ? -4.854 -15.428 14.878 1.00 85.12 346 GLY A N 1
ATOM 2704 C CA . GLY A 1 346 ? -3.985 -14.430 14.280 1.00 85.12 346 GLY A CA 1
ATOM 2705 C C . GLY A 1 346 ? -3.770 -13.183 15.135 1.00 85.12 346 GLY A C 1
ATOM 2706 O O . GLY A 1 346 ? -4.137 -13.100 16.306 1.00 85.12 346 GLY A O 1
ATOM 2707 N N . SER A 1 347 ? -3.143 -12.191 14.508 1.00 88.88 347 SER A N 1
ATOM 2708 C CA . SER A 1 347 ? -2.976 -10.861 15.086 1.00 88.88 347 SER A CA 1
ATOM 2709 C C . SER A 1 347 ? -4.257 -10.042 14.956 1.00 88.88 347 SER A C 1
ATOM 2711 O O . SER A 1 347 ? -5.003 -10.170 13.983 1.00 88.88 347 SER A O 1
ATOM 2713 N N . PHE A 1 348 ? -4.454 -9.119 15.889 1.00 92.88 348 PHE A N 1
ATOM 2714 C CA . PHE A 1 348 ? -5.589 -8.206 15.912 1.00 92.88 348 PHE A CA 1
ATOM 2715 C C . PHE A 1 348 ? -5.114 -6.765 15.782 1.00 92.88 348 PHE A C 1
ATOM 2717 O O . PHE A 1 348 ? -4.056 -6.398 16.292 1.00 92.88 348 PHE A O 1
ATOM 2724 N N . THR A 1 349 ? -5.907 -5.928 15.127 1.00 92.94 349 THR A N 1
ATOM 2725 C CA . THR A 1 349 ? -5.658 -4.484 15.052 1.00 92.94 349 THR A CA 1
ATOM 2726 C C . THR A 1 349 ? -6.756 -3.745 15.805 1.00 92.94 349 THR A C 1
ATOM 2728 O O . THR A 1 349 ? -7.938 -4.022 15.605 1.00 92.94 349 THR A O 1
ATOM 2731 N N . LEU A 1 350 ? -6.373 -2.800 16.665 1.00 92.75 350 LEU A N 1
ATOM 2732 C CA . LEU A 1 350 ? -7.292 -1.926 17.397 1.00 92.75 350 LEU A CA 1
ATOM 2733 C C . LEU A 1 350 ? -7.972 -0.951 16.440 1.00 92.75 350 LEU A C 1
ATOM 2735 O O . LEU A 1 350 ? -7.429 0.100 16.124 1.00 92.75 350 LEU A O 1
ATOM 2739 N N . LEU A 1 351 ? -9.174 -1.280 15.986 1.00 91.00 351 LEU A N 1
ATOM 2740 C CA . LEU A 1 351 ? -9.947 -0.403 15.116 1.00 91.00 351 LEU A CA 1
ATOM 2741 C C . LEU A 1 351 ? -10.399 0.867 15.855 1.00 91.00 351 LEU A C 1
ATOM 2743 O O . LEU A 1 351 ? -10.415 1.953 15.276 1.00 91.00 351 LEU A O 1
ATOM 2747 N N . ASP A 1 352 ? -10.704 0.734 17.148 1.00 90.62 352 ASP A N 1
ATOM 2748 C CA . ASP A 1 352 ? -10.934 1.854 18.054 1.00 90.62 352 ASP A CA 1
ATOM 2749 C C . ASP A 1 352 ? -10.400 1.571 19.457 1.00 90.62 352 ASP A C 1
ATOM 2751 O O . ASP A 1 352 ? -10.337 0.428 19.904 1.00 90.62 352 ASP A O 1
ATOM 2755 N N . GLY A 1 353 ? -10.022 2.645 20.154 1.00 90.94 353 GLY A N 1
ATOM 2756 C CA . GLY A 1 353 ? -9.588 2.567 21.542 1.00 90.94 353 GLY A CA 1
ATOM 2757 C C . GLY A 1 353 ? -8.080 2.629 21.771 1.00 90.94 353 GLY A C 1
ATOM 2758 O O . GLY A 1 353 ? -7.678 2.504 22.921 1.00 90.94 353 GLY A O 1
ATOM 2759 N N . ASN A 1 354 ? -7.250 2.916 20.754 1.00 91.94 354 ASN A N 1
ATOM 2760 C CA . ASN A 1 354 ? -5.779 2.999 20.881 1.00 91.94 354 ASN A CA 1
ATOM 2761 C C . ASN A 1 354 ? -5.304 3.702 22.169 1.00 91.94 354 ASN A C 1
ATOM 2763 O O . ASN A 1 354 ? -4.558 3.129 22.954 1.00 91.94 354 ASN A O 1
ATOM 2767 N N . HIS A 1 355 ? -5.763 4.937 22.412 1.00 92.56 355 HIS A N 1
ATOM 2768 C CA . HIS A 1 355 ? -5.338 5.722 23.579 1.00 92.56 355 HIS A CA 1
ATOM 2769 C C . HIS A 1 355 ? -5.773 5.086 24.901 1.00 92.56 355 HIS A C 1
ATOM 2771 O O . HIS A 1 355 ? -5.015 5.112 25.861 1.00 92.56 355 HIS A O 1
ATOM 2777 N N . ARG A 1 356 ? -6.997 4.542 24.950 1.00 93.25 356 ARG A N 1
ATOM 2778 C CA . ARG A 1 356 ? -7.567 3.932 26.156 1.00 93.25 356 ARG A CA 1
ATOM 2779 C C . ARG A 1 356 ? -6.854 2.624 26.485 1.00 93.25 356 ARG A C 1
ATOM 2781 O O . ARG A 1 356 ? -6.508 2.407 27.637 1.00 93.25 356 ARG A O 1
ATOM 2788 N N . MET A 1 357 ? -6.572 1.815 25.465 1.00 93.88 357 MET A N 1
ATOM 2789 C CA . MET A 1 357 ? -5.857 0.553 25.614 1.00 93.88 357 MET A CA 1
ATOM 2790 C C . MET A 1 357 ? -4.413 0.783 26.071 1.00 93.88 357 MET A C 1
ATOM 2792 O O . MET A 1 357 ? -3.968 0.184 27.041 1.00 93.88 357 MET A O 1
ATOM 2796 N N . VAL A 1 358 ? -3.699 1.716 25.437 1.00 93.81 358 VAL A N 1
ATOM 2797 C CA . VAL A 1 358 ? -2.336 2.076 25.851 1.00 93.81 358 VAL A CA 1
ATOM 2798 C C . VAL A 1 358 ? -2.321 2.669 27.263 1.00 93.81 358 VAL A C 1
ATOM 2800 O O . VAL A 1 358 ? -1.481 2.288 28.070 1.00 93.81 358 VAL A O 1
ATOM 2803 N N . ALA A 1 359 ? -3.275 3.541 27.605 1.00 93.94 359 ALA A N 1
ATOM 2804 C CA . ALA A 1 359 ? -3.407 4.066 28.964 1.00 93.94 359 ALA A CA 1
ATOM 2805 C C . ALA A 1 359 ? -3.681 2.965 30.001 1.00 93.94 359 ALA A C 1
ATOM 2807 O O . ALA A 1 359 ? -3.155 3.044 31.107 1.00 93.94 359 ALA A O 1
ATOM 2808 N N . ALA A 1 360 ? -4.456 1.934 29.648 1.00 93.88 360 ALA A N 1
ATOM 2809 C CA . ALA A 1 360 ? -4.712 0.789 30.517 1.00 93.88 360 ALA A CA 1
ATOM 2810 C C . ALA A 1 360 ? -3.438 -0.019 30.787 1.00 93.88 360 ALA A C 1
ATOM 2812 O O . ALA A 1 360 ? -3.146 -0.302 31.945 1.00 93.88 360 ALA A O 1
ATOM 2813 N N . LEU A 1 361 ? -2.638 -0.300 29.750 1.00 93.12 361 LEU A N 1
ATOM 2814 C CA . LEU A 1 361 ? -1.343 -0.975 29.909 1.00 93.12 361 LEU A CA 1
ATOM 2815 C C . LEU A 1 361 ? -0.365 -0.171 30.779 1.00 93.12 361 LEU A C 1
ATOM 2817 O O . LEU A 1 361 ? 0.439 -0.760 31.495 1.00 93.12 361 LEU A O 1
ATOM 2821 N N . LEU A 1 362 ? -0.435 1.162 30.725 1.00 92.06 362 LEU A N 1
ATOM 2822 C CA . LEU A 1 362 ? 0.384 2.057 31.548 1.00 92.06 362 LEU A CA 1
ATOM 2823 C C . LEU A 1 362 ? -0.132 2.222 32.988 1.00 92.06 362 LEU A C 1
ATOM 2825 O O . LEU A 1 362 ? 0.635 2.664 33.841 1.00 92.06 362 LEU A O 1
ATOM 2829 N N . ALA A 1 363 ? -1.412 1.933 33.244 1.00 91.06 363 ALA A N 1
ATOM 2830 C CA . ALA A 1 363 ? -2.035 2.017 34.564 1.00 91.06 363 ALA A CA 1
ATOM 2831 C C . ALA A 1 363 ? -1.760 0.743 35.371 1.00 91.06 363 ALA A C 1
ATOM 2833 O O . ALA A 1 363 ? -0.968 0.751 36.311 1.00 91.06 363 ALA A O 1
ATOM 2834 N N . SER A 1 364 ? -2.417 -0.356 34.994 1.00 86.81 364 SER A N 1
ATOM 2835 C CA . SER A 1 364 ? -2.232 -1.673 35.597 1.00 86.81 364 SER A CA 1
ATOM 2836 C C . SER A 1 364 ? -2.864 -2.762 34.715 1.00 86.81 364 SER A C 1
ATOM 2838 O O . SER A 1 364 ? -3.802 -2.479 33.964 1.00 86.81 364 SER A O 1
ATOM 2840 N N . PRO A 1 365 ? -2.421 -4.028 34.809 1.00 80.12 365 PRO A N 1
ATOM 2841 C CA . PRO A 1 365 ? -3.045 -5.126 34.069 1.00 80.12 365 PRO A CA 1
ATOM 2842 C C . PRO A 1 365 ? -4.540 -5.310 34.379 1.00 80.12 365 PRO A C 1
ATOM 2844 O O . PRO A 1 365 ? -5.309 -5.715 33.510 1.00 80.12 365 PRO A O 1
ATOM 2847 N N . GLU A 1 366 ? -4.973 -4.991 35.600 1.00 84.94 366 GLU A N 1
ATOM 2848 C CA . GLU A 1 366 ? -6.370 -5.094 36.038 1.00 84.94 366 GLU A CA 1
ATOM 2849 C C . GLU A 1 366 ? -7.262 -4.045 35.363 1.00 84.94 366 GLU A C 1
ATOM 2851 O O . GLU A 1 366 ? -8.471 -4.256 35.246 1.00 84.94 366 GLU A O 1
ATOM 2856 N N . ALA A 1 367 ? -6.693 -2.942 34.859 1.00 88.50 367 ALA A N 1
ATOM 2857 C CA . ALA A 1 367 ? -7.439 -1.918 34.131 1.00 88.50 367 ALA A CA 1
ATOM 2858 C C . ALA A 1 367 ? -8.121 -2.473 32.867 1.00 88.50 367 ALA A C 1
ATOM 2860 O O . ALA A 1 367 ? -9.133 -1.924 32.432 1.00 88.50 367 ALA A O 1
ATOM 2861 N N . LEU A 1 368 ? -7.631 -3.589 32.310 1.00 88.50 368 LEU A N 1
ATOM 2862 C CA . LEU A 1 368 ? -8.254 -4.269 31.169 1.00 88.50 368 LEU A CA 1
ATOM 2863 C C . LEU A 1 368 ? -9.670 -4.776 31.475 1.00 88.50 368 LEU A C 1
ATOM 2865 O O . LEU A 1 368 ? -10.518 -4.786 30.589 1.00 88.50 368 LEU A O 1
ATOM 2869 N N . THR A 1 369 ? -9.966 -5.101 32.736 1.00 88.56 369 THR A N 1
ATOM 2870 C CA . THR A 1 369 ? -11.305 -5.544 33.171 1.00 88.56 369 THR A CA 1
ATOM 2871 C C . THR A 1 369 ? -12.362 -4.434 33.117 1.00 88.56 369 THR A C 1
ATOM 2873 O O . THR A 1 369 ? -13.553 -4.701 33.253 1.00 88.56 369 THR A O 1
ATOM 2876 N N . ARG A 1 370 ? -11.947 -3.176 32.905 1.00 89.56 370 ARG A N 1
ATOM 2877 C CA . ARG A 1 370 ? -12.834 -2.004 32.778 1.00 89.56 370 ARG A CA 1
ATOM 2878 C C . ARG A 1 370 ? -13.370 -1.797 31.362 1.00 89.56 370 ARG A C 1
ATOM 2880 O O . ARG A 1 370 ? -14.065 -0.809 31.111 1.00 89.56 370 ARG A O 1
ATOM 2887 N N . PHE A 1 371 ? -13.010 -2.684 30.439 1.00 93.12 371 PHE A N 1
ATOM 2888 C CA . PHE A 1 371 ? -13.398 -2.614 29.040 1.00 93.12 371 PHE A CA 1
ATOM 2889 C C . PHE A 1 371 ? -14.268 -3.799 28.650 1.00 93.12 371 PHE A C 1
ATOM 2891 O O . PHE A 1 371 ? -14.099 -4.913 29.139 1.00 93.12 371 PHE A O 1
ATOM 2898 N N . ARG A 1 372 ? -15.156 -3.552 27.689 1.00 94.31 372 ARG A N 1
ATOM 2899 C CA . ARG A 1 372 ? -15.785 -4.611 26.898 1.00 94.31 372 ARG A CA 1
ATOM 2900 C C . ARG A 1 372 ? -15.059 -4.706 25.566 1.00 94.31 372 ARG A C 1
ATOM 2902 O O . ARG A 1 372 ? -14.894 -3.689 24.891 1.00 94.31 372 ARG A O 1
ATOM 2909 N N . PHE A 1 373 ? -14.627 -5.898 25.178 1.00 96.25 373 PHE A N 1
ATOM 2910 C CA . PHE A 1 373 ? -13.903 -6.090 23.927 1.00 96.25 373 PHE A CA 1
ATOM 2911 C C . PHE A 1 373 ? -14.811 -6.713 22.880 1.00 96.25 373 PHE A C 1
ATOM 2913 O O . PHE A 1 373 ? -15.420 -7.759 23.101 1.00 96.25 373 PHE A O 1
ATOM 2920 N N . PHE A 1 374 ? -14.862 -6.075 21.716 1.00 97.25 374 PHE A N 1
ATOM 2921 C CA . PHE A 1 374 ? -15.544 -6.595 20.545 1.00 97.25 374 PHE A CA 1
ATOM 2922 C C . PHE A 1 374 ? -14.531 -6.865 19.446 1.00 97.25 374 PHE A C 1
ATOM 2924 O O . PHE A 1 374 ? -13.729 -5.996 19.109 1.00 97.25 374 PHE A O 1
ATOM 2931 N N . CYS A 1 375 ? -14.581 -8.058 18.867 1.00 97.06 375 CYS A N 1
ATOM 2932 C CA . CYS A 1 375 ? -13.711 -8.455 17.773 1.00 97.06 375 CYS A CA 1
ATOM 2933 C C . CYS A 1 375 ? -14.533 -8.748 16.518 1.00 97.06 375 CYS A C 1
ATOM 2935 O O . CYS A 1 375 ? -15.453 -9.569 16.543 1.00 97.06 375 CYS A O 1
ATOM 2937 N N . ALA A 1 376 ? -14.194 -8.071 15.424 1.00 96.75 376 ALA A N 1
ATOM 2938 C CA . ALA A 1 376 ? -14.692 -8.370 14.092 1.00 96.75 376 ALA A CA 1
ATOM 2939 C C . ALA A 1 376 ? -13.738 -9.350 13.404 1.00 96.75 376 ALA A C 1
ATOM 2941 O O . ALA A 1 376 ? -12.563 -9.041 13.193 1.00 96.75 376 ALA A O 1
ATOM 2942 N N . LEU A 1 377 ? -14.257 -10.513 13.019 1.00 95.62 377 LEU A N 1
ATOM 2943 C CA . LEU A 1 377 ? -13.503 -11.568 12.352 1.00 95.62 377 LEU A CA 1
ATOM 2944 C C . LEU A 1 377 ? -14.021 -11.787 10.933 1.00 95.62 377 LEU A C 1
ATOM 2946 O O . LEU A 1 377 ? -15.231 -11.856 10.694 1.00 95.62 377 LEU A O 1
ATOM 2950 N N . SER A 1 378 ? -13.098 -11.892 9.980 1.00 91.88 378 SER A N 1
ATOM 2951 C CA . SER A 1 378 ? -13.413 -12.227 8.593 1.00 91.88 378 SER A CA 1
ATOM 2952 C C . SER A 1 378 ? -12.210 -12.873 7.904 1.00 91.88 378 SER A C 1
ATOM 2954 O O . SER A 1 378 ? -11.140 -12.266 7.889 1.00 91.88 378 SER A O 1
ATOM 2956 N N . PRO A 1 379 ? -12.374 -14.002 7.189 1.00 87.88 379 PRO A N 1
ATOM 2957 C CA . PRO A 1 379 ? -11.306 -14.563 6.354 1.00 87.88 379 PRO A CA 1
ATOM 2958 C C . PRO A 1 379 ? -10.782 -13.581 5.292 1.00 87.88 379 PRO A C 1
ATOM 2960 O O . PRO A 1 379 ? -9.668 -13.722 4.795 1.00 87.88 379 PRO A O 1
ATOM 2963 N N . ARG A 1 380 ? -11.585 -12.564 4.948 1.00 84.50 380 ARG A N 1
ATOM 2964 C CA . ARG A 1 380 ? -11.270 -11.511 3.973 1.00 84.50 380 ARG A CA 1
ATOM 2965 C C . ARG A 1 380 ? -10.752 -10.226 4.625 1.00 84.50 380 ARG A C 1
ATOM 2967 O O . ARG A 1 380 ? -10.684 -9.193 3.962 1.00 84.50 380 ARG A O 1
ATOM 2974 N N . MET A 1 381 ? -10.397 -10.245 5.915 1.00 85.81 381 MET A N 1
ATOM 2975 C CA . MET A 1 381 ? -9.978 -9.035 6.638 1.00 85.81 381 MET A CA 1
ATOM 2976 C C . MET A 1 381 ? -8.715 -8.390 6.049 1.00 85.81 381 MET A C 1
ATOM 2978 O O . MET A 1 381 ? -8.563 -7.179 6.148 1.00 85.81 381 MET A O 1
ATOM 2982 N N . SER A 1 382 ? -7.866 -9.142 5.340 1.00 81.94 382 SER A N 1
ATOM 2983 C CA . SER A 1 382 ? -6.718 -8.592 4.594 1.00 81.94 382 SER A CA 1
ATOM 2984 C C . SER A 1 382 ? -7.111 -7.637 3.463 1.00 81.94 382 SER A C 1
ATOM 2986 O O . SER A 1 382 ? -6.280 -6.880 2.976 1.00 81.94 382 SER A O 1
ATOM 2988 N N . GLU A 1 383 ? -8.368 -7.657 3.015 1.00 79.94 383 GLU A N 1
ATOM 2989 C CA . GLU A 1 383 ? -8.858 -6.678 2.047 1.00 79.94 383 GLU A CA 1
ATOM 2990 C C . GLU A 1 383 ? -9.151 -5.318 2.710 1.00 79.94 383 GLU A C 1
ATOM 2992 O O . GLU A 1 383 ? -9.212 -4.304 2.020 1.00 79.94 383 GLU A O 1
ATOM 2997 N N . CYS A 1 384 ? -9.331 -5.278 4.035 1.00 76.94 384 CYS A N 1
ATOM 2998 C CA . CYS A 1 384 ? -9.568 -4.061 4.804 1.00 76.94 384 CYS A CA 1
ATOM 2999 C C . CYS A 1 384 ? -8.278 -3.254 4.967 1.00 76.94 384 CYS A C 1
ATOM 3001 O O . CYS A 1 384 ? -7.326 -3.714 5.601 1.00 76.94 384 CYS A O 1
ATOM 3003 N N . CYS A 1 385 ? -8.271 -2.006 4.483 1.00 76.50 385 CYS A N 1
ATOM 3004 C CA . CYS A 1 385 ? -7.103 -1.125 4.600 1.00 76.50 385 CYS A CA 1
ATOM 3005 C C . CYS A 1 385 ? -6.707 -0.824 6.048 1.00 76.50 385 CYS A C 1
ATOM 3007 O O . CYS A 1 385 ? -5.564 -0.436 6.300 1.00 76.50 385 CYS A O 1
ATOM 3009 N N . TRP A 1 386 ? -7.640 -1.002 6.991 1.00 81.00 386 TRP A N 1
ATOM 3010 C CA . TRP A 1 386 ? -7.393 -0.808 8.415 1.00 81.00 386 TRP A CA 1
ATOM 3011 C C . TRP A 1 386 ? -6.665 -1.975 9.076 1.00 81.00 386 TRP A C 1
ATOM 3013 O O . TRP A 1 386 ? -5.974 -1.765 10.069 1.00 81.00 386 TRP A O 1
ATOM 3023 N N . TYR A 1 387 ? -6.813 -3.185 8.535 1.00 80.06 387 TYR A N 1
ATOM 3024 C CA . TYR A 1 387 ? -6.106 -4.368 9.017 1.00 80.06 387 TYR A CA 1
ATOM 3025 C C . TYR A 1 387 ? -4.740 -4.499 8.344 1.00 80.06 387 TYR A C 1
ATOM 3027 O O . TYR A 1 387 ? -3.734 -4.688 9.024 1.00 80.06 387 TYR A O 1
ATOM 3035 N N . GLU A 1 388 ? -4.708 -4.341 7.018 1.00 72.44 388 GLU A N 1
ATOM 3036 C CA . GLU A 1 388 ? -3.492 -4.405 6.217 1.00 72.44 388 GLU A CA 1
ATOM 3037 C C . GLU A 1 388 ? -3.470 -3.254 5.201 1.00 72.44 388 GLU A C 1
ATOM 3039 O O . GLU A 1 388 ? -4.278 -3.177 4.270 1.00 72.44 388 GLU A O 1
ATOM 3044 N N . THR A 1 389 ? -2.542 -2.314 5.389 1.00 61.84 389 THR A N 1
ATOM 3045 C CA . THR A 1 389 ? -2.384 -1.180 4.476 1.00 61.84 389 THR A CA 1
ATOM 3046 C C . THR A 1 389 ? -1.401 -1.540 3.372 1.00 61.84 389 THR A C 1
ATOM 3048 O O . THR A 1 389 ? -0.198 -1.635 3.593 1.00 61.84 389 THR A O 1
ATOM 3051 N N . ASN A 1 390 ? -1.910 -1.681 2.155 1.00 58.72 390 ASN A N 1
ATOM 3052 C CA . ASN A 1 390 ? -1.111 -1.855 0.954 1.00 58.72 390 ASN A CA 1
ATOM 3053 C C . ASN A 1 390 ? -1.777 -1.079 -0.197 1.00 58.72 390 ASN A C 1
ATOM 3055 O O . ASN A 1 390 ? -2.832 -0.462 -0.045 1.00 58.72 390 ASN A O 1
ATOM 3059 N N . VAL A 1 391 ? -1.153 -1.069 -1.373 1.00 45.59 391 VAL A N 1
ATOM 3060 C CA . VAL A 1 391 ? -1.653 -0.255 -2.491 1.00 45.59 391 VAL A CA 1
ATOM 3061 C C . VAL A 1 391 ? -3.038 -0.718 -2.978 1.00 45.59 391 VAL A C 1
ATOM 3063 O O . VAL A 1 391 ? -3.806 0.113 -3.457 1.00 45.59 391 VAL A O 1
ATOM 3066 N N . THR A 1 392 ? -3.395 -2.003 -2.850 1.00 50.94 392 THR A N 1
ATOM 3067 C CA . THR A 1 392 ? -4.724 -2.490 -3.266 1.00 50.94 392 THR A CA 1
ATOM 3068 C C . THR A 1 392 ? -5.807 -2.062 -2.288 1.00 50.94 392 THR A C 1
ATOM 3070 O O . THR A 1 392 ? -6.849 -1.566 -2.719 1.00 50.94 392 THR A O 1
ATOM 3073 N N . THR A 1 393 ? -5.551 -2.161 -0.984 1.00 52.28 393 THR A N 1
ATOM 3074 C CA . THR A 1 393 ? -6.510 -1.730 0.038 1.00 52.28 393 THR A CA 1
ATOM 3075 C C . THR A 1 393 ? -6.678 -0.207 0.053 1.00 52.28 393 THR A C 1
ATOM 3077 O O . THR A 1 393 ? -7.800 0.280 0.185 1.00 52.28 393 THR A O 1
ATOM 3080 N N . LEU A 1 394 ? -5.614 0.562 -0.214 1.00 58.94 394 LEU A N 1
ATOM 3081 C CA . LEU A 1 394 ? -5.693 2.019 -0.399 1.00 58.94 394 LEU A CA 1
ATOM 3082 C C . LEU A 1 394 ? -6.462 2.426 -1.667 1.00 58.94 394 LEU A C 1
ATOM 3084 O O . LEU A 1 394 ? -7.230 3.386 -1.631 1.00 58.94 394 LEU A O 1
ATOM 3088 N N . ALA A 1 395 ? -6.297 1.705 -2.780 1.00 51.72 395 ALA A N 1
ATOM 3089 C CA . ALA A 1 395 ? -7.072 1.955 -3.998 1.00 51.72 395 ALA A CA 1
ATOM 3090 C C . ALA A 1 395 ? -8.564 1.637 -3.800 1.00 51.72 395 ALA A C 1
ATOM 3092 O O . ALA A 1 395 ? -9.428 2.389 -4.261 1.00 51.72 395 ALA A O 1
ATOM 3093 N N . ARG A 1 396 ? -8.876 0.560 -3.066 1.00 62.69 396 ARG A N 1
ATOM 3094 C CA . ARG A 1 396 ? -10.249 0.221 -2.672 1.00 62.69 396 ARG A CA 1
ATOM 3095 C C . ARG A 1 396 ? -10.854 1.303 -1.777 1.00 62.69 396 ARG A C 1
ATOM 3097 O O . ARG A 1 396 ? -11.948 1.768 -2.079 1.00 62.69 396 ARG A O 1
ATOM 3104 N N . TYR A 1 397 ? -10.109 1.770 -0.774 1.00 62.28 397 TYR A N 1
ATOM 3105 C CA . TYR A 1 397 ? -10.500 2.900 0.071 1.00 62.28 397 TYR A CA 1
ATOM 3106 C C . TYR A 1 397 ? -10.772 4.166 -0.749 1.00 62.28 397 TYR A C 1
ATOM 3108 O O . TYR A 1 397 ? -11.812 4.799 -0.583 1.00 62.28 397 TYR A O 1
ATOM 3116 N N . GLY A 1 398 ? -9.891 4.505 -1.697 1.00 60.06 398 GLY A N 1
ATOM 3117 C CA . GLY A 1 398 ? -10.100 5.629 -2.614 1.00 60.06 398 GLY A CA 1
ATOM 3118 C C . GLY A 1 398 ? -11.362 5.469 -3.470 1.00 60.06 398 GLY A C 1
ATOM 3119 O O . GLY A 1 398 ? -12.137 6.411 -3.610 1.00 60.06 398 GLY A O 1
ATOM 3120 N N . THR A 1 399 ? -11.620 4.263 -3.981 1.00 67.44 399 THR A N 1
ATOM 3121 C CA . THR A 1 399 ? -12.828 3.951 -4.766 1.00 67.44 399 THR A CA 1
ATOM 3122 C C . THR A 1 399 ? -14.095 4.064 -3.920 1.00 67.44 399 THR A C 1
ATOM 3124 O O . THR A 1 399 ? -15.079 4.655 -4.360 1.00 67.44 399 THR A O 1
ATOM 3127 N N . ASN A 1 400 ? -14.074 3.547 -2.689 1.00 64.75 400 ASN A N 1
ATOM 3128 C CA . ASN A 1 400 ? -15.178 3.684 -1.744 1.00 64.75 400 ASN A CA 1
ATOM 3129 C C . ASN A 1 400 ? -15.404 5.151 -1.368 1.00 64.75 400 ASN A C 1
ATOM 3131 O O . ASN A 1 400 ? -16.542 5.610 -1.358 1.00 64.75 400 ASN A O 1
ATOM 3135 N N . MET A 1 401 ? -14.343 5.922 -1.143 1.00 68.50 401 MET A N 1
ATOM 3136 C CA . MET A 1 401 ? -14.448 7.356 -0.883 1.00 68.50 401 MET A CA 1
ATOM 3137 C C . MET A 1 401 ? -15.153 8.091 -2.034 1.00 68.50 401 MET A C 1
ATOM 3139 O O . MET A 1 401 ? -16.032 8.901 -1.766 1.00 68.50 401 MET A O 1
ATOM 3143 N N . VAL A 1 402 ? -14.843 7.762 -3.296 1.00 66.94 402 VAL A N 1
ATOM 3144 C CA . VAL A 1 402 ? -15.528 8.316 -4.483 1.00 66.94 402 VAL A CA 1
ATOM 3145 C C . VAL A 1 402 ? -16.976 7.827 -4.596 1.00 66.94 402 VAL A C 1
ATOM 3147 O O . VAL A 1 402 ? -17.873 8.620 -4.868 1.00 66.94 402 VAL A O 1
ATOM 3150 N N . ARG A 1 403 ? -17.241 6.539 -4.349 1.00 71.06 403 ARG A N 1
ATOM 3151 C CA . ARG A 1 403 ? -18.599 5.968 -4.398 1.00 71.06 403 ARG A CA 1
ATOM 3152 C C . ARG A 1 403 ? -19.539 6.623 -3.384 1.00 71.06 403 ARG A C 1
ATOM 3154 O O . ARG A 1 403 ? -20.707 6.834 -3.688 1.00 71.06 403 ARG A O 1
ATOM 3161 N N . TYR A 1 404 ? -19.035 6.938 -2.195 1.00 66.81 404 TYR A N 1
ATOM 3162 C CA . TYR A 1 404 ? -19.812 7.543 -1.113 1.00 66.81 404 TYR A CA 1
ATOM 3163 C C . TYR A 1 404 ? -19.628 9.062 -1.011 1.00 66.81 404 TYR A C 1
ATOM 3165 O O . TYR A 1 404 ? -20.076 9.658 -0.040 1.00 66.81 404 TYR A O 1
ATOM 3173 N N . LEU A 1 405 ? -19.010 9.694 -2.012 1.00 62.38 405 LEU A N 1
ATOM 3174 C CA . LEU A 1 405 ? -18.796 11.144 -2.060 1.00 62.38 405 LEU A CA 1
ATOM 3175 C C . LEU A 1 405 ? -20.113 11.911 -2.276 1.00 62.38 405 LEU A C 1
ATOM 3177 O O . LEU A 1 405 ? -20.239 13.047 -1.841 1.00 62.38 405 LEU A O 1
ATOM 3181 N N . VAL A 1 406 ? -21.096 11.262 -2.915 1.00 60.94 406 VAL A N 1
ATOM 3182 C CA . VAL A 1 406 ? -22.451 11.791 -3.177 1.00 60.94 406 VAL A CA 1
ATOM 3183 C C . VAL A 1 406 ? -23.446 11.400 -2.071 1.00 60.94 406 VAL A C 1
ATOM 3185 O O . VAL A 1 406 ? -24.567 11.892 -2.032 1.00 60.94 406 VAL A O 1
ATOM 3188 N N . HIS A 1 407 ? -23.062 10.500 -1.165 1.00 69.06 407 HIS A N 1
ATOM 3189 C CA . HIS A 1 407 ? -23.932 10.028 -0.094 1.00 69.06 407 HIS A CA 1
ATOM 3190 C C . HIS A 1 407 ? -23.619 10.792 1.192 1.00 69.06 407 HIS A C 1
ATOM 3192 O O . HIS A 1 407 ? -22.627 10.484 1.855 1.00 69.06 407 HIS A O 1
ATOM 3198 N N . ASP A 1 408 ? -24.449 11.785 1.525 1.00 77.31 408 ASP A N 1
ATOM 3199 C CA . ASP A 1 408 ? -24.333 12.549 2.769 1.00 77.31 408 ASP A CA 1
ATOM 3200 C C . ASP A 1 408 ? -25.036 11.808 3.925 1.00 77.31 408 ASP A C 1
ATOM 3202 O O . ASP A 1 408 ? -26.269 11.731 3.950 1.00 77.31 408 ASP A O 1
ATOM 3206 N N . PRO A 1 409 ? -24.288 11.274 4.913 1.00 78.00 409 PRO A N 1
ATOM 3207 C CA . PRO A 1 409 ? -24.882 10.600 6.064 1.00 78.00 409 PRO A CA 1
ATOM 3208 C C . PRO A 1 409 ? -25.764 11.526 6.912 1.00 78.00 409 PRO A C 1
ATOM 3210 O O . PRO A 1 409 ? -26.620 11.039 7.647 1.00 78.00 409 PRO A O 1
ATOM 3213 N N . LYS A 1 410 ? -25.558 12.850 6.848 1.00 81.69 410 LYS A N 1
ATOM 3214 C CA . LYS A 1 410 ? -26.391 13.819 7.572 1.00 81.69 410 LYS A CA 1
ATOM 3215 C C . LYS A 1 410 ? -27.762 13.960 6.929 1.00 81.69 410 LYS A C 1
ATOM 3217 O O . LYS A 1 410 ? -28.749 13.944 7.652 1.00 81.69 410 LYS A O 1
ATOM 3222 N N . GLU A 1 411 ? -27.831 14.021 5.600 1.00 82.88 411 GLU A N 1
ATOM 3223 C CA . GLU A 1 411 ? -29.115 14.027 4.892 1.00 82.88 411 GLU A CA 1
ATOM 3224 C C . GLU A 1 411 ? -29.885 12.720 5.101 1.00 82.88 411 GLU A C 1
ATOM 3226 O O . GLU A 1 411 ? -31.105 12.740 5.240 1.00 82.88 411 GLU A O 1
ATOM 3231 N N . GLU A 1 412 ? -29.198 11.571 5.110 1.00 83.31 412 GLU A N 1
ATOM 3232 C CA . GLU A 1 412 ? -29.838 10.286 5.414 1.00 83.31 412 GLU A CA 1
ATOM 3233 C C . GLU A 1 412 ? -30.392 10.273 6.842 1.00 83.31 412 GLU A C 1
ATOM 3235 O O . GLU A 1 412 ? -31.539 9.879 7.049 1.00 83.31 412 GLU A O 1
ATOM 3240 N N . LEU A 1 413 ? -29.611 10.754 7.814 1.00 84.62 413 LEU A N 1
ATOM 3241 C CA . LEU A 1 413 ? -30.063 10.891 9.193 1.00 84.62 413 LEU A CA 1
ATOM 3242 C C . LEU A 1 413 ? -31.283 11.820 9.286 1.00 84.62 413 LEU A C 1
ATOM 3244 O O . LEU A 1 413 ? -32.269 11.447 9.904 1.00 84.62 413 LEU A O 1
ATOM 3248 N N . GLU A 1 414 ? -31.264 12.984 8.638 1.00 85.81 414 GLU A N 1
ATOM 3249 C CA . GLU A 1 414 ? -32.401 13.915 8.619 1.00 85.81 414 GLU A CA 1
ATOM 3250 C C . GLU A 1 414 ? -33.655 13.296 7.988 1.00 85.81 414 GLU A C 1
ATOM 3252 O O . GLU A 1 414 ? -34.746 13.443 8.535 1.00 85.81 414 GLU A O 1
ATOM 3257 N N . ARG A 1 415 ? -33.515 12.533 6.896 1.00 85.69 415 ARG A N 1
ATOM 3258 C CA . ARG A 1 415 ? -34.631 11.788 6.288 1.00 85.69 415 ARG A CA 1
ATOM 3259 C C . ARG A 1 415 ? -35.201 10.723 7.223 1.00 85.69 415 ARG A C 1
ATOM 3261 O O . ARG A 1 415 ? -36.416 10.570 7.291 1.00 85.69 415 ARG A O 1
ATOM 3268 N N . LEU A 1 416 ? -34.344 9.992 7.938 1.00 85.94 416 LEU A N 1
ATOM 3269 C CA . LEU A 1 416 ? -34.784 9.001 8.923 1.00 85.94 416 LEU A CA 1
ATOM 3270 C C . LEU A 1 416 ? -35.508 9.659 10.102 1.00 85.94 416 LEU A C 1
ATOM 3272 O O . LEU A 1 416 ? -36.478 9.096 10.596 1.00 85.94 416 LEU A O 1
ATOM 3276 N N . LEU A 1 417 ? -35.070 10.850 10.518 1.00 83.56 417 LEU A N 1
ATOM 3277 C CA . LEU A 1 417 ? -35.709 11.614 11.590 1.00 83.56 417 LEU A CA 1
ATOM 3278 C C . LEU A 1 417 ? -37.069 12.191 11.176 1.00 83.56 417 LEU A C 1
ATOM 3280 O O . LEU A 1 417 ? -37.983 12.188 11.986 1.00 83.56 417 LEU A O 1
ATOM 3284 N N . GLN A 1 418 ? -37.244 12.602 9.916 1.00 78.50 418 GLN A N 1
ATOM 3285 C CA . GLN A 1 418 ? -38.551 13.039 9.396 1.00 78.50 418 GLN A CA 1
ATOM 3286 C C . GLN A 1 418 ? -39.604 11.921 9.373 1.00 78.50 418 GLN A C 1
ATOM 3288 O O . GLN A 1 418 ? -40.794 12.208 9.370 1.00 78.50 418 GLN A O 1
ATOM 3293 N N . GLY A 1 419 ? -39.178 10.655 9.332 1.00 63.69 419 GLY A N 1
ATOM 3294 C CA . GLY A 1 419 ? -40.065 9.497 9.473 1.00 63.69 419 GLY A CA 1
ATOM 3295 C C . GLY A 1 419 ? -40.249 9.021 10.919 1.00 63.69 419 GLY A C 1
ATOM 3296 O O . GLY A 1 419 ? -40.876 7.984 11.121 1.00 63.69 419 GLY A O 1
ATOM 3297 N N . PHE A 1 420 ? -39.648 9.717 11.889 1.00 61.72 420 PHE A N 1
ATOM 3298 C CA . PHE A 1 420 ? -39.632 9.371 13.314 1.00 61.72 420 PHE A CA 1
ATOM 3299 C C . PHE A 1 420 ? -40.647 10.193 14.136 1.00 61.72 420 PHE A C 1
ATOM 3301 O O . PHE A 1 420 ? -40.931 9.804 15.269 1.00 61.72 420 PHE A O 1
ATOM 3308 N N . ASP A 1 421 ? -41.163 11.294 13.569 1.00 51.53 421 ASP A N 1
ATOM 3309 C CA . ASP A 1 421 ? -42.177 12.189 14.159 1.00 51.53 421 ASP A CA 1
ATOM 3310 C C . ASP A 1 421 ? -43.624 11.726 13.911 1.00 51.53 421 ASP A C 1
ATOM 3312 O O . ASP A 1 421 ? -43.933 11.265 12.783 1.00 51.53 421 ASP A O 1
#

Secondary structure (DSSP, 8-state):
--THHHHHHHHHS-HHHHHHHHHHHHHHHHHHHHHHHHHHHHHHHHHH--SSS--HHHHHHHHHHHHHHHHHHHHHHHH-HHHHHHHHH-TTS---TTHHHHHHHHHHHHHHHHHHHHHHHHHHHH-SS-THHHHHHHHHHHHHHHHH--SSHHHHHHHHHHHHHHHHHHHHHHHHHHHHHTTS---TTS-SS---EEEEE-HHHHHHHHHHHHTTSGGGTTTHHHHHHHHHS--TT-HHHHHHHHHHHHHHHHHHHTTSPTT-EEEEE---GGGGGGEEE---TTHHHHSTT--BHHHHHHHHHTTTTBTTB-HHHHHHHHHHHHHHHTT---EEEEEEESSSSS-EEEEE-HHHHHHHHHH-GGGGGGEEEEEEE-TTGGGSTTTS-SHHHHHHHHHHHHHTSS--HHHHHHHHHHTT-

Radius of gyration: 29.68 Å; chains: 1; bounding box: 75×41×86 Å